Protein AF-A0A7V0SC91-F1 (afdb_monomer_lite)

Sequence (549 aa):
MRNGKERKSTLSSLGRFRVQDEHLVFDEAVKEALASAFAENRCFPFFPDKDIVNGIRNGDPAAIYREGLISLRNGIYEAVSKNDQTVRNLFLSDMRLSSRIMGALIYIHTALARNAPSSLEDRRYVLVRERPGESTIYHVSTETTVISHVGPGPPWEEIPSIYFGLAVTDTLGDEAKRGETRLFEAFVLLLSVEGRAIETGYSHIDVFPAEVSLALNSLVEEVIRVSAREEQEYREILIKKKVRPFTDKTRQRSLRMLDMRVPGDEMNFDYGKNLRGIETLERLARIYKRGDDPGSLREVTRLLVAASGHDLHEIRDRANILLERVFAPKEFDAPLATTFINLPAGSEHRFEFDLPGARAGYLLRIYKNSADRPFMLEGELDFDEIALDYDPRSKKHRAVYRFERPGHYDYLVFRKKLKRAEWVFHGGCSGRVNVIPDVRGEIILEIFPDIHGHTKIYWMDGTEHPGLVYNEHGEVIRLGRFSDITFHLEDLARRYFITAIYLLGVQKRGSNREDWAPEASSPSPFSPMSLVEIEPSLGGDEEFRELVE

Foldseek 3Di:
DDDDDPQDFPFFFADFADPVCSVVDGPVVLVVLVVVLLVVLQKQKFAADPVLLQCVLVPHQNVVCLVVLVVRNLVSLCVSCVPVPVSSVVCVPPPVNSVLSSLVNSLVSNLCSPQADVLRNGAMEIEGEDDQPALKSACDDLRHDTAKGWDLPPPVRRGTYIYGYSLLSVLVVVCVVVVHCLSSVLVSLVNNQSSVCVVVPSGSPDDDDPVNVVSVNVSSNSSSVVSVVVSVVVVVVLLPPPDDAQDVVNLVQLVCQLCDADVVGNVHHPVVSNVVSLVVLLVQCLSVLQDPHVPRNVSSLVSLVVQLPDPPVVSVVSSVLQNQLFAALERSPDDGAPDEAEAAAQDKDKDKAQDPDQPQWKKKKKWDDDPVDPTRGNVRIDIDIDTFHQDPVVRITIDMDTHHDFDKIWMAMWGDDPPDIDTDPDPPRTHMYGHDHDCPPFDEAEDAQFQALCPPVQCPVPDPQHSDQADPVRAGPAGGALVNCLVCVVVCCVVVVGPYYHYALQAAFDDPVPQDDPPDRDTDSVHHPDPPWGHVSRVTPPSVVVSVD

pLDDT: mean 83.25, std 12.81, range [27.94, 96.62]

Secondary structure (DSSP, 8-state):
---------STTEEEE--GGGGGG--HHHHHHHHHHHHHTT-EEEE---HHHHHHHHTT--GGGGHHHHHHHHHHHHHHHHTT-HHHHHHHHH-HHHHHHHHHHHHHHHHHHHHTS-GGGTTSEEEEE-PPTT--SSEEEETTEEEEEEEES-STTT---EEEEEHHHHHHHHHHHHHT--HHHHHHHHHHHHHHHHHHTTS---S---HHHHHHHHHHHHHHHHHHHHHHHHHHHHHHHS-PPPP-HHHHHHHHHHHT-EETTEEEEE-HHHHHHHHHHHHHHHHHHHHTT-HHHHHHHHHHHHHHTT-SSHHHHHHHHHHHHHHHSSS-TTSPPP-EEEEEETTEEEEEEE--S-TTS-EEEEEEEPPTT-S---GGG-EEEEEEPEEETTTTEEEEEEEE-SSEEEEEEEEEE-SS-EEE--STTSEEEEEEE---TT--EEEE-GGGTT-SGGGTT--SSS-S--B-TTS-BS----HHHHHHHHHHHHHHH---EEEE---B-B--HHHHT-TT--S--TTSBS-SSSB-GGGTHHHHHHHHH-

Radius of gyration: 31.94 Å; chains: 1; bounding box: 76×64×94 Å

Structure (mmCIF, N/CA/C/O backbone):
data_AF-A0A7V0SC91-F1
#
_entry.id   AF-A0A7V0SC91-F1
#
loop_
_atom_site.group_PDB
_atom_site.id
_atom_site.type_symbol
_atom_site.label_atom_id
_atom_site.label_alt_id
_atom_site.label_comp_id
_atom_site.label_asym_id
_atom_site.label_entity_id
_atom_site.label_seq_id
_atom_site.pdbx_PDB_ins_code
_atom_site.Cartn_x
_atom_site.Cartn_y
_atom_site.Cartn_z
_atom_site.occupancy
_atom_site.B_iso_or_equiv
_atom_site.auth_seq_id
_atom_site.auth_comp_id
_atom_site.auth_asym_id
_atom_site.auth_atom_id
_atom_site.pdbx_PDB_model_num
ATOM 1 N N . MET A 1 1 ? -1.366 -39.663 25.392 1.00 32.56 1 MET A N 1
ATOM 2 C CA . MET A 1 1 ? -1.808 -38.682 26.405 1.00 32.56 1 MET A CA 1
ATOM 3 C C . MET A 1 1 ? -0.867 -37.484 26.370 1.00 32.56 1 MET A C 1
ATOM 5 O O . MET A 1 1 ? 0.264 -37.592 26.821 1.00 32.56 1 MET A O 1
ATOM 9 N N . ARG A 1 2 ? -1.292 -36.377 25.755 1.00 27.94 2 ARG A N 1
ATOM 10 C CA . ARG A 1 2 ? -0.665 -35.054 25.882 1.00 27.94 2 ARG A CA 1
ATOM 11 C C . ARG A 1 2 ? -1.790 -34.106 26.283 1.00 27.94 2 ARG A C 1
ATOM 13 O O . ARG A 1 2 ? -2.807 -34.075 25.599 1.00 27.94 2 ARG A O 1
ATOM 20 N N . ASN A 1 3 ? -1.616 -33.442 27.421 1.00 28.45 3 ASN A N 1
ATOM 21 C CA . ASN A 1 3 ? -2.586 -32.551 28.050 1.00 28.45 3 ASN A CA 1
ATOM 22 C C . ASN A 1 3 ? -3.120 -31.517 27.051 1.00 28.45 3 ASN A C 1
ATOM 24 O O . ASN A 1 3 ? -2.391 -30.614 26.642 1.00 28.45 3 ASN A O 1
ATOM 28 N N . GLY A 1 4 ? -4.394 -31.649 26.680 1.00 28.53 4 GLY A N 1
ATOM 29 C CA . GLY A 1 4 ? -5.141 -30.570 26.052 1.00 28.53 4 GLY A CA 1
ATOM 30 C C . GLY A 1 4 ? -5.367 -29.492 27.101 1.00 28.53 4 GLY A C 1
ATOM 31 O O . GLY A 1 4 ? -6.169 -29.681 28.009 1.00 28.53 4 GLY A O 1
ATOM 32 N N . LYS A 1 5 ? -4.627 -28.383 27.011 1.00 33.66 5 LYS A N 1
ATOM 33 C CA . LYS A 1 5 ? -5.030 -27.146 27.682 1.00 33.66 5 LYS A CA 1
ATOM 34 C C . LYS A 1 5 ? -6.384 -26.758 27.093 1.00 33.66 5 LYS A C 1
ATOM 36 O O . LYS A 1 5 ? -6.459 -26.433 25.910 1.00 33.66 5 LYS A O 1
ATOM 41 N N . GLU A 1 6 ? -7.434 -26.820 27.904 1.00 34.62 6 GLU A N 1
ATOM 42 C CA . GLU A 1 6 ? -8.700 -26.155 27.613 1.00 34.62 6 GLU A CA 1
ATOM 43 C C . GLU A 1 6 ? -8.399 -24.684 27.298 1.00 34.62 6 GLU A C 1
ATOM 45 O O . GLU A 1 6 ? -7.899 -23.939 28.146 1.00 34.62 6 GLU A O 1
ATOM 50 N N . ARG A 1 7 ? -8.623 -24.284 26.041 1.00 38.38 7 ARG A N 1
ATOM 51 C CA . ARG A 1 7 ? -8.529 -22.889 25.604 1.00 38.38 7 ARG A CA 1
ATOM 52 C C . ARG A 1 7 ? -9.674 -22.136 26.277 1.00 38.38 7 ARG A C 1
ATOM 54 O O . ARG A 1 7 ? -10.834 -22.377 25.958 1.00 38.38 7 ARG A O 1
ATOM 61 N N . LYS A 1 8 ? -9.349 -21.310 27.275 1.00 41.72 8 LYS A N 1
ATOM 62 C CA . LYS A 1 8 ? -10.343 -20.580 28.072 1.00 41.72 8 LYS A CA 1
ATOM 63 C C . LYS A 1 8 ? -11.083 -19.543 27.216 1.00 41.72 8 LYS A C 1
ATOM 65 O O . LYS A 1 8 ? -10.487 -18.898 26.357 1.00 41.72 8 LYS A O 1
ATOM 70 N N . SER A 1 9 ? -12.380 -19.426 27.502 1.00 50.25 9 SER A N 1
ATOM 71 C CA . SER A 1 9 ? -13.358 -18.488 26.930 1.00 50.25 9 SER A CA 1
ATOM 72 C C . SER A 1 9 ? -12.893 -17.018 26.985 1.00 50.25 9 SER A C 1
ATOM 74 O O . SER A 1 9 ? -11.988 -16.698 27.758 1.00 50.25 9 SER A O 1
ATOM 76 N N . THR A 1 10 ? -13.531 -16.135 26.204 1.00 58.41 10 THR A N 1
ATOM 77 C CA . THR A 1 10 ? -13.369 -14.660 26.131 1.00 58.41 10 THR A CA 1
ATOM 78 C C . THR A 1 10 ? -13.678 -13.935 27.443 1.00 58.41 10 THR A C 1
ATOM 80 O O . THR A 1 10 ? -14.508 -13.033 27.489 1.00 58.41 10 THR A O 1
ATOM 83 N N . LEU A 1 11 ? -13.049 -14.332 28.542 1.00 69.75 11 LEU A N 1
ATOM 84 C CA . LEU A 1 11 ? -13.386 -13.806 29.857 1.00 69.75 11 LEU A CA 1
ATOM 85 C C . LEU A 1 11 ? -12.987 -12.337 29.992 1.00 69.75 11 LEU A C 1
ATOM 87 O O . LEU A 1 11 ? -13.660 -11.624 30.708 1.00 69.75 11 LEU A O 1
ATOM 91 N N . SER A 1 12 ? -11.951 -11.863 29.300 1.00 79.38 12 SER A N 1
ATOM 92 C CA . SER A 1 12 ? -11.440 -10.494 29.471 1.00 79.38 12 SER A CA 1
ATOM 93 C C . SER A 1 12 ? -11.880 -9.512 28.379 1.00 79.38 12 SER A C 1
ATOM 95 O O . SER A 1 12 ? -11.409 -8.376 28.339 1.00 79.38 12 SER A O 1
ATOM 97 N N . SER A 1 13 ? -12.747 -9.936 27.455 1.00 84.50 13 SER A N 1
ATOM 98 C CA . SER A 1 13 ? -13.103 -9.172 26.255 1.00 84.50 13 SER A CA 1
ATOM 99 C C . SER A 1 13 ? -14.611 -8.986 26.136 1.00 84.50 13 SER A C 1
ATOM 101 O O . SER A 1 13 ? -15.355 -9.964 26.094 1.00 84.50 13 SER A O 1
ATOM 103 N N . LEU A 1 14 ? -15.053 -7.738 25.984 1.00 85.19 14 LEU A N 1
ATOM 104 C CA . LEU A 1 14 ? -16.449 -7.403 25.743 1.00 85.19 14 LEU A CA 1
ATOM 105 C C . LEU A 1 14 ? -16.700 -7.278 24.237 1.00 85.19 14 LEU A C 1
ATOM 107 O O . LEU A 1 14 ? -16.092 -6.469 23.529 1.00 85.19 14 LEU A O 1
ATOM 111 N N . GLY A 1 15 ? -17.624 -8.082 23.724 1.00 85.12 15 GLY A N 1
ATOM 112 C CA . GLY A 1 15 ? -17.928 -8.124 22.301 1.00 85.12 15 GLY A CA 1
ATOM 113 C C . GLY A 1 15 ? -19.225 -8.852 21.993 1.00 85.12 15 GLY A C 1
ATOM 114 O O . GLY A 1 15 ? -19.940 -9.300 22.887 1.00 85.12 15 GLY A O 1
ATOM 115 N N . ARG A 1 16 ? -19.508 -8.984 20.698 1.00 85.12 16 ARG A N 1
ATOM 116 C CA . ARG A 1 16 ? -20.559 -9.863 20.179 1.00 85.12 16 ARG A CA 1
ATOM 117 C C . ARG A 1 16 ? -19.948 -10.840 19.193 1.00 85.12 16 ARG A C 1
ATOM 119 O O . ARG A 1 16 ? -19.058 -10.461 18.435 1.00 85.12 16 ARG A O 1
ATOM 126 N N . PHE A 1 17 ? -20.424 -12.075 19.195 1.00 81.62 17 PHE A N 1
ATOM 127 C CA . PHE A 1 17 ? -20.010 -13.090 18.237 1.00 81.62 17 PHE A CA 1
ATOM 128 C C . PHE A 1 17 ? -21.150 -14.056 17.960 1.00 81.62 17 PHE A C 1
ATOM 130 O O . PHE A 1 17 ? -21.992 -14.328 18.819 1.00 81.62 17 PHE A O 1
ATOM 137 N N . ARG A 1 18 ? -21.173 -14.598 16.742 1.00 77.94 18 ARG A N 1
ATOM 138 C CA . ARG A 1 18 ? -22.011 -15.759 16.442 1.00 77.94 18 ARG A CA 1
ATOM 139 C C . ARG A 1 18 ? -21.450 -16.965 17.187 1.00 77.94 18 ARG A C 1
ATOM 141 O O . ARG A 1 18 ? -20.242 -17.157 17.186 1.00 77.94 18 ARG A O 1
ATOM 148 N N . VAL A 1 19 ? -22.310 -17.839 17.708 1.00 74.19 19 VAL A N 1
ATOM 149 C CA . VAL A 1 19 ? -21.884 -19.079 18.396 1.00 74.19 19 VAL A CA 1
ATOM 150 C C . VAL A 1 19 ? -20.921 -19.909 17.532 1.00 74.19 19 VAL A C 1
ATOM 152 O O . VAL A 1 19 ? -19.908 -20.405 18.008 1.00 74.19 19 VAL A O 1
ATOM 155 N N . GLN A 1 20 ? -21.176 -19.993 16.224 1.00 74.62 20 GLN A N 1
ATOM 156 C CA . GLN A 1 20 ? -20.292 -20.685 15.274 1.00 74.62 20 GLN A CA 1
ATOM 157 C C . GLN A 1 20 ? -18.908 -20.023 15.107 1.00 74.62 20 GLN A C 1
ATOM 159 O O . GLN A 1 20 ? -17.963 -20.702 14.718 1.00 74.62 20 GLN A O 1
ATOM 164 N N . ASP A 1 21 ? -18.783 -18.728 15.406 1.00 75.75 21 ASP A N 1
ATOM 165 C CA . ASP A 1 21 ? -17.562 -17.925 15.278 1.00 75.75 21 ASP A CA 1
ATOM 166 C C . ASP A 1 21 ? -16.855 -17.728 16.631 1.00 75.75 21 ASP A C 1
ATOM 168 O O . ASP A 1 21 ? -15.840 -17.039 16.683 1.00 75.75 21 ASP A O 1
ATOM 172 N N . GLU A 1 22 ? -17.347 -18.332 17.721 1.00 71.38 22 GLU A N 1
ATOM 173 C CA . GLU A 1 22 ? -16.725 -18.250 19.055 1.00 71.38 22 GLU A CA 1
ATOM 174 C C . GLU A 1 22 ? -15.241 -18.636 18.995 1.00 71.38 22 GLU A C 1
ATOM 176 O O . GLU A 1 22 ? -14.386 -18.003 19.605 1.00 71.38 22 GLU A O 1
ATOM 181 N N . HIS A 1 23 ? -14.911 -19.601 18.133 1.00 70.94 23 HIS A N 1
ATOM 182 C CA . HIS A 1 23 ? -13.542 -20.046 17.914 1.00 70.94 23 HIS A CA 1
ATOM 183 C C . HIS A 1 23 ? -12.604 -19.023 17.243 1.00 70.94 23 HIS A C 1
ATOM 185 O O . HIS A 1 23 ? -11.399 -19.260 17.150 1.00 70.94 23 HIS A O 1
ATOM 191 N N . LEU A 1 24 ? -13.144 -17.920 16.725 1.00 71.75 24 LEU A N 1
ATOM 192 C CA . LEU A 1 24 ? -12.391 -16.828 16.106 1.00 71.75 24 LEU A CA 1
ATOM 193 C C . LEU A 1 24 ? -12.136 -15.683 17.083 1.00 71.75 24 LEU A C 1
ATOM 195 O O . LEU A 1 24 ? -11.312 -14.818 16.807 1.00 71.75 24 LEU A O 1
ATOM 199 N N . VAL A 1 25 ? -12.833 -15.669 18.216 1.00 73.06 25 VAL A N 1
ATOM 200 C CA . VAL A 1 25 ? -12.701 -14.645 19.244 1.00 73.06 25 VAL A CA 1
ATOM 201 C C . VAL A 1 25 ? -12.233 -15.360 20.499 1.00 73.06 25 VAL A C 1
ATOM 203 O O . VAL A 1 25 ? -13.027 -15.655 21.369 1.00 73.06 25 VAL A O 1
ATOM 206 N N . PHE A 1 26 ? -10.949 -15.704 20.585 1.00 76.50 26 PHE A N 1
ATOM 207 C CA . PHE A 1 26 ? -10.352 -16.166 21.841 1.00 76.50 26 PHE A CA 1
ATOM 208 C C . PHE A 1 26 ? -9.456 -15.078 22.417 1.00 76.50 26 PHE A C 1
ATOM 210 O O . PHE A 1 26 ? -8.889 -14.268 21.685 1.00 76.50 26 PHE A O 1
ATOM 217 N N . ASP A 1 27 ? -9.299 -15.093 23.736 1.00 76.12 27 ASP A N 1
ATOM 218 C CA . ASP A 1 27 ? -8.563 -14.070 24.478 1.00 76.12 27 ASP A CA 1
ATOM 219 C C . ASP A 1 27 ? -7.109 -13.888 23.985 1.00 76.12 27 ASP A C 1
ATOM 221 O O . ASP A 1 27 ? -6.623 -12.765 23.871 1.00 76.12 27 ASP A O 1
ATOM 225 N N . GLU A 1 28 ? -6.441 -14.979 23.588 1.00 79.56 28 GLU A N 1
ATOM 226 C CA . GLU A 1 28 ? -5.098 -14.947 22.984 1.00 79.56 28 GLU A CA 1
ATOM 227 C C . GLU A 1 28 ? -5.065 -14.138 21.675 1.00 79.56 28 GLU A C 1
ATOM 229 O O . GLU A 1 28 ? -4.171 -13.317 21.491 1.00 79.56 28 GLU A O 1
ATOM 234 N N . ALA A 1 29 ? -6.066 -14.290 20.803 1.00 81.62 29 ALA A N 1
ATOM 235 C CA . ALA A 1 29 ? -6.116 -13.586 19.520 1.00 81.62 29 ALA A CA 1
ATOM 236 C C . ALA A 1 29 ? -6.344 -12.075 19.696 1.00 81.62 29 ALA A C 1
ATOM 238 O O . ALA A 1 29 ? -5.748 -11.263 18.985 1.00 81.62 29 ALA A O 1
ATOM 239 N N . VAL A 1 30 ? -7.172 -11.684 20.672 1.00 84.31 30 VAL A N 1
ATOM 240 C CA . VAL A 1 30 ? -7.385 -10.269 21.023 1.00 84.31 30 VAL A CA 1
ATOM 241 C C . VAL A 1 30 ? -6.099 -9.669 21.595 1.00 84.31 30 VAL A C 1
ATOM 243 O O . VAL A 1 30 ? -5.693 -8.577 21.196 1.00 84.31 30 VAL A O 1
ATOM 246 N N . LYS A 1 31 ? -5.405 -10.401 22.474 1.00 86.00 31 LYS A N 1
ATOM 247 C CA . LYS A 1 31 ? -4.116 -9.983 23.043 1.00 86.00 31 LYS A CA 1
ATOM 248 C C . LYS A 1 31 ? -3.024 -9.848 21.984 1.00 86.00 31 LYS A C 1
ATOM 250 O O . LYS A 1 31 ? -2.280 -8.870 22.018 1.00 86.00 31 LYS A O 1
ATOM 255 N N . GLU A 1 32 ? -2.948 -10.766 21.023 1.00 84.38 32 GLU A N 1
ATOM 256 C CA . GLU A 1 32 ? -2.031 -10.667 19.880 1.00 84.38 32 GLU A CA 1
ATOM 257 C C . GLU A 1 32 ? -2.329 -9.434 19.016 1.00 84.38 32 GLU A C 1
ATOM 259 O O . GLU A 1 32 ? -1.411 -8.697 18.648 1.00 84.38 32 GLU A O 1
ATOM 264 N N . ALA A 1 33 ? -3.607 -9.153 18.744 1.00 84.94 33 ALA A N 1
ATOM 265 C CA . ALA A 1 33 ? -4.010 -7.963 17.998 1.00 84.94 33 ALA A CA 1
ATOM 266 C C . ALA A 1 33 ? -3.647 -6.662 18.734 1.00 84.94 33 ALA A C 1
ATOM 268 O O . ALA A 1 33 ? -3.131 -5.725 18.117 1.00 84.94 33 ALA A O 1
ATOM 269 N N . LEU A 1 34 ? -3.845 -6.611 20.055 1.00 87.88 34 LEU A N 1
ATOM 270 C CA . LEU A 1 34 ? -3.428 -5.478 20.884 1.00 87.88 34 LEU A CA 1
ATOM 271 C C . LEU A 1 34 ? -1.901 -5.336 20.927 1.00 87.88 34 LEU A C 1
ATOM 273 O O . LEU A 1 34 ? -1.393 -4.224 20.786 1.00 87.88 34 LEU A O 1
ATOM 277 N N . ALA A 1 35 ? -1.154 -6.435 21.059 1.00 85.94 35 ALA A N 1
ATOM 278 C CA . ALA A 1 35 ? 0.309 -6.418 21.030 1.00 85.94 35 ALA A CA 1
ATOM 279 C C . ALA A 1 35 ? 0.842 -5.881 19.690 1.00 85.94 35 ALA A C 1
ATOM 281 O O . ALA A 1 35 ? 1.725 -5.021 19.672 1.00 85.94 35 ALA A O 1
ATOM 282 N N . SER A 1 36 ? 0.250 -6.313 18.574 1.00 85.94 36 SER A N 1
ATOM 283 C CA . SER A 1 36 ? 0.528 -5.771 17.240 1.00 85.94 36 SER A CA 1
ATOM 284 C C . SER A 1 36 ? 0.185 -4.279 17.150 1.00 85.94 36 SER A C 1
ATOM 286 O O . SER A 1 36 ? 0.968 -3.508 16.600 1.00 85.94 36 SER A O 1
ATOM 288 N N . ALA A 1 37 ? -0.924 -3.830 17.746 1.00 88.25 37 ALA A N 1
ATOM 289 C CA . ALA A 1 37 ? -1.277 -2.411 17.787 1.00 88.25 37 ALA A CA 1
ATOM 290 C C . ALA A 1 37 ? -0.275 -1.557 18.585 1.00 88.25 37 ALA A C 1
ATOM 292 O O . ALA A 1 37 ? 0.044 -0.444 18.163 1.00 88.25 37 ALA A O 1
ATOM 293 N N . PHE A 1 38 ? 0.274 -2.074 19.689 1.00 87.12 38 PHE A N 1
ATOM 294 C CA . PHE A 1 38 ? 1.366 -1.410 20.409 1.00 87.12 38 PHE A CA 1
ATOM 295 C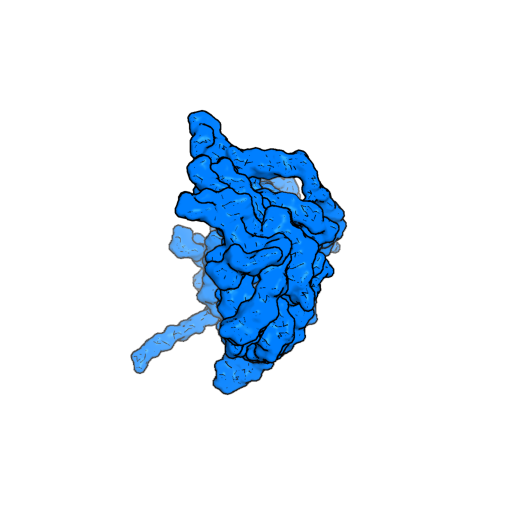 C . PHE A 1 38 ? 2.642 -1.328 19.569 1.00 87.12 38 PHE A C 1
ATOM 297 O O . PHE A 1 38 ? 3.253 -0.264 19.516 1.00 87.12 38 PHE A O 1
ATOM 304 N N . ALA A 1 39 ? 3.027 -2.416 18.895 1.00 84.38 39 ALA A N 1
ATOM 305 C CA . ALA A 1 39 ? 4.209 -2.443 18.030 1.00 84.38 39 ALA A CA 1
ATOM 306 C C . ALA A 1 39 ? 4.097 -1.466 16.844 1.00 84.38 39 ALA A C 1
ATOM 308 O O . ALA A 1 39 ? 5.093 -0.909 16.396 1.00 84.38 39 ALA A O 1
ATOM 309 N N . GLU A 1 40 ? 2.875 -1.218 16.370 1.00 86.12 40 GLU A N 1
ATOM 310 C CA . GLU A 1 40 ? 2.564 -0.283 15.283 1.00 86.12 40 GLU A CA 1
ATOM 311 C C . GLU A 1 40 ? 2.338 1.166 15.761 1.00 86.12 40 GLU A C 1
ATOM 313 O O . GLU A 1 40 ? 1.896 2.007 14.977 1.00 86.12 40 GLU A O 1
ATOM 318 N N . ASN A 1 41 ? 2.603 1.476 17.036 1.00 89.81 41 ASN A N 1
ATOM 319 C CA . ASN A 1 41 ? 2.359 2.790 17.644 1.00 89.81 41 ASN A CA 1
ATOM 320 C C . ASN A 1 41 ? 0.899 3.282 17.483 1.00 89.81 41 ASN A C 1
ATOM 322 O O . ASN A 1 41 ? 0.637 4.474 17.308 1.00 89.81 41 ASN A O 1
ATOM 326 N N . ARG A 1 42 ? -0.072 2.359 17.525 1.00 92.00 42 ARG A N 1
ATOM 327 C CA . ARG A 1 42 ? -1.517 2.643 17.413 1.00 92.00 42 ARG A CA 1
ATOM 328 C C . ARG A 1 42 ? -2.255 2.669 18.753 1.00 92.00 42 ARG A C 1
ATOM 330 O O . ARG A 1 42 ? -3.448 2.965 18.765 1.00 92.00 42 ARG A O 1
ATOM 337 N N . CYS A 1 43 ? -1.581 2.366 19.857 1.00 93.19 43 CYS A N 1
ATOM 338 C CA . CYS A 1 43 ? -2.149 2.399 21.205 1.00 93.19 43 CYS A CA 1
ATOM 339 C C . CYS A 1 43 ? -1.732 3.681 21.927 1.00 93.19 43 CYS A C 1
ATOM 341 O O . CYS A 1 43 ? -0.544 3.960 22.033 1.00 93.19 43 CYS A O 1
ATOM 343 N N . PHE A 1 44 ? -2.699 4.422 22.463 1.00 94.75 44 PHE A N 1
ATOM 344 C CA . PHE A 1 44 ? -2.520 5.727 23.098 1.00 94.75 44 PHE A CA 1
ATOM 345 C C . PHE A 1 44 ? -2.936 5.649 24.577 1.00 94.75 44 PHE A C 1
ATOM 347 O O . PHE A 1 44 ? -4.108 5.868 24.901 1.00 94.75 44 PHE A O 1
ATOM 354 N N . PRO A 1 45 ? -2.009 5.266 25.474 1.00 93.25 45 PRO A N 1
ATOM 355 C CA . PRO A 1 45 ? -2.290 5.096 26.891 1.00 93.25 45 PRO A CA 1
ATOM 356 C C . PRO A 1 45 ? -2.313 6.424 27.653 1.00 93.25 45 PRO A C 1
ATOM 358 O O . PRO A 1 45 ? -1.434 7.258 27.449 1.00 93.25 45 PRO A O 1
ATOM 361 N N . PHE A 1 46 ? -3.238 6.582 28.598 1.00 94.69 46 PHE A N 1
ATOM 362 C CA . PHE A 1 46 ? -3.272 7.718 29.523 1.00 94.69 46 PHE A CA 1
ATOM 363 C C . PHE A 1 46 ? -3.979 7.391 30.841 1.00 94.69 46 PHE A C 1
ATOM 365 O O . PHE A 1 46 ? -4.674 6.380 30.957 1.00 94.69 46 PHE A O 1
ATOM 372 N N . PHE A 1 47 ? -3.807 8.277 31.819 1.00 93.50 47 PHE A N 1
ATOM 373 C CA . PHE A 1 47 ? -4.594 8.312 33.049 1.00 93.50 47 PHE A CA 1
ATOM 374 C C . PHE A 1 47 ? -5.497 9.549 33.032 1.00 93.50 47 PHE A C 1
ATOM 376 O O . PHE A 1 47 ? -5.033 10.608 32.593 1.00 93.50 47 PHE A O 1
ATOM 383 N N . PRO A 1 48 ? -6.763 9.442 33.467 1.00 93.31 48 PRO A N 1
ATOM 384 C CA . PRO A 1 48 ? -7.628 10.601 33.621 1.00 93.31 48 PRO A CA 1
ATOM 385 C C . PRO A 1 48 ? -7.036 11.604 34.615 1.00 93.31 48 PRO A C 1
ATOM 387 O O . PRO A 1 48 ? -6.440 11.224 35.621 1.00 93.31 48 PRO A O 1
ATOM 390 N N . ASP A 1 49 ? -7.231 12.889 34.344 1.00 93.88 49 ASP A N 1
ATOM 391 C CA . ASP A 1 49 ? -6.852 13.959 35.259 1.00 93.88 49 ASP A CA 1
ATOM 392 C C . ASP A 1 49 ? -7.992 14.212 36.255 1.00 93.88 49 ASP A C 1
ATOM 394 O O . ASP A 1 49 ? -9.109 14.583 35.876 1.00 93.88 49 ASP A O 1
ATOM 398 N N . LYS A 1 50 ? -7.708 13.985 37.542 1.00 90.81 50 LYS A N 1
ATOM 399 C CA . LYS A 1 50 ? -8.693 14.097 38.626 1.00 90.81 50 LYS A CA 1
ATOM 400 C C . LYS A 1 50 ? -9.223 15.514 38.797 1.00 90.81 50 LYS A C 1
ATOM 402 O O . LYS A 1 50 ? -10.391 15.671 39.146 1.00 90.81 50 LYS A O 1
ATOM 407 N N . ASP A 1 51 ? -8.410 16.534 38.540 1.00 91.12 51 ASP A N 1
ATOM 408 C CA . ASP A 1 51 ? -8.836 17.925 38.679 1.00 91.12 51 ASP A CA 1
ATOM 409 C C . ASP A 1 51 ? -9.833 18.279 37.575 1.00 91.12 51 ASP A C 1
ATOM 411 O O . ASP A 1 51 ? -10.869 18.891 37.844 1.00 91.12 51 ASP A O 1
ATOM 415 N N . ILE A 1 52 ? -9.591 17.793 36.352 1.00 92.94 52 ILE A N 1
ATOM 416 C CA . ILE A 1 52 ? -10.537 17.928 35.236 1.00 92.94 52 ILE A CA 1
ATOM 417 C C . ILE A 1 52 ? -11.844 17.181 35.539 1.00 92.94 52 ILE A C 1
ATOM 419 O O . ILE A 1 52 ? -12.927 17.733 35.339 1.00 92.94 52 ILE A O 1
ATOM 423 N N . VAL A 1 53 ? -11.773 15.940 36.036 1.00 92.50 53 VAL A N 1
ATOM 424 C CA . VAL A 1 53 ? -12.970 15.152 36.391 1.00 92.50 53 VAL A CA 1
ATOM 425 C C . VAL A 1 53 ? -13.785 15.847 37.486 1.00 92.50 53 VAL A C 1
ATOM 427 O O . VAL A 1 53 ? -14.997 16.008 37.334 1.00 92.50 53 VAL A O 1
ATOM 430 N N . ASN A 1 54 ? -13.139 16.294 38.566 1.00 90.62 54 ASN A N 1
ATOM 431 C CA . ASN A 1 54 ? -13.801 16.982 39.677 1.00 90.62 54 ASN A CA 1
ATOM 432 C C . ASN A 1 54 ? -14.409 18.319 39.246 1.00 90.62 54 ASN A C 1
ATOM 434 O O . ASN A 1 54 ? -15.522 18.649 39.647 1.00 90.62 54 ASN A O 1
ATOM 438 N N . GLY A 1 55 ? -13.709 19.058 38.391 1.00 89.50 55 GLY A N 1
ATOM 439 C CA . GLY A 1 55 ? -14.206 20.278 37.778 1.00 89.50 55 GLY A CA 1
ATOM 440 C C . GLY A 1 55 ? -15.500 20.074 36.994 1.00 89.50 55 GLY A C 1
ATOM 441 O O . GLY A 1 55 ? -16.524 20.694 37.283 1.00 89.50 55 GLY A O 1
ATOM 442 N N . ILE A 1 56 ? -15.494 19.115 36.061 1.00 91.56 56 ILE A N 1
ATOM 443 C CA . ILE A 1 56 ? -16.685 18.768 35.269 1.00 91.56 56 ILE A CA 1
ATOM 444 C C . ILE A 1 56 ? -17.825 18.281 36.175 1.00 91.56 56 ILE A C 1
ATOM 446 O O . ILE A 1 56 ? -18.984 18.639 35.963 1.00 91.56 56 ILE A O 1
ATOM 450 N N . ARG A 1 57 ? -17.509 17.495 37.211 1.00 91.00 57 ARG A N 1
ATOM 451 C CA . ARG A 1 57 ? -18.481 17.002 38.199 1.00 91.00 57 ARG A CA 1
ATOM 452 C C . ARG A 1 57 ? -19.153 18.142 38.968 1.00 91.00 57 ARG A C 1
ATOM 454 O O . ARG A 1 57 ? -20.341 18.051 39.265 1.00 91.00 57 ARG A O 1
ATOM 461 N N . ASN A 1 58 ? -18.422 19.222 39.233 1.00 89.88 58 ASN A N 1
ATOM 462 C CA . ASN A 1 58 ? -18.926 20.425 39.898 1.00 89.88 58 ASN A CA 1
ATOM 463 C C . ASN A 1 58 ? -19.694 21.377 38.960 1.00 89.88 58 ASN A C 1
ATOM 465 O O . ASN A 1 58 ? -20.190 22.406 39.416 1.00 89.88 58 ASN A O 1
ATOM 469 N N . GLY A 1 59 ? -19.843 21.025 37.678 1.00 84.44 59 GLY A N 1
ATOM 470 C CA . GLY A 1 59 ? -20.664 21.752 36.708 1.00 84.44 59 GLY A CA 1
ATOM 471 C C . GLY A 1 59 ? -19.880 22.536 35.656 1.00 84.44 59 GLY A C 1
ATOM 472 O O . GLY A 1 59 ? -20.506 23.161 34.796 1.00 84.44 59 GLY A O 1
ATOM 473 N N . ASP A 1 60 ? -18.545 22.488 35.673 1.00 88.19 60 ASP A N 1
ATOM 474 C CA . ASP A 1 60 ? -17.737 23.206 34.690 1.00 88.19 60 ASP A CA 1
ATOM 475 C C . ASP A 1 60 ? -17.833 22.549 33.298 1.00 88.19 60 ASP A C 1
ATOM 477 O O . ASP A 1 60 ? -17.657 21.334 33.147 1.00 88.19 60 ASP A O 1
ATOM 481 N N . PRO A 1 61 ? -18.083 23.324 32.224 1.00 84.12 61 PRO A N 1
ATOM 482 C CA . PRO A 1 61 ? -18.016 22.801 30.868 1.00 84.12 61 PRO A CA 1
ATOM 483 C C . PRO A 1 61 ? -16.618 22.260 30.543 1.00 84.12 61 PRO A C 1
ATOM 485 O O . PRO A 1 61 ? -15.618 22.951 30.733 1.00 84.12 61 PRO A O 1
ATOM 488 N N . ALA A 1 62 ? -16.541 21.079 29.920 1.00 80.75 62 ALA A N 1
ATOM 489 C CA . ALA A 1 62 ? -15.269 20.454 29.526 1.00 80.75 62 ALA A CA 1
ATOM 490 C C . ALA A 1 62 ? -14.370 21.356 28.648 1.00 80.75 62 ALA A C 1
ATOM 492 O O . ALA A 1 62 ? -13.152 21.193 28.623 1.00 80.75 62 ALA A O 1
ATOM 493 N N . ALA A 1 63 ? -14.958 22.335 27.950 1.00 79.56 63 ALA A N 1
ATOM 494 C CA . ALA A 1 63 ? -14.237 23.325 27.152 1.00 79.56 63 ALA A CA 1
ATOM 495 C C . ALA A 1 63 ? -13.274 24.209 27.973 1.00 79.56 63 ALA A C 1
ATOM 497 O O . ALA A 1 63 ? -12.291 24.689 27.409 1.00 79.56 63 ALA A O 1
ATOM 498 N N . ILE A 1 64 ? -13.525 24.404 29.275 1.00 84.38 64 ILE A N 1
ATOM 499 C CA . ILE A 1 64 ? -12.653 25.179 30.175 1.00 84.38 64 ILE A CA 1
ATOM 500 C C . ILE A 1 64 ? -11.301 24.474 30.354 1.00 84.38 64 ILE A C 1
ATOM 502 O O . ILE A 1 64 ? -10.256 25.119 30.346 1.00 84.38 64 ILE A O 1
ATOM 506 N N . TYR A 1 65 ? -11.292 23.141 30.398 1.00 89.62 65 TYR A N 1
ATOM 507 C CA . TYR A 1 65 ? -10.086 22.334 30.618 1.00 89.62 65 TYR A CA 1
ATOM 508 C C . TYR A 1 65 ? -9.299 22.028 29.341 1.00 89.62 65 TYR A C 1
ATOM 510 O O . TYR A 1 65 ? -8.491 21.100 29.306 1.00 89.62 65 TYR A O 1
ATOM 518 N N . ARG A 1 66 ? -9.512 22.797 28.266 1.00 85.94 66 ARG A N 1
ATOM 519 C CA . ARG A 1 66 ? -8.882 22.546 26.963 1.00 85.94 66 ARG A CA 1
ATOM 520 C C . ARG A 1 66 ? -7.357 22.478 27.045 1.00 85.94 66 ARG A C 1
ATOM 522 O O . ARG A 1 66 ? -6.769 21.626 26.385 1.00 85.94 66 ARG A O 1
ATOM 529 N N . GLU A 1 67 ? -6.724 23.342 27.833 1.00 86.19 67 GLU A N 1
ATOM 530 C CA . GLU A 1 67 ? -5.265 23.336 28.006 1.00 86.19 67 GLU A CA 1
ATOM 531 C C . GLU A 1 67 ? -4.779 22.081 28.741 1.00 86.19 67 GLU A C 1
ATOM 533 O O . GLU A 1 67 ? -3.847 21.430 28.269 1.00 86.19 67 GLU A O 1
ATOM 538 N N . GLY A 1 68 ? -5.458 21.675 29.820 1.00 88.69 68 GLY A N 1
ATOM 539 C CA . GLY A 1 68 ? -5.160 20.430 30.538 1.00 88.69 68 GLY A CA 1
ATOM 540 C C . GLY A 1 68 ? -5.305 19.192 29.646 1.00 88.69 68 GLY A C 1
ATOM 541 O O . GLY A 1 68 ? -4.416 18.345 29.589 1.00 88.69 68 GLY A O 1
ATOM 542 N N . LEU A 1 69 ? -6.366 19.138 28.837 1.00 91.00 69 LEU A N 1
ATOM 543 C CA . LEU A 1 69 ? -6.587 18.061 27.865 1.00 91.00 69 LEU A CA 1
ATOM 544 C C . LEU A 1 69 ? -5.525 18.047 26.748 1.00 91.00 69 LEU A C 1
ATOM 546 O O . LEU A 1 69 ? -5.099 16.977 26.312 1.00 91.00 69 LEU A O 1
ATOM 550 N N . ILE A 1 70 ? -5.055 19.216 26.295 1.00 89.50 70 ILE A N 1
ATOM 551 C CA . ILE A 1 70 ? -3.936 19.320 25.342 1.00 89.50 70 ILE A CA 1
ATOM 552 C C . ILE A 1 70 ? -2.644 18.784 25.968 1.00 89.50 70 ILE A C 1
ATOM 554 O O . ILE A 1 70 ? -1.896 18.073 25.292 1.00 89.50 70 ILE A O 1
ATOM 558 N N . SER A 1 71 ? -2.389 19.097 27.240 1.00 91.94 71 SER A N 1
ATOM 559 C CA . SER A 1 71 ? -1.238 18.583 27.984 1.00 91.94 71 SER A CA 1
ATOM 560 C C . SER A 1 71 ? -1.290 17.062 28.116 1.00 91.94 71 SER A C 1
ATOM 562 O O . SER A 1 71 ? -0.307 16.404 27.777 1.00 91.94 71 SER A O 1
ATOM 564 N N . LEU A 1 72 ? -2.447 16.489 28.470 1.00 93.31 72 LEU A N 1
ATOM 565 C CA . LEU A 1 72 ? -2.656 15.035 28.479 1.00 93.31 72 LEU A CA 1
ATOM 566 C C . LEU A 1 72 ? -2.374 14.410 27.109 1.00 93.31 72 LEU A C 1
ATOM 568 O O . LEU A 1 72 ? -1.605 13.457 27.014 1.00 93.31 72 LEU A O 1
ATOM 572 N N . ARG A 1 73 ? -2.928 14.970 26.025 1.00 94.19 73 ARG A N 1
ATOM 573 C CA . ARG A 1 73 ? -2.668 14.493 24.655 1.00 94.19 73 ARG A CA 1
ATOM 574 C C . ARG A 1 73 ? -1.178 14.535 24.305 1.00 94.19 73 ARG A C 1
ATOM 576 O O . ARG A 1 73 ? -0.663 13.621 23.667 1.00 94.19 73 ARG A O 1
ATOM 583 N N . ASN A 1 74 ? -0.476 15.598 24.684 1.00 90.56 74 ASN A N 1
ATOM 584 C CA . ASN A 1 74 ? 0.958 15.699 24.428 1.00 90.56 74 ASN A CA 1
ATOM 585 C C . ASN A 1 74 ? 1.745 14.653 25.235 1.00 90.56 74 ASN A C 1
ATOM 587 O O . ASN A 1 74 ? 2.654 14.042 24.675 1.00 90.56 74 ASN A O 1
ATOM 591 N N . GLY A 1 75 ? 1.350 14.397 26.487 1.00 91.00 75 GLY A N 1
ATOM 592 C CA . GLY A 1 75 ? 1.908 13.326 27.317 1.00 91.00 75 GLY A CA 1
ATOM 593 C C . GLY A 1 75 ? 1.666 11.933 26.730 1.00 91.00 75 GLY A C 1
ATOM 594 O O . GLY A 1 75 ? 2.571 11.105 26.719 1.00 91.00 75 GLY A O 1
ATOM 595 N N . ILE A 1 76 ? 0.490 11.696 26.137 1.00 93.56 76 ILE A N 1
ATOM 596 C CA . ILE A 1 76 ? 0.199 10.478 25.367 1.00 93.56 76 ILE A CA 1
ATOM 597 C C . ILE A 1 76 ? 1.201 10.314 24.223 1.00 93.56 76 ILE A C 1
ATOM 599 O O . ILE A 1 76 ? 1.811 9.259 24.079 1.00 93.56 76 ILE A O 1
ATOM 603 N N . TYR A 1 77 ? 1.378 11.342 23.389 1.00 91.50 77 TYR A N 1
ATOM 604 C CA . TYR A 1 77 ? 2.299 11.266 22.252 1.00 91.50 77 TYR A CA 1
ATOM 605 C C . TYR A 1 77 ? 3.737 11.024 22.691 1.00 91.50 77 TYR A C 1
ATOM 607 O O . TYR A 1 77 ? 4.444 10.250 22.051 1.00 91.50 77 TYR A O 1
ATOM 615 N N . GLU A 1 78 ? 4.153 11.642 23.791 1.00 88.75 78 GLU A N 1
ATOM 616 C CA . GLU A 1 78 ? 5.462 11.415 24.388 1.00 88.75 78 GLU A CA 1
ATOM 617 C C . GLU A 1 78 ? 5.627 9.956 24.833 1.00 88.75 78 GLU A C 1
ATOM 619 O O . GLU A 1 78 ? 6.575 9.298 24.397 1.00 88.75 78 GLU A O 1
ATOM 624 N N . ALA A 1 79 ? 4.650 9.412 25.565 1.00 85.81 79 ALA A N 1
ATOM 625 C CA . ALA A 1 79 ? 4.650 8.023 26.018 1.00 85.81 79 ALA A CA 1
ATOM 626 C C . ALA A 1 79 ? 4.689 7.012 24.858 1.00 85.81 79 ALA A C 1
ATOM 628 O O . ALA A 1 79 ? 5.468 6.059 24.898 1.00 85.81 79 ALA A O 1
ATOM 629 N N . VAL A 1 80 ? 3.892 7.222 23.803 1.00 88.38 80 VAL A N 1
ATOM 630 C CA . VAL A 1 80 ? 3.858 6.321 22.634 1.00 88.38 80 VAL A CA 1
ATOM 631 C C . VAL A 1 80 ? 5.136 6.429 21.809 1.00 88.38 80 VAL A C 1
ATOM 633 O O . VAL A 1 80 ? 5.648 5.420 21.336 1.00 88.38 80 VAL A O 1
ATOM 636 N N . SER A 1 81 ? 5.674 7.640 21.649 1.00 85.56 81 SER A N 1
ATOM 637 C CA . SER A 1 81 ? 6.871 7.861 20.834 1.00 85.56 81 SER A CA 1
ATOM 638 C C . SER A 1 81 ? 8.151 7.288 21.446 1.00 85.56 81 SER A C 1
ATOM 640 O O . SER A 1 81 ? 9.107 7.089 20.710 1.00 85.56 81 SER A O 1
ATOM 642 N N . LYS A 1 82 ? 8.209 7.012 22.760 1.00 82.56 82 LYS A N 1
ATOM 643 C CA . LYS A 1 82 ? 9.409 6.486 23.450 1.00 82.56 82 LYS A CA 1
ATOM 644 C C . LYS A 1 82 ? 10.695 7.270 23.119 1.00 82.56 82 LYS A C 1
ATOM 646 O O . LYS A 1 82 ? 11.756 6.681 22.937 1.00 82.56 82 LYS A O 1
ATOM 651 N N . ASN A 1 83 ? 10.591 8.600 23.045 1.00 73.12 83 ASN A N 1
ATOM 652 C CA . ASN A 1 83 ? 11.649 9.536 22.622 1.00 73.12 83 ASN A CA 1
ATOM 653 C C . ASN A 1 83 ? 12.032 9.499 21.127 1.00 73.12 83 ASN A C 1
ATOM 655 O O . ASN A 1 83 ? 12.978 10.175 20.723 1.00 73.12 83 ASN A O 1
ATOM 659 N N . ASP A 1 84 ? 11.282 8.792 20.281 1.00 78.69 84 ASP A N 1
ATOM 660 C CA . ASP A 1 84 ? 11.393 8.897 18.827 1.00 78.69 84 ASP A CA 1
ATOM 661 C C . ASP A 1 84 ? 10.739 10.201 18.337 1.00 78.69 84 ASP A C 1
ATOM 663 O O . ASP A 1 84 ? 9.514 10.344 18.221 1.00 78.69 84 ASP A O 1
ATOM 667 N N . GLN A 1 85 ? 11.586 11.180 18.020 1.00 75.62 85 GLN A N 1
ATOM 668 C CA . GLN A 1 85 ? 11.151 12.488 17.539 1.00 75.62 85 GLN A CA 1
ATOM 669 C C . GLN A 1 85 ? 10.386 12.409 16.205 1.00 75.62 85 GLN A C 1
ATOM 671 O O . GLN A 1 85 ? 9.548 13.271 15.927 1.00 75.62 85 GLN A O 1
ATOM 676 N N . THR A 1 86 ? 10.638 11.394 15.378 1.00 73.50 86 THR A N 1
ATOM 677 C CA . THR A 1 86 ? 9.961 11.194 14.090 1.00 73.50 86 THR A CA 1
ATOM 678 C C . THR A 1 86 ? 8.517 10.772 14.315 1.00 73.50 86 THR A C 1
ATOM 680 O O . THR A 1 86 ? 7.602 11.417 13.798 1.00 73.50 86 THR A O 1
ATOM 683 N N . VAL A 1 87 ? 8.303 9.763 15.162 1.00 73.06 87 VAL A N 1
ATOM 684 C CA . VAL A 1 87 ? 6.963 9.287 15.543 1.00 73.06 87 VAL A CA 1
ATOM 685 C C . VAL A 1 87 ? 6.177 10.396 16.249 1.00 73.06 87 VAL A C 1
ATOM 687 O O . VAL A 1 87 ? 5.021 10.658 15.909 1.00 73.06 87 VAL A O 1
ATOM 690 N N . ARG A 1 88 ? 6.823 11.138 17.161 1.00 77.94 88 ARG A N 1
ATOM 691 C CA . ARG A 1 88 ? 6.213 12.294 17.839 1.00 77.94 88 ARG A CA 1
ATOM 692 C C . ARG A 1 88 ? 5.762 13.371 16.848 1.00 77.94 88 ARG A C 1
ATOM 694 O O . ARG A 1 88 ? 4.636 13.862 16.936 1.00 77.94 88 ARG A O 1
ATOM 701 N N . ASN A 1 89 ? 6.613 13.731 15.886 1.00 71.69 89 ASN A N 1
ATOM 702 C CA . ASN A 1 89 ? 6.283 14.726 14.864 1.00 71.69 89 ASN A CA 1
ATOM 703 C C . ASN A 1 89 ? 5.155 14.248 13.936 1.00 71.69 89 ASN A C 1
ATOM 705 O O . ASN A 1 89 ? 4.300 15.053 13.562 1.00 71.69 89 ASN A O 1
ATOM 709 N N . LEU A 1 90 ? 5.117 12.953 13.601 1.00 74.19 90 LEU A N 1
ATOM 710 C CA . LEU A 1 90 ? 4.041 12.357 12.810 1.00 74.19 90 LEU A CA 1
ATOM 711 C C . LEU A 1 90 ? 2.688 12.540 13.513 1.00 74.19 90 LEU A C 1
ATOM 713 O O . LEU A 1 90 ? 1.757 13.075 12.908 1.00 74.19 90 LEU A O 1
ATOM 717 N N . PHE A 1 91 ? 2.598 12.207 14.804 1.00 83.06 91 PHE A N 1
ATOM 718 C CA . PHE A 1 91 ? 1.374 12.384 15.594 1.00 83.06 91 PHE A CA 1
ATOM 719 C C . PHE A 1 91 ? 0.944 13.842 15.752 1.00 83.06 91 PHE A C 1
ATOM 721 O O . PHE A 1 91 ? -0.249 14.145 15.690 1.00 83.06 91 PHE A O 1
ATOM 728 N N . LEU A 1 92 ? 1.901 14.758 15.923 1.00 75.75 92 LEU A N 1
ATOM 729 C CA . LEU A 1 92 ? 1.615 16.193 15.991 1.00 75.75 92 LEU A CA 1
ATOM 730 C C . LEU A 1 92 ? 1.108 16.747 14.651 1.00 75.75 92 LEU A C 1
ATOM 732 O O . LEU A 1 92 ? 0.284 17.661 14.641 1.00 75.75 92 LEU A O 1
ATOM 736 N N . SER A 1 93 ? 1.576 16.193 13.529 1.00 71.69 93 SER A N 1
ATOM 737 C CA . SER A 1 93 ? 1.158 16.603 12.183 1.00 71.69 93 SER A CA 1
ATOM 738 C C . SER A 1 93 ? -0.190 16.012 11.741 1.00 71.69 93 SER A C 1
ATOM 740 O O . SER A 1 93 ? -0.873 16.602 10.900 1.00 71.69 93 SER A O 1
ATOM 742 N N . ASP A 1 94 ? -0.611 14.881 12.322 1.00 78.81 94 ASP A N 1
ATOM 743 C CA . ASP A 1 94 ? -1.902 14.241 12.049 1.00 78.81 94 ASP A CA 1
ATOM 744 C C . ASP A 1 94 ? -3.032 14.969 12.803 1.00 78.81 94 ASP A C 1
ATOM 746 O O . ASP A 1 94 ? -3.444 14.601 13.907 1.00 78.81 94 ASP A O 1
ATOM 750 N N . MET A 1 95 ? -3.553 16.037 12.186 1.00 75.88 95 MET A N 1
ATOM 751 C CA . MET A 1 95 ? -4.660 16.827 12.742 1.00 75.88 95 MET A CA 1
ATOM 752 C C . MET A 1 95 ? -5.908 15.983 13.033 1.00 75.88 95 MET A C 1
ATOM 754 O O . MET A 1 95 ? -6.638 16.289 13.978 1.00 75.88 95 MET A O 1
ATOM 758 N N . ARG A 1 96 ? -6.165 14.927 12.246 1.00 82.25 96 ARG A N 1
ATOM 759 C CA . ARG A 1 96 ? -7.339 14.067 12.439 1.00 82.25 96 ARG A CA 1
ATOM 760 C C . ARG A 1 96 ? -7.155 13.210 13.681 1.00 82.25 96 ARG A C 1
ATOM 762 O O . ARG A 1 96 ? -8.031 13.222 14.538 1.00 82.25 96 ARG A O 1
ATOM 769 N N . LEU A 1 97 ? -6.019 12.524 13.812 1.00 87.69 97 LEU A N 1
ATOM 770 C CA . LEU A 1 97 ? -5.696 11.756 15.016 1.00 87.69 97 LEU A CA 1
ATOM 771 C C . LEU A 1 97 ? -5.741 12.639 16.267 1.00 87.69 97 LEU A C 1
ATOM 773 O O . LEU A 1 97 ? -6.369 12.271 17.255 1.00 87.69 97 LEU A O 1
ATOM 777 N N . SER A 1 98 ? -5.150 13.833 16.186 1.00 87.31 98 SER A N 1
ATOM 778 C CA . SER A 1 98 ? -5.161 14.812 17.273 1.00 87.31 98 SER A CA 1
ATOM 779 C C . SER A 1 98 ? -6.585 15.191 17.688 1.00 87.31 98 SER A C 1
ATOM 781 O O . SER A 1 98 ? -6.899 15.190 18.876 1.00 87.31 98 SER A O 1
ATOM 783 N N . SER A 1 99 ? -7.477 15.444 16.725 1.00 87.12 99 SER A N 1
ATOM 784 C CA . SER A 1 99 ? -8.887 15.734 17.005 1.00 87.12 99 SER A CA 1
ATOM 785 C C . SER A 1 99 ? -9.626 14.543 17.624 1.00 87.12 99 SER A C 1
ATOM 787 O O . SER A 1 99 ? -10.409 14.748 18.549 1.00 87.12 99 SER A O 1
ATOM 789 N N . ARG A 1 100 ? -9.382 13.318 17.138 1.00 92.88 100 ARG A N 1
ATOM 790 C CA . ARG A 1 100 ? -10.013 12.091 17.660 1.00 92.88 100 ARG A CA 1
ATOM 791 C C . ARG A 1 100 ? -9.592 11.822 19.104 1.00 92.88 100 ARG A C 1
ATOM 793 O O . ARG A 1 100 ? -10.444 11.608 19.956 1.00 92.88 100 ARG A O 1
ATOM 800 N N . ILE A 1 101 ? -8.294 11.928 19.407 1.00 94.75 101 ILE A N 1
ATOM 801 C CA . ILE A 1 101 ? -7.780 11.757 20.776 1.00 94.75 101 ILE A CA 1
ATOM 802 C C . ILE A 1 101 ? -8.329 12.845 21.701 1.00 94.75 101 ILE A C 1
ATOM 804 O O . ILE A 1 101 ? -8.767 12.533 22.801 1.00 94.75 101 ILE A O 1
ATOM 808 N N . MET A 1 102 ? -8.372 14.108 21.264 1.00 92.88 102 MET A N 1
ATOM 809 C CA . MET A 1 102 ? -8.987 15.176 22.066 1.00 92.88 102 MET A CA 1
ATOM 810 C C . MET A 1 102 ? -10.464 14.892 22.362 1.00 92.88 102 MET A C 1
ATOM 812 O O . MET A 1 102 ? -10.896 15.066 23.499 1.00 92.88 102 MET A O 1
ATOM 816 N N . GLY A 1 103 ? -11.226 14.429 21.366 1.00 92.12 103 GLY A N 1
ATOM 817 C CA . GLY A 1 103 ? -12.613 13.999 21.556 1.00 92.12 103 GLY A CA 1
ATOM 818 C C . GLY A 1 103 ? -12.725 12.864 22.572 1.00 92.12 103 GLY A C 1
ATOM 819 O O . GLY A 1 103 ? -13.524 12.950 23.502 1.00 92.12 103 GLY A O 1
ATOM 820 N N . ALA A 1 104 ? -11.871 11.846 22.454 1.00 95.75 104 ALA A N 1
ATOM 821 C CA . ALA A 1 104 ? -11.831 10.730 23.388 1.00 95.75 104 ALA A CA 1
ATOM 822 C C . ALA A 1 104 ? -11.544 11.175 24.826 1.00 95.75 104 ALA A C 1
ATOM 824 O O . ALA A 1 104 ? -12.268 10.784 25.742 1.00 95.75 104 ALA A O 1
ATOM 825 N N . LEU A 1 105 ? -10.550 12.048 25.024 1.00 96.00 105 LEU A N 1
ATOM 826 C CA . LEU A 1 105 ? -10.243 12.612 26.336 1.00 96.00 105 LEU A CA 1
ATOM 827 C C . LEU A 1 105 ? -11.465 13.330 26.923 1.00 96.00 105 LEU A C 1
ATOM 829 O O . LEU A 1 105 ? -11.825 13.061 28.066 1.00 96.00 105 LEU A O 1
ATOM 833 N N . ILE A 1 106 ? -12.151 14.171 26.146 1.00 93.62 106 ILE A N 1
ATOM 834 C CA . ILE A 1 106 ? -13.354 14.882 26.608 1.00 93.62 106 ILE A CA 1
ATOM 835 C C . ILE A 1 106 ? -14.446 13.899 27.049 1.00 93.62 106 ILE A C 1
ATOM 837 O O . ILE A 1 106 ? -14.978 14.033 28.154 1.00 93.62 106 ILE A O 1
ATOM 841 N N . TYR A 1 107 ? -14.777 12.907 26.217 1.00 94.38 107 TYR A N 1
ATOM 842 C CA . TYR A 1 107 ? -15.859 11.967 26.519 1.00 94.38 107 TYR A CA 1
ATOM 843 C C . TYR A 1 107 ? -15.554 11.083 27.726 1.00 94.38 107 TYR A C 1
ATOM 845 O O . TYR A 1 107 ? -16.445 10.858 28.541 1.00 94.38 107 TYR A O 1
ATOM 853 N N . ILE A 1 108 ? -14.306 10.641 27.888 1.00 95.00 108 ILE A N 1
ATOM 854 C CA . ILE A 1 108 ? -13.896 9.808 29.025 1.00 95.00 108 ILE A CA 1
ATOM 855 C C . ILE A 1 108 ? -13.956 10.605 30.328 1.00 95.00 108 ILE A C 1
ATOM 857 O O . ILE A 1 108 ? -14.583 10.153 31.281 1.00 95.00 108 ILE A O 1
ATOM 861 N N . HIS A 1 109 ? -13.398 11.819 30.365 1.00 94.56 109 HIS A N 1
ATOM 862 C CA . HIS A 1 109 ? -13.466 12.656 31.570 1.00 94.56 109 HIS A CA 1
ATOM 863 C C . HIS A 1 109 ? -14.916 13.029 31.912 1.00 94.56 109 HIS A C 1
ATOM 865 O O . HIS A 1 109 ? -15.301 13.007 33.078 1.00 94.56 109 HIS A O 1
ATOM 871 N N . THR A 1 110 ? -15.754 13.292 30.903 1.00 92.19 110 THR A N 1
ATOM 872 C CA . THR A 1 110 ? -17.185 13.569 31.111 1.00 92.19 110 THR A CA 1
ATOM 873 C C . THR A 1 110 ? -17.934 12.340 31.637 1.00 92.19 110 THR A C 1
ATOM 875 O O . THR A 1 110 ? -18.795 12.474 32.507 1.00 92.19 110 THR A O 1
ATOM 878 N N . ALA A 1 111 ? -17.614 11.139 31.146 1.00 92.75 111 ALA A N 1
ATOM 879 C CA . ALA A 1 111 ? -18.208 9.895 31.631 1.00 92.75 111 ALA A CA 1
ATOM 880 C C . ALA A 1 111 ? -17.844 9.633 33.104 1.00 92.75 111 ALA A C 1
ATOM 882 O O . ALA A 1 111 ? -18.733 9.334 33.906 1.00 92.75 111 ALA A O 1
ATOM 883 N N . LEU A 1 112 ? -16.571 9.837 33.465 1.00 92.69 112 LEU A N 1
ATOM 884 C CA . LEU A 1 112 ? -16.055 9.729 34.838 1.00 92.69 112 LEU A CA 1
ATOM 885 C C . LEU A 1 112 ? -16.649 10.775 35.793 1.00 92.69 112 LEU A C 1
ATOM 887 O O . LEU A 1 112 ? -16.893 10.494 36.965 1.00 92.69 112 LEU A O 1
ATOM 891 N N . ALA A 1 113 ? -16.917 11.982 35.297 1.00 89.50 113 ALA A N 1
ATOM 892 C CA . ALA A 1 113 ? -17.499 13.051 36.099 1.00 89.50 113 ALA A CA 1
ATOM 893 C C . ALA A 1 113 ? -18.982 12.823 36.429 1.00 89.50 113 ALA A C 1
ATOM 895 O O . ALA A 1 113 ? -19.433 13.253 37.489 1.00 89.50 113 ALA A O 1
ATOM 896 N N . ARG A 1 114 ? -19.735 12.169 35.532 1.00 81.81 114 ARG A N 1
ATOM 897 C CA . ARG A 1 114 ? -21.191 12.003 35.659 1.00 81.81 114 ARG A CA 1
ATOM 898 C C . ARG A 1 114 ? -21.593 10.763 36.451 1.00 81.81 114 ARG A C 1
ATOM 900 O O . ARG A 1 114 ? -22.112 10.894 37.549 1.00 81.81 114 ARG A O 1
ATOM 907 N N . ASN A 1 115 ? -21.415 9.581 35.859 1.00 72.38 115 ASN A N 1
ATOM 908 C CA . ASN A 1 115 ? -22.107 8.358 36.289 1.00 72.38 115 ASN A CA 1
ATOM 909 C C . ASN A 1 115 ? -21.223 7.097 36.245 1.00 72.38 115 ASN A C 1
ATOM 911 O O . ASN A 1 115 ? -21.720 6.009 36.532 1.00 72.38 115 ASN A O 1
ATOM 915 N N . ALA A 1 116 ? -19.944 7.199 35.867 1.00 79.00 116 ALA A N 1
ATOM 916 C CA . ALA A 1 116 ? -19.045 6.047 35.921 1.00 79.00 116 ALA A CA 1
ATOM 917 C C . ALA A 1 116 ? -18.552 5.792 37.367 1.00 79.00 116 ALA A C 1
ATOM 919 O O . ALA A 1 116 ? -18.450 6.741 38.150 1.00 79.00 116 ALA A O 1
ATOM 920 N N . PRO A 1 117 ? -18.226 4.539 37.741 1.00 78.69 117 PRO A N 1
ATOM 921 C CA . PRO A 1 117 ? -17.680 4.222 39.059 1.00 78.69 117 PRO A CA 1
ATOM 922 C C . PRO A 1 117 ? -16.409 5.019 39.375 1.00 78.69 117 PRO A C 1
ATOM 924 O O . PRO A 1 117 ? -15.496 5.083 38.553 1.00 78.69 117 PRO A O 1
ATOM 927 N N . SER A 1 118 ? -16.297 5.561 40.591 1.00 79.62 118 SER A N 1
ATOM 928 C CA . SER A 1 118 ? -15.106 6.312 41.028 1.00 79.62 118 SER A CA 1
ATOM 929 C C . SER A 1 118 ? -13.828 5.466 41.028 1.00 79.62 118 SER A C 1
ATOM 931 O O . SER A 1 118 ? -12.735 6.001 40.855 1.00 79.62 118 SER A O 1
ATOM 933 N N . SER A 1 119 ? -13.951 4.134 41.128 1.00 81.81 119 SER A N 1
ATOM 934 C CA . SER A 1 119 ? -12.829 3.192 40.999 1.00 81.81 119 SER A CA 1
ATOM 935 C C . SER A 1 119 ? -12.134 3.248 39.632 1.00 81.81 119 SER A C 1
ATOM 937 O O . SER A 1 119 ? -11.018 2.745 39.496 1.00 81.81 119 SER A O 1
ATOM 939 N N . LEU A 1 120 ? -12.763 3.872 38.629 1.00 87.00 120 LEU A N 1
ATOM 940 C CA . LEU A 1 120 ? -12.232 4.039 37.281 1.00 87.00 120 LEU A CA 1
ATOM 941 C C . LEU A 1 120 ? -11.363 5.286 37.087 1.00 87.00 120 LEU A C 1
ATOM 943 O O . LEU A 1 120 ? -10.679 5.378 36.068 1.00 87.00 120 LEU A O 1
ATOM 947 N N . GLU A 1 121 ? -11.374 6.235 38.024 1.00 88.50 121 GLU A N 1
ATOM 948 C CA . GLU A 1 121 ? -10.570 7.464 37.928 1.00 88.50 121 GLU A CA 1
ATOM 949 C C . GLU A 1 121 ? -9.065 7.177 38.022 1.00 88.50 121 GLU A C 1
ATOM 951 O O . GLU A 1 121 ? -8.261 7.873 37.413 1.00 88.50 121 GLU A O 1
ATOM 956 N N . ASP A 1 122 ? -8.693 6.111 38.735 1.00 86.19 122 ASP A N 1
ATOM 957 C CA . ASP A 1 122 ? -7.308 5.659 38.924 1.00 86.19 122 ASP A CA 1
ATOM 958 C C . ASP A 1 122 ? -6.882 4.570 37.923 1.00 86.19 122 ASP A C 1
ATOM 960 O O . ASP A 1 122 ? -5.841 3.926 38.082 1.00 86.19 122 ASP A O 1
ATOM 964 N N . ARG A 1 123 ? -7.700 4.307 36.898 1.00 88.88 123 ARG A N 1
ATOM 965 C CA . ARG A 1 123 ? -7.419 3.271 35.896 1.00 88.88 123 ARG A CA 1
ATOM 966 C C . ARG A 1 123 ? -6.738 3.855 34.676 1.00 88.88 123 ARG A C 1
ATOM 968 O O . ARG A 1 123 ? -6.972 4.996 34.282 1.00 88.88 123 ARG A O 1
ATOM 975 N N . ARG A 1 124 ? -5.908 3.027 34.047 1.00 91.56 124 ARG A N 1
ATOM 976 C CA . ARG A 1 124 ? -5.277 3.374 32.783 1.00 91.56 124 ARG A CA 1
ATOM 977 C C . ARG A 1 124 ? -6.235 3.098 31.634 1.00 91.56 124 ARG A C 1
ATOM 979 O O . ARG A 1 124 ? -6.804 2.014 31.530 1.00 91.56 124 ARG A O 1
ATOM 986 N N . TYR A 1 125 ? -6.362 4.061 30.740 1.00 94.50 125 TYR A N 1
ATOM 987 C CA . TYR A 1 125 ? -7.136 3.939 29.514 1.00 94.50 125 TYR A CA 1
ATOM 988 C C . TYR A 1 125 ? -6.182 3.825 28.338 1.00 94.50 125 TYR A C 1
ATOM 990 O O . TYR A 1 125 ? -5.177 4.533 28.283 1.00 94.50 125 TYR A O 1
ATOM 998 N N . VAL A 1 126 ? -6.490 2.948 27.390 1.00 94.62 126 VAL A N 1
ATOM 999 C CA . VAL A 1 126 ? -5.706 2.772 26.169 1.00 94.62 126 VAL A CA 1
ATOM 1000 C C . VAL A 1 126 ? -6.629 2.925 24.972 1.00 94.62 126 VAL A C 1
ATOM 1002 O O . VAL A 1 126 ? -7.424 2.037 24.663 1.00 94.62 126 VAL A O 1
ATOM 1005 N N . LEU A 1 127 ? -6.502 4.058 24.279 1.00 96.12 127 LEU A N 1
ATOM 1006 C CA . LEU A 1 127 ? -7.224 4.285 23.030 1.00 96.12 127 LEU A CA 1
ATOM 1007 C C . LEU A 1 127 ? -6.496 3.554 21.909 1.00 96.12 127 LEU A C 1
ATOM 1009 O O . LEU A 1 127 ? -5.307 3.782 21.685 1.00 96.12 127 LEU A O 1
ATOM 1013 N N . VAL A 1 128 ? -7.199 2.693 21.188 1.00 95.00 128 VAL A N 1
ATOM 1014 C CA . VAL A 1 128 ? -6.636 1.944 20.065 1.00 95.00 128 VAL A CA 1
ATOM 1015 C C . VAL A 1 128 ? -7.094 2.596 18.767 1.00 95.00 128 VAL A C 1
ATOM 1017 O O . VAL A 1 128 ? -8.287 2.696 18.493 1.00 95.00 128 VAL A O 1
ATOM 1020 N N . ARG A 1 129 ? -6.149 3.038 17.936 1.00 93.75 129 ARG A N 1
ATOM 1021 C CA . ARG A 1 129 ? -6.441 3.426 16.552 1.00 93.75 129 ARG A CA 1
ATOM 1022 C C . ARG A 1 129 ? -6.638 2.159 15.732 1.00 93.75 129 ARG A C 1
ATOM 1024 O O . ARG A 1 129 ? -5.687 1.409 15.506 1.00 93.75 129 ARG A O 1
ATOM 1031 N N . GLU A 1 130 ? -7.863 1.937 15.286 1.00 91.00 130 GLU A N 1
ATOM 1032 C CA . GLU A 1 130 ? -8.246 0.800 14.454 1.00 91.00 130 GLU A CA 1
ATOM 1033 C C . GLU A 1 130 ? -7.525 0.841 13.101 1.00 91.00 130 GLU A C 1
ATOM 1035 O O . GLU A 1 130 ? -7.137 1.911 12.608 1.00 91.00 130 GLU A O 1
ATOM 1040 N N . ARG A 1 131 ? -7.326 -0.331 12.487 1.00 83.31 131 ARG A N 1
ATOM 1041 C CA . ARG A 1 131 ? -6.803 -0.396 11.119 1.00 83.31 131 ARG A CA 1
ATOM 1042 C C . ARG A 1 131 ? -7.873 0.056 10.119 1.00 83.31 131 ARG A C 1
ATOM 1044 O O . ARG A 1 131 ? -9.066 -0.067 10.393 1.00 83.31 131 ARG A O 1
ATOM 1051 N N . PRO A 1 132 ? -7.476 0.551 8.931 1.00 74.81 132 PRO A N 1
ATOM 1052 C CA . PRO A 1 132 ? -8.431 0.835 7.865 1.00 74.81 132 PRO A CA 1
ATOM 1053 C C . PRO A 1 132 ? -9.323 -0.383 7.583 1.00 74.81 132 PRO A C 1
ATOM 1055 O O . PRO A 1 132 ? -8.820 -1.473 7.321 1.00 74.81 132 PRO A O 1
ATOM 1058 N N . GLY A 1 133 ? -10.643 -0.198 7.645 1.00 70.88 133 GLY A N 1
ATOM 1059 C CA . GLY A 1 133 ? -11.622 -1.264 7.429 1.00 70.88 133 GLY A CA 1
ATOM 1060 C C . GLY A 1 133 ? -12.048 -2.039 8.681 1.00 70.88 133 GLY A C 1
ATOM 1061 O O . GLY A 1 133 ? -13.041 -2.767 8.600 1.00 70.88 133 GLY A O 1
ATOM 1062 N N . GLU A 1 134 ? -11.379 -1.869 9.822 1.00 83.19 134 GLU A N 1
ATOM 1063 C CA . GLU A 1 134 ? -11.774 -2.447 11.112 1.00 83.19 134 GLU A CA 1
ATOM 1064 C C . GLU A 1 134 ? -12.572 -1.421 11.927 1.00 83.19 134 GLU A C 1
ATOM 1066 O O . GLU A 1 134 ? -12.165 -0.271 12.064 1.00 83.19 134 GLU A O 1
ATOM 1071 N N . SER A 1 135 ? -13.731 -1.823 12.454 1.00 85.50 135 SER A N 1
ATOM 1072 C CA . SER A 1 135 ? -14.615 -0.913 13.201 1.00 85.50 135 SER A CA 1
ATOM 1073 C C . SER A 1 135 ? -14.403 -0.932 14.714 1.00 85.50 135 SER A C 1
ATOM 1075 O O . SER A 1 135 ? -14.941 -0.079 15.409 1.00 85.50 135 SER A O 1
ATOM 1077 N N . THR A 1 136 ? -13.690 -1.924 15.246 1.00 90.44 136 THR A N 1
ATOM 1078 C CA . THR A 1 136 ? -13.462 -2.087 16.688 1.00 90.44 136 THR A CA 1
ATOM 1079 C C . THR A 1 136 ? -12.048 -2.614 16.950 1.00 90.44 136 THR A C 1
ATOM 1081 O O . THR A 1 136 ? -11.314 -2.897 16.004 1.00 90.44 136 THR A O 1
ATOM 1084 N N . ILE A 1 137 ? -11.656 -2.773 18.222 1.00 90.69 137 ILE A N 1
ATOM 1085 C CA . ILE A 1 137 ? -10.292 -3.193 18.600 1.00 90.69 137 ILE A CA 1
ATOM 1086 C C . ILE A 1 137 ? -9.900 -4.592 18.102 1.00 90.69 137 ILE A C 1
ATOM 1088 O O . ILE A 1 137 ? -8.714 -4.884 17.970 1.00 90.69 137 ILE A O 1
ATOM 1092 N N . TYR A 1 138 ? -10.887 -5.442 17.818 1.00 89.62 138 TYR A N 1
ATOM 1093 C CA . TYR A 1 138 ? -10.717 -6.709 17.115 1.00 89.62 138 TYR A CA 1
ATOM 1094 C C . TYR A 1 138 ? -11.971 -6.990 16.286 1.00 89.62 138 TYR A C 1
ATOM 1096 O O . TYR A 1 138 ? -13.059 -7.163 16.841 1.00 89.62 138 TYR A O 1
ATOM 1104 N N . HIS A 1 139 ? -11.833 -7.015 14.960 1.00 86.62 139 HIS A N 1
ATOM 1105 C CA . HIS A 1 139 ? -12.966 -7.054 14.038 1.00 86.62 139 HIS A CA 1
ATOM 1106 C C . HIS A 1 139 ? -12.854 -8.208 13.034 1.00 86.62 139 HIS A C 1
ATOM 1108 O O . HIS A 1 139 ? -12.050 -8.162 12.104 1.00 86.62 139 HIS A O 1
ATOM 1114 N N . VAL A 1 140 ? -13.706 -9.229 13.177 1.00 82.25 140 VAL A N 1
ATOM 1115 C CA . VAL A 1 140 ? -13.797 -10.353 12.223 1.00 82.25 140 VAL A CA 1
ATOM 1116 C C . VAL A 1 140 ? -14.907 -10.088 11.205 1.00 82.25 140 VAL A C 1
ATOM 1118 O O . VAL A 1 140 ? -14.709 -10.192 9.990 1.00 82.25 140 VAL A O 1
ATOM 1121 N N . SER A 1 141 ? -16.087 -9.720 11.703 1.00 81.06 141 SER A N 1
ATOM 1122 C CA . SER A 1 141 ? -17.259 -9.356 10.911 1.00 81.06 141 SER A CA 1
ATOM 1123 C C . SER A 1 141 ? -18.145 -8.377 11.684 1.00 81.06 141 SER A C 1
ATOM 1125 O O . SER A 1 141 ? -17.919 -8.103 12.860 1.00 81.06 141 SER A O 1
ATOM 1127 N N . THR A 1 142 ? -19.201 -7.868 11.048 1.00 82.06 142 THR A N 1
ATOM 1128 C CA . THR A 1 142 ? -20.188 -7.021 11.735 1.00 82.06 142 THR A CA 1
ATOM 1129 C C . THR A 1 142 ? -20.845 -7.732 12.914 1.00 82.06 142 THR A C 1
ATOM 1131 O O . THR A 1 142 ? -21.213 -7.076 13.881 1.00 82.06 142 THR A O 1
ATOM 1134 N N . GLU A 1 143 ? -20.982 -9.055 12.854 1.00 82.31 143 GLU A N 1
ATOM 1135 C CA . GLU A 1 143 ? -21.638 -9.871 13.882 1.00 82.31 143 GLU A CA 1
ATOM 1136 C C . GLU A 1 143 ? -20.643 -10.542 14.841 1.00 82.31 143 GLU A C 1
ATOM 1138 O O . GLU A 1 143 ? -21.066 -11.116 15.839 1.00 82.31 143 GLU A O 1
ATOM 1143 N N . THR A 1 144 ? -19.339 -10.427 14.562 1.00 84.19 144 THR A N 1
ATOM 1144 C CA . THR A 1 144 ? -18.247 -11.044 15.328 1.00 84.19 144 THR A CA 1
ATOM 1145 C C . THR A 1 144 ? -17.128 -10.022 15.532 1.00 84.19 144 THR A C 1
ATOM 1147 O O . THR A 1 144 ? -16.284 -9.818 14.655 1.00 84.19 144 THR A O 1
ATOM 1150 N N . THR A 1 145 ? -17.157 -9.329 16.672 1.00 89.69 145 THR A N 1
ATOM 1151 C CA . THR A 1 145 ? -16.308 -8.166 16.960 1.00 89.69 145 THR A CA 1
ATOM 1152 C C . THR A 1 145 ? -16.147 -7.958 18.471 1.00 89.69 145 THR A C 1
ATOM 1154 O O . THR A 1 145 ? -17.082 -8.192 19.237 1.00 89.69 145 THR A O 1
ATOM 1157 N N . VAL A 1 146 ? -14.987 -7.459 18.897 1.00 90.31 146 VAL A N 1
ATOM 1158 C CA . VAL A 1 146 ? -14.701 -7.050 20.285 1.00 90.31 146 VAL A CA 1
ATOM 1159 C C . VAL A 1 146 ? -14.609 -5.534 20.330 1.00 90.31 146 VAL A C 1
ATOM 1161 O O . VAL A 1 146 ? -13.827 -4.953 19.574 1.00 90.31 146 VAL A O 1
ATOM 1164 N N . ILE A 1 147 ? -15.421 -4.894 21.173 1.00 92.50 147 ILE A N 1
ATOM 1165 C CA . ILE A 1 147 ? -15.472 -3.430 21.303 1.00 92.50 147 ILE A CA 1
ATOM 1166 C C . ILE A 1 147 ? -14.501 -2.917 22.364 1.00 92.50 147 ILE A C 1
ATOM 1168 O O . ILE A 1 147 ? -13.879 -1.871 22.161 1.00 92.50 147 ILE A O 1
ATOM 1172 N N . SER A 1 148 ? -14.329 -3.676 23.444 1.00 93.19 148 SER A N 1
ATOM 1173 C CA . SER A 1 148 ? -13.434 -3.335 24.540 1.00 93.19 148 SER A CA 1
ATOM 1174 C C . SER A 1 148 ? -12.808 -4.574 25.174 1.00 93.19 148 SER A C 1
ATOM 1176 O O . SER A 1 148 ? -13.283 -5.700 25.018 1.00 93.19 148 SER A O 1
ATOM 1178 N N . HIS A 1 149 ? -11.676 -4.365 25.829 1.00 91.94 149 HIS A N 1
ATOM 1179 C CA . HIS A 1 149 ? -10.915 -5.403 26.511 1.00 91.94 149 HIS A CA 1
ATOM 1180 C C . HIS A 1 149 ? -10.388 -4.844 27.829 1.00 91.94 149 HIS A C 1
ATOM 1182 O O . HIS A 1 149 ? -10.079 -3.653 27.915 1.00 91.94 149 HIS A O 1
ATOM 1188 N N . VAL A 1 150 ? -10.240 -5.701 28.834 1.00 89.88 150 VAL A N 1
ATOM 1189 C CA . VAL A 1 150 ? -9.558 -5.376 30.088 1.00 89.88 150 VAL A CA 1
ATOM 1190 C C . VAL A 1 150 ? -8.402 -6.324 30.309 1.00 89.88 150 VAL A C 1
ATOM 1192 O O . VAL A 1 150 ? -8.515 -7.530 30.132 1.00 89.88 150 VAL A O 1
ATOM 1195 N N . GLY A 1 151 ? -7.268 -5.791 30.736 1.00 85.75 151 GLY A N 1
ATOM 1196 C CA . GLY A 1 151 ? -6.112 -6.626 31.014 1.00 85.75 151 GLY A CA 1
ATOM 1197 C C . GLY A 1 151 ? -5.020 -5.861 31.737 1.00 85.75 151 GLY A C 1
ATOM 1198 O O . GLY A 1 151 ? -5.076 -4.633 31.814 1.00 85.75 151 GLY A O 1
ATOM 1199 N N . PRO A 1 152 ? -4.003 -6.564 32.249 1.00 71.25 152 PRO A N 1
ATOM 1200 C CA . PRO A 1 152 ? -2.908 -5.952 32.987 1.00 71.25 152 PRO A CA 1
ATOM 1201 C C . PRO A 1 152 ? -1.972 -5.106 32.110 1.00 71.25 152 PRO A C 1
ATOM 1203 O O . PRO A 1 152 ? -0.894 -4.767 32.556 1.00 71.25 152 PRO A O 1
ATOM 1206 N N . GLY A 1 153 ? -2.291 -4.739 30.870 1.00 65.88 153 GLY A N 1
ATOM 1207 C CA . GLY A 1 153 ? -1.272 -4.126 30.017 1.00 65.88 153 GLY A CA 1
ATOM 1208 C C . GLY A 1 153 ? -0.455 -5.163 29.244 1.00 65.88 153 GLY A C 1
ATOM 1209 O O . GLY A 1 153 ? -0.579 -6.370 29.470 1.00 65.88 153 GLY A O 1
ATOM 1210 N N . PRO A 1 154 ? 0.423 -4.714 28.336 1.00 62.47 154 PRO A N 1
ATOM 1211 C CA . PRO A 1 154 ? 1.492 -5.560 27.832 1.00 62.47 154 PRO A CA 1
ATOM 1212 C C . PRO A 1 154 ? 2.402 -6.058 28.976 1.00 62.47 154 PRO A C 1
ATOM 1214 O O . PRO A 1 154 ? 2.483 -5.392 30.014 1.00 62.47 154 PRO A O 1
ATOM 1217 N N . PRO A 1 155 ? 3.149 -7.166 28.784 1.00 53.12 155 PRO A N 1
ATOM 1218 C CA . PRO A 1 155 ? 3.903 -7.841 29.852 1.00 53.12 155 PRO A CA 1
ATOM 1219 C C . PRO A 1 155 ? 4.931 -6.980 30.605 1.00 53.12 155 PRO A C 1
ATOM 1221 O O . PRO A 1 155 ? 5.436 -7.401 31.636 1.00 53.12 155 PRO A O 1
ATOM 1224 N N . TRP A 1 156 ? 5.295 -5.811 30.075 1.00 55.25 156 TRP A N 1
ATOM 1225 C CA . TRP A 1 156 ? 6.316 -4.930 30.646 1.00 55.25 156 TRP A CA 1
ATOM 1226 C C . TRP A 1 156 ? 5.767 -3.838 31.575 1.00 55.25 156 TRP A C 1
ATOM 1228 O O . TRP A 1 156 ? 6.561 -3.165 32.225 1.00 55.25 156 TRP A O 1
ATOM 1238 N N . GLU A 1 157 ? 4.448 -3.624 31.628 1.00 61.19 157 GLU A N 1
ATOM 1239 C CA . GLU A 1 157 ? 3.839 -2.564 32.449 1.00 61.19 157 GLU A CA 1
ATOM 1240 C C . GLU A 1 157 ? 2.942 -3.104 33.571 1.00 61.19 157 GLU A C 1
ATOM 1242 O O . GLU A 1 157 ? 2.924 -2.503 34.638 1.00 61.19 157 GLU A O 1
ATOM 1247 N N . GLU A 1 158 ? 2.231 -4.220 33.371 1.00 67.12 158 GLU A N 1
ATOM 1248 C CA . GLU A 1 158 ? 1.363 -4.854 34.389 1.00 67.12 158 GLU A CA 1
ATOM 1249 C C . GLU A 1 158 ? 0.366 -3.895 35.101 1.00 67.12 158 GLU A C 1
ATOM 1251 O O . GLU A 1 158 ? -0.028 -4.101 36.249 1.00 67.12 158 GLU A O 1
ATOM 1256 N N . ILE A 1 159 ? -0.089 -2.840 34.409 1.00 79.31 159 ILE A N 1
ATOM 1257 C CA . ILE A 1 159 ? -1.089 -1.879 34.899 1.00 79.31 159 ILE A CA 1
ATOM 1258 C C . ILE A 1 159 ? -2.498 -2.293 34.434 1.00 79.31 159 ILE A C 1
ATOM 1260 O O . ILE A 1 159 ? -2.718 -2.377 33.220 1.00 79.31 159 ILE A O 1
ATOM 1264 N N . PRO A 1 160 ? -3.487 -2.438 35.342 1.00 83.31 160 PRO A N 1
ATOM 1265 C CA . PRO A 1 160 ? -4.886 -2.657 34.975 1.00 83.31 160 PRO A CA 1
ATOM 1266 C C . PRO A 1 160 ? -5.376 -1.591 33.986 1.00 83.31 160 PRO A C 1
ATOM 1268 O O . PRO A 1 160 ? -5.455 -0.404 34.319 1.00 83.31 160 PRO A O 1
ATOM 1271 N N . SER A 1 161 ? -5.675 -2.022 32.762 1.00 89.25 161 SER A N 1
ATOM 1272 C CA . SER A 1 161 ? -5.942 -1.146 31.625 1.00 89.25 161 SER A CA 1
ATOM 1273 C C . SER A 1 161 ? -7.274 -1.481 30.960 1.00 89.25 161 SER A C 1
ATOM 1275 O O . SER A 1 161 ? -7.593 -2.654 30.761 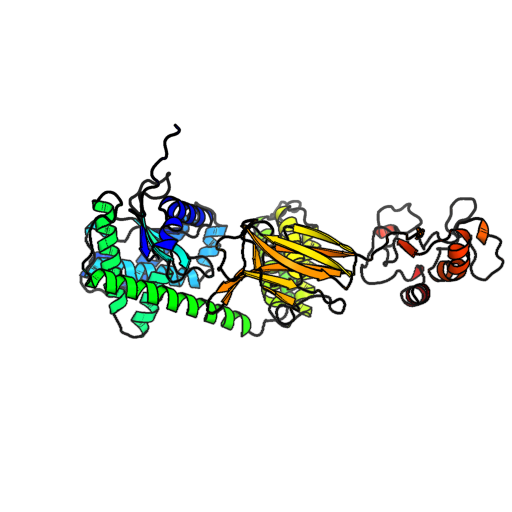1.00 89.25 161 SER A O 1
ATOM 1277 N N . ILE A 1 162 ? -8.022 -0.442 30.583 1.00 93.31 162 ILE A N 1
ATOM 1278 C CA . ILE A 1 162 ? -9.238 -0.537 29.768 1.00 93.31 162 ILE A CA 1
ATOM 1279 C C . ILE A 1 162 ? -8.887 -0.143 28.334 1.00 93.31 162 ILE A C 1
ATOM 1281 O O . ILE A 1 162 ? -8.398 0.961 28.084 1.00 93.31 162 ILE A O 1
ATOM 1285 N N . TYR A 1 163 ? -9.154 -1.039 27.391 1.00 93.56 163 TYR A N 1
ATOM 1286 C CA . TYR A 1 163 ? -8.880 -0.863 25.970 1.00 93.56 163 TYR A CA 1
ATOM 1287 C C . TYR A 1 163 ? -10.174 -0.662 25.206 1.00 93.56 163 TYR A C 1
ATOM 1289 O O . TYR A 1 163 ? -11.095 -1.464 25.337 1.00 93.56 163 TYR A O 1
ATOM 1297 N N . PHE A 1 164 ? -10.220 0.349 24.348 1.00 94.56 164 PHE A N 1
ATOM 1298 C CA . PHE A 1 164 ? -11.270 0.485 23.342 1.00 94.56 164 PHE A CA 1
ATOM 1299 C C . PHE A 1 164 ? -10.799 1.350 22.180 1.00 94.56 164 PHE A C 1
ATOM 1301 O O . PHE A 1 164 ? -9.782 2.044 22.241 1.00 94.56 164 PHE A O 1
ATOM 1308 N N . GLY A 1 165 ? -11.547 1.262 21.091 1.00 94.50 165 GLY A N 1
ATOM 1309 C CA . GLY A 1 165 ? -11.234 1.923 19.841 1.00 94.50 165 GLY A CA 1
ATOM 1310 C C . GLY A 1 165 ? -11.564 3.418 19.840 1.00 94.50 165 GLY A C 1
ATOM 1311 O O . GLY A 1 165 ? -12.521 3.846 20.489 1.00 94.50 165 GLY A O 1
ATOM 1312 N N . LEU A 1 166 ? -10.817 4.220 19.076 1.00 94.62 166 LEU A N 1
ATOM 1313 C CA . LEU A 1 166 ? -11.154 5.630 18.830 1.00 94.62 166 LEU A CA 1
ATOM 1314 C C . LEU A 1 166 ? -12.527 5.790 18.150 1.00 94.62 166 LEU A C 1
ATOM 1316 O O . LEU A 1 166 ? -13.220 6.780 18.401 1.00 94.62 166 LEU A O 1
ATOM 1320 N N . ALA A 1 167 ? -12.956 4.804 17.358 1.00 93.69 167 ALA A N 1
ATOM 1321 C CA . ALA A 1 167 ? -14.265 4.781 16.711 1.00 93.69 167 ALA A CA 1
ATOM 1322 C C . ALA A 1 167 ? -15.427 4.842 17.714 1.00 93.69 167 ALA A C 1
ATOM 1324 O O . ALA A 1 167 ? -16.478 5.406 17.400 1.00 93.69 167 ALA A O 1
ATOM 1325 N N . VAL A 1 168 ? -15.241 4.330 18.938 1.00 94.81 168 VAL A N 1
ATOM 1326 C CA . VAL A 1 168 ? -16.237 4.450 20.015 1.00 94.81 168 VAL A CA 1
ATOM 1327 C C . VAL A 1 168 ? -16.516 5.922 20.294 1.00 94.81 168 VAL A C 1
ATOM 1329 O O . VAL A 1 168 ? -17.660 6.360 20.252 1.00 94.81 168 VAL A O 1
ATOM 1332 N N . THR A 1 169 ? -15.468 6.715 20.494 1.00 93.44 169 THR A N 1
ATOM 1333 C CA . THR A 1 169 ? -15.596 8.137 20.832 1.00 93.44 169 THR A CA 1
ATOM 1334 C C . THR A 1 169 ? -15.966 9.013 19.636 1.00 93.44 169 THR A C 1
ATOM 1336 O O . THR A 1 169 ? -16.645 10.023 19.817 1.00 93.44 169 THR A O 1
ATOM 1339 N N . ASP A 1 170 ? -15.604 8.613 18.414 1.00 91.38 170 ASP A N 1
ATOM 1340 C CA . ASP A 1 170 ? -16.079 9.281 17.193 1.00 91.38 170 ASP A CA 1
ATOM 1341 C C . ASP A 1 170 ? -17.600 9.151 17.054 1.00 91.38 170 ASP A C 1
ATOM 1343 O O . ASP A 1 170 ? -18.290 10.112 16.710 1.00 91.38 170 ASP A O 1
ATOM 1347 N N . THR A 1 171 ? -18.129 7.980 17.411 1.00 92.94 171 THR A N 1
ATOM 1348 C CA . THR A 1 171 ? -19.565 7.686 17.407 1.00 92.94 171 THR A CA 1
ATOM 1349 C C . THR A 1 171 ? -20.319 8.546 18.423 1.00 92.94 171 THR A C 1
ATOM 1351 O O . THR A 1 171 ? -21.375 9.092 18.103 1.00 92.94 171 THR A O 1
ATOM 1354 N N . LEU A 1 172 ? -19.746 8.758 19.613 1.00 93.56 172 LEU A N 1
ATOM 1355 C CA . LEU A 1 172 ? -20.274 9.720 20.592 1.00 93.56 172 LEU A CA 1
ATOM 1356 C C . LEU A 1 172 ? -20.245 11.154 20.043 1.00 93.56 172 LEU A C 1
ATOM 1358 O O . LEU A 1 172 ? -21.179 11.925 20.244 1.00 93.56 172 LEU A O 1
ATOM 1362 N N . GLY A 1 173 ? -19.189 11.501 19.301 1.00 89.75 173 GLY A N 1
ATOM 1363 C CA . GLY A 1 173 ? -19.070 12.758 18.563 1.00 89.75 173 GLY A CA 1
ATOM 1364 C C . GLY A 1 173 ? -20.194 12.993 17.559 1.00 89.75 173 GLY A C 1
ATOM 1365 O O . GLY A 1 173 ? -20.711 14.108 17.471 1.00 89.75 173 GLY A O 1
ATOM 1366 N N . ASP A 1 174 ? -20.564 11.966 16.798 1.00 87.94 174 ASP A N 1
ATOM 1367 C CA . ASP A 1 174 ? -21.670 12.033 15.842 1.00 87.94 174 ASP A CA 1
ATOM 1368 C C . ASP A 1 174 ? -23.035 12.141 16.538 1.00 87.94 174 ASP A C 1
ATOM 1370 O O . ASP A 1 174 ? -23.881 12.931 16.116 1.00 87.94 174 ASP A O 1
ATOM 1374 N N . GLU A 1 175 ? -23.231 11.415 17.640 1.00 91.19 175 GLU A N 1
ATOM 1375 C CA . GLU A 1 175 ? -24.437 11.519 18.465 1.00 91.19 175 GLU A CA 1
ATOM 1376 C C . GLU A 1 175 ? -24.608 12.923 19.061 1.00 91.19 175 GLU A C 1
ATOM 1378 O O . GLU A 1 175 ? -25.673 13.532 18.941 1.00 91.19 175 GLU A O 1
ATOM 1383 N N . ALA A 1 176 ? -23.546 13.484 19.642 1.00 87.06 176 ALA A N 1
ATOM 1384 C CA . ALA A 1 176 ? -23.597 14.798 20.273 1.00 87.06 176 ALA A CA 1
ATOM 1385 C C . ALA A 1 176 ? -23.976 15.910 19.278 1.00 87.06 176 ALA A C 1
ATOM 1387 O O . ALA A 1 176 ? -24.682 16.850 19.640 1.00 87.06 176 ALA A O 1
ATOM 1388 N N . LYS A 1 177 ? -23.576 15.793 18.000 1.00 86.88 177 LYS A N 1
ATOM 1389 C CA . LYS A 1 177 ? -23.997 16.722 16.931 1.00 86.88 177 LYS A CA 1
ATOM 1390 C C . LYS A 1 177 ? -25.500 16.666 16.651 1.00 86.88 177 LYS A C 1
ATOM 1392 O O . LYS A 1 177 ? -26.056 17.657 16.185 1.00 86.88 177 LYS A O 1
ATOM 1397 N N . ARG A 1 178 ? -26.143 15.527 16.919 1.00 86.56 178 ARG A N 1
ATOM 1398 C CA . ARG A 1 178 ? -27.599 15.340 16.826 1.00 86.56 178 ARG A CA 1
ATOM 1399 C C . ARG A 1 178 ? -28.336 15.780 18.096 1.00 86.56 178 ARG A C 1
ATOM 1401 O O . ARG A 1 178 ? -29.559 15.847 18.080 1.00 86.56 178 ARG A O 1
ATOM 1408 N N . GLY A 1 179 ? -27.612 16.118 19.167 1.00 83.75 179 GLY A N 1
ATOM 1409 C CA . GLY A 1 179 ? -28.193 16.484 20.462 1.00 83.75 179 GLY A CA 1
ATOM 1410 C C . GLY A 1 179 ? -28.758 15.292 21.244 1.00 83.75 179 GLY A C 1
ATOM 1411 O O . GLY A 1 179 ? -29.565 15.488 22.148 1.00 83.75 179 GLY A O 1
ATOM 1412 N N . GLU A 1 180 ? -28.360 14.070 20.889 1.00 89.62 180 GLU A N 1
ATOM 1413 C CA . GLU A 1 180 ? -28.762 12.823 21.548 1.00 89.62 180 GLU A CA 1
ATOM 1414 C C . GLU A 1 180 ? -27.729 12.429 22.635 1.00 89.62 180 GLU A C 1
ATOM 1416 O O . GLU A 1 180 ? -26.590 12.900 22.615 1.00 89.62 180 GLU A O 1
ATOM 1421 N N . THR A 1 181 ? -28.114 11.594 23.611 1.00 90.06 181 THR A N 1
ATOM 1422 C CA . THR A 1 181 ? -27.229 11.141 24.718 1.00 90.06 181 THR A CA 1
ATOM 1423 C C . THR A 1 181 ? -27.251 9.632 24.966 1.00 90.06 181 THR A C 1
ATOM 1425 O O . THR A 1 181 ? -26.625 9.146 25.908 1.00 90.06 181 THR A O 1
ATOM 1428 N N . ARG A 1 182 ? -27.974 8.870 24.147 1.00 92.38 182 ARG A N 1
ATOM 1429 C CA . ARG A 1 182 ? -28.237 7.443 24.357 1.00 92.38 182 ARG A CA 1
ATOM 1430 C C . ARG A 1 182 ? -26.969 6.590 24.242 1.00 92.38 182 ARG A C 1
ATOM 1432 O O . ARG A 1 182 ? -26.772 5.670 25.032 1.00 92.38 182 ARG A O 1
ATOM 1439 N N . LEU A 1 183 ? -26.116 6.853 23.258 1.00 93.06 183 LEU A N 1
ATOM 1440 C CA . LEU A 1 183 ? -24.841 6.164 23.066 1.00 93.06 183 LEU A CA 1
ATOM 1441 C C . LEU A 1 183 ? -23.835 6.599 24.122 1.00 93.06 183 LEU A C 1
ATOM 1443 O O . LEU A 1 183 ? -23.058 5.769 24.585 1.00 93.06 183 LEU A O 1
ATOM 1447 N N . PHE A 1 184 ? -23.871 7.865 24.545 1.00 93.25 184 PHE A N 1
ATOM 1448 C CA . PHE A 1 184 ? -23.082 8.322 25.684 1.00 93.25 184 PHE A CA 1
ATOM 1449 C C . PHE A 1 184 ? -23.460 7.575 26.974 1.00 93.25 184 PHE A C 1
ATOM 1451 O O . PHE A 1 184 ? -22.581 7.106 27.694 1.00 93.25 184 PHE A O 1
ATOM 1458 N N . GLU A 1 185 ? -24.750 7.382 27.244 1.00 92.62 185 GLU A N 1
ATOM 1459 C CA . GLU A 1 185 ? -25.225 6.561 28.366 1.00 92.62 185 GLU A CA 1
ATOM 1460 C C . GLU A 1 185 ? -24.796 5.091 28.222 1.00 92.62 185 GLU A C 1
ATOM 1462 O O . GLU A 1 185 ? -24.300 4.495 29.179 1.00 92.62 185 GLU A O 1
ATOM 1467 N N . ALA A 1 186 ? -24.889 4.520 27.016 1.00 92.94 186 ALA A N 1
ATOM 1468 C CA . ALA A 1 186 ? -24.384 3.175 26.735 1.00 92.94 186 ALA A CA 1
ATOM 1469 C C . ALA A 1 186 ? -22.862 3.060 26.942 1.00 92.94 186 ALA A C 1
ATOM 1471 O O . ALA A 1 186 ? -22.377 2.033 27.413 1.00 92.94 186 ALA A O 1
ATOM 1472 N N . PHE A 1 187 ? -22.103 4.114 26.639 1.00 94.69 187 PHE A N 1
ATOM 1473 C CA . PHE A 1 187 ? -20.666 4.177 26.888 1.00 94.69 187 PHE A CA 1
ATOM 1474 C C . PHE A 1 187 ? -20.340 4.226 28.388 1.00 94.69 187 PHE A C 1
ATOM 1476 O O . PHE A 1 187 ? -19.426 3.536 28.834 1.00 94.69 187 PHE A O 1
ATOM 1483 N N . VAL A 1 188 ? -21.115 4.952 29.199 1.00 93.06 188 VAL A N 1
ATOM 1484 C CA . VAL A 1 188 ? -20.977 4.912 30.668 1.00 93.06 188 VAL A CA 1
ATOM 1485 C C . VAL A 1 188 ? -21.249 3.503 31.212 1.00 93.06 188 VAL A C 1
ATOM 1487 O O . VAL A 1 188 ? -20.524 3.025 32.091 1.00 93.06 188 VAL A O 1
ATOM 1490 N N . LEU A 1 189 ? -22.257 2.808 30.673 1.00 91.25 189 LEU A N 1
ATOM 1491 C CA . LEU A 1 189 ? -22.527 1.410 31.019 1.00 91.25 189 LEU A CA 1
ATOM 1492 C C . LEU A 1 189 ? -21.367 0.492 30.616 1.00 91.25 189 LEU A C 1
ATOM 1494 O O . LEU A 1 189 ? -20.974 -0.352 31.418 1.00 91.25 189 LEU A O 1
ATOM 1498 N N . LEU A 1 190 ? -20.779 0.690 29.430 1.00 92.31 190 LEU A N 1
ATOM 1499 C CA . LEU A 1 190 ? -19.585 -0.039 28.985 1.00 92.31 190 LEU A CA 1
ATOM 1500 C C . LEU A 1 190 ? -18.446 0.118 29.995 1.00 92.31 190 LEU A C 1
ATOM 1502 O O . LEU A 1 190 ? -17.904 -0.879 30.462 1.00 92.31 190 LEU A O 1
ATOM 1506 N N . LEU A 1 191 ? -18.130 1.351 30.398 1.00 92.19 191 LEU A N 1
ATOM 1507 C CA . LEU A 1 191 ? -17.081 1.605 31.389 1.00 92.19 191 LEU A CA 1
ATOM 1508 C C . LEU A 1 191 ? -17.383 0.939 32.737 1.00 92.19 191 LEU A C 1
ATOM 1510 O O . LEU A 1 191 ? -16.491 0.368 33.357 1.00 92.19 191 LEU A O 1
ATOM 1514 N N . SER A 1 192 ? -18.644 0.962 33.170 1.00 89.31 192 SER A N 1
ATOM 1515 C CA . SER A 1 192 ? -19.076 0.319 34.416 1.00 89.31 192 SER A CA 1
ATOM 1516 C C . SER A 1 192 ? -18.901 -1.203 34.376 1.00 89.31 192 SER A C 1
ATOM 1518 O O . SER A 1 192 ? -18.487 -1.807 35.366 1.00 89.31 192 SER A O 1
ATOM 1520 N N . VAL A 1 193 ? -19.187 -1.823 33.227 1.00 89.12 193 VAL A N 1
ATOM 1521 C CA . VAL A 1 193 ? -18.965 -3.256 32.987 1.00 89.12 193 VAL A CA 1
ATOM 1522 C C . VAL A 1 193 ? -17.476 -3.593 33.035 1.00 89.12 193 VAL A C 1
ATOM 1524 O O . VAL A 1 193 ? -17.093 -4.540 33.721 1.00 89.12 193 VAL A O 1
ATOM 1527 N N . GLU A 1 194 ? -16.633 -2.803 32.372 1.00 89.88 194 GLU A N 1
ATOM 1528 C CA . GLU A 1 194 ? -15.184 -3.029 32.373 1.00 89.88 194 GLU A CA 1
ATOM 1529 C C . GLU A 1 194 ? -14.552 -2.798 33.752 1.00 89.88 194 GLU A C 1
ATOM 1531 O O . GLU A 1 194 ? -13.671 -3.549 34.169 1.00 89.88 194 GLU A O 1
ATOM 1536 N N . GLY A 1 195 ? -15.045 -1.816 34.513 1.00 86.12 195 GLY A N 1
ATOM 1537 C CA . GLY A 1 195 ? -14.636 -1.598 35.901 1.00 86.12 195 GLY A CA 1
ATOM 1538 C C . GLY A 1 195 ? -14.893 -2.814 36.784 1.00 86.12 195 GLY A C 1
ATOM 1539 O O . GLY A 1 195 ? -13.986 -3.267 37.484 1.00 86.12 195 GLY A O 1
ATOM 1540 N N . ARG A 1 196 ? -16.089 -3.406 36.678 1.00 85.06 196 ARG A N 1
ATOM 1541 C CA . ARG A 1 196 ? -16.413 -4.651 37.386 1.00 85.06 196 ARG A CA 1
ATOM 1542 C C . ARG A 1 196 ? -15.559 -5.824 36.925 1.00 85.06 196 ARG A C 1
ATOM 1544 O O . ARG A 1 196 ? -15.087 -6.578 37.767 1.00 85.06 196 ARG A O 1
ATOM 1551 N N . ALA A 1 197 ? -15.301 -5.947 35.624 1.00 85.25 197 ALA A N 1
ATOM 1552 C CA . ALA A 1 197 ? -14.438 -7.001 35.099 1.00 85.25 197 ALA A CA 1
ATOM 1553 C C . ALA A 1 197 ? -13.013 -6.924 35.674 1.00 85.25 197 ALA A C 1
ATOM 1555 O O . ALA A 1 197 ? -12.410 -7.957 35.950 1.00 85.25 197 ALA A O 1
ATOM 1556 N N . ILE A 1 198 ? -12.475 -5.721 35.907 1.00 83.88 198 ILE A N 1
ATOM 1557 C CA . ILE A 1 198 ? -11.184 -5.541 36.593 1.00 83.88 198 ILE A CA 1
ATOM 1558 C C . ILE A 1 198 ? -11.272 -5.997 38.059 1.00 83.88 198 ILE A C 1
ATOM 1560 O O . ILE A 1 198 ? -10.381 -6.704 38.529 1.00 83.88 198 ILE A O 1
ATOM 1564 N N . GLU A 1 199 ? -12.341 -5.636 38.775 1.00 82.56 199 GLU A N 1
ATOM 1565 C CA . GLU A 1 199 ? -12.562 -6.021 40.181 1.00 82.56 199 GLU A CA 1
ATOM 1566 C C . GLU A 1 199 ? -12.696 -7.545 40.367 1.00 82.56 199 GLU A C 1
ATOM 1568 O O . GLU A 1 199 ? -12.257 -8.084 41.383 1.00 82.56 199 GLU A O 1
ATOM 1573 N N . THR A 1 200 ? -13.220 -8.256 39.366 1.00 81.00 200 THR A N 1
ATOM 1574 C CA . THR A 1 200 ? -13.378 -9.721 39.351 1.00 81.00 200 THR A CA 1
ATOM 1575 C C . THR A 1 200 ? -12.175 -10.473 38.764 1.00 81.00 200 THR A C 1
ATOM 1577 O O . THR A 1 200 ? -12.270 -11.669 38.480 1.00 81.00 200 THR A O 1
ATOM 1580 N N . GLY A 1 201 ? -11.024 -9.813 38.590 1.00 78.25 201 GLY A N 1
ATOM 1581 C CA . GLY A 1 201 ? -9.800 -10.447 38.086 1.00 78.25 201 GLY A CA 1
ATOM 1582 C C . GLY A 1 201 ? -9.735 -10.549 36.558 1.00 78.25 201 GLY A C 1
ATOM 1583 O O . GLY A 1 201 ? -9.331 -11.581 36.022 1.00 78.25 201 GLY A O 1
ATOM 1584 N N . TYR A 1 202 ? -10.126 -9.479 35.862 1.00 81.06 202 TYR A N 1
ATOM 1585 C CA . TYR A 1 202 ? -10.180 -9.352 34.396 1.00 81.06 202 TYR A CA 1
ATOM 1586 C C . TYR A 1 202 ? -11.140 -10.339 33.732 1.00 81.06 202 TYR A C 1
ATOM 1588 O O . TYR A 1 202 ? -10.834 -10.882 32.672 1.00 81.06 202 TYR A O 1
ATOM 1596 N N . SER A 1 203 ? -12.274 -10.624 34.374 1.00 77.94 203 SER A N 1
ATOM 1597 C CA . SER A 1 203 ? -13.235 -11.607 33.873 1.00 77.94 203 SER A CA 1
ATOM 1598 C C . SER A 1 203 ? -14.678 -11.091 33.916 1.00 77.94 203 SER A C 1
ATOM 1600 O O . SER A 1 203 ? -15.217 -10.829 34.990 1.00 77.94 203 SER A O 1
ATOM 1602 N N . HIS A 1 204 ? -15.341 -11.010 32.761 1.00 77.25 204 HIS A N 1
ATOM 1603 C CA . HIS A 1 204 ? -16.773 -10.748 32.595 1.00 77.25 204 HIS A CA 1
ATOM 1604 C C . HIS A 1 204 ? -17.588 -11.976 33.038 1.00 77.25 204 HIS A C 1
ATOM 1606 O O . HIS A 1 204 ? -18.091 -12.745 32.224 1.00 77.25 204 HIS A O 1
ATOM 1612 N N . ILE A 1 205 ? -17.667 -12.201 34.351 1.00 66.81 205 ILE A N 1
ATOM 1613 C CA . ILE A 1 205 ? -18.376 -13.342 34.964 1.00 66.81 205 ILE A CA 1
ATOM 1614 C C . ILE A 1 205 ? -19.832 -13.032 35.334 1.00 66.81 205 ILE A C 1
ATOM 1616 O O . ILE A 1 205 ? -20.605 -13.947 35.616 1.00 66.81 205 ILE A O 1
ATOM 1620 N N . ASP A 1 206 ? -20.210 -11.754 35.324 1.00 66.69 206 ASP A N 1
ATOM 1621 C CA . ASP A 1 206 ? -21.536 -11.298 35.725 1.00 66.69 206 ASP A CA 1
ATOM 1622 C C . ASP A 1 206 ? -22.516 -11.325 34.545 1.00 66.69 206 ASP A C 1
ATOM 1624 O O . ASP A 1 206 ? -22.253 -10.771 33.477 1.00 66.69 206 ASP A O 1
ATOM 1628 N N . VAL A 1 207 ? -23.693 -11.922 34.751 1.00 67.75 207 VAL A N 1
ATOM 1629 C CA . VAL A 1 207 ? -24.792 -11.856 33.779 1.00 67.75 207 VAL A CA 1
ATOM 1630 C C . VAL A 1 207 ? -25.395 -10.452 33.815 1.00 67.75 207 VAL A C 1
ATOM 1632 O O . VAL A 1 207 ? -25.959 -10.029 34.827 1.00 67.75 207 VAL A O 1
ATOM 1635 N N . PHE A 1 208 ? -25.279 -9.720 32.708 1.00 73.50 208 PHE A N 1
ATOM 1636 C CA . PHE A 1 208 ? -25.808 -8.361 32.609 1.00 73.50 208 PHE A CA 1
ATOM 1637 C C . PHE A 1 208 ? -27.342 -8.350 32.505 1.00 73.50 208 PHE A C 1
ATOM 1639 O O . PHE A 1 208 ? -27.919 -9.214 31.839 1.00 73.50 208 PHE A O 1
ATOM 1646 N N . PRO A 1 209 ? -28.022 -7.342 33.085 1.00 81.50 209 PRO A N 1
ATOM 1647 C CA . PRO A 1 209 ? -29.429 -7.090 32.795 1.00 81.50 209 PRO A CA 1
ATOM 1648 C C . PRO A 1 209 ? -29.662 -6.910 31.288 1.00 81.50 209 PRO A C 1
ATOM 1650 O O . PRO A 1 209 ? -28.813 -6.361 30.579 1.00 81.50 209 PRO A O 1
ATOM 1653 N N . ALA A 1 210 ? -30.837 -7.319 30.799 1.00 82.12 210 ALA A N 1
ATOM 1654 C CA . ALA A 1 210 ? -31.173 -7.247 29.374 1.00 82.12 210 ALA A CA 1
ATOM 1655 C C . ALA A 1 210 ? -31.042 -5.821 28.802 1.00 82.12 210 ALA A C 1
ATOM 1657 O O . ALA A 1 210 ? -30.572 -5.644 27.681 1.00 82.12 210 ALA A O 1
ATOM 1658 N N . GLU A 1 211 ? -31.384 -4.806 29.597 1.00 84.62 211 GLU A N 1
ATOM 1659 C CA . GLU A 1 211 ? -31.267 -3.387 29.241 1.00 84.62 211 GLU A CA 1
ATOM 1660 C C . GLU A 1 211 ? -29.820 -2.977 28.933 1.00 84.62 211 GLU A C 1
ATOM 1662 O O . GLU A 1 211 ? -29.567 -2.295 27.939 1.00 84.62 211 GLU A O 1
ATOM 1667 N N . VAL A 1 212 ? -28.855 -3.459 29.725 1.00 84.75 212 VAL A N 1
ATOM 1668 C CA . VAL A 1 212 ? -27.422 -3.194 29.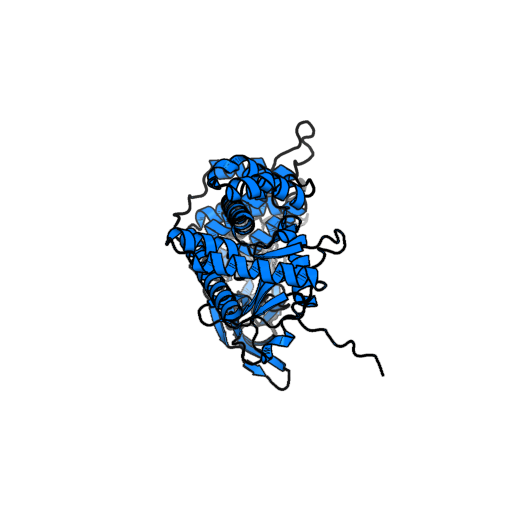518 1.00 84.75 212 VAL A CA 1
ATOM 1669 C C . VAL A 1 212 ? -26.946 -3.867 28.233 1.00 84.75 212 VAL A C 1
ATOM 1671 O O . VAL A 1 212 ? -26.283 -3.234 27.415 1.00 84.75 212 VAL A O 1
ATOM 1674 N N . SER A 1 213 ? -27.336 -5.123 28.000 1.00 84.44 213 SER A N 1
ATOM 1675 C CA . SER A 1 213 ? -26.983 -5.837 26.767 1.00 84.44 213 SER A CA 1
ATOM 1676 C C . SER A 1 213 ? -27.548 -5.151 25.515 1.00 84.44 213 SER A C 1
ATOM 1678 O O . SER A 1 213 ? -26.845 -5.011 24.513 1.00 84.44 213 SER A O 1
ATOM 1680 N N . LEU A 1 214 ? -28.793 -4.664 25.567 1.00 87.06 214 LEU A N 1
ATOM 1681 C CA . LEU A 1 214 ? -29.412 -3.913 24.470 1.00 87.06 214 LEU A CA 1
ATOM 1682 C C . LEU A 1 214 ? -28.702 -2.577 24.216 1.00 87.06 214 LEU A C 1
ATOM 1684 O O . LEU A 1 214 ? -28.466 -2.223 23.058 1.00 87.06 214 LEU A O 1
ATOM 1688 N N . ALA A 1 215 ? -28.334 -1.847 25.271 1.00 90.12 215 ALA A N 1
ATOM 1689 C CA . ALA A 1 215 ? -27.609 -0.585 25.150 1.00 90.12 215 ALA A CA 1
ATOM 1690 C C . ALA A 1 215 ? -26.217 -0.789 24.528 1.00 90.12 215 ALA A C 1
ATOM 1692 O O . ALA A 1 215 ? -25.860 -0.091 23.578 1.00 90.12 215 ALA A O 1
ATOM 1693 N N . LEU A 1 216 ? -25.468 -1.794 24.991 1.00 90.50 216 LEU A N 1
ATOM 1694 C CA . LEU A 1 216 ? -24.142 -2.123 24.462 1.00 90.50 216 LEU A CA 1
ATOM 1695 C C . LEU A 1 216 ? -24.199 -2.610 23.011 1.00 90.50 216 LEU A C 1
ATOM 1697 O O . LEU A 1 216 ? -23.399 -2.169 22.190 1.00 90.50 216 LEU A O 1
ATOM 1701 N N . ASN A 1 217 ? -25.170 -3.456 22.657 1.00 88.81 217 ASN A N 1
ATOM 1702 C CA . ASN A 1 217 ? -25.371 -3.858 21.263 1.00 88.81 217 ASN A CA 1
ATOM 1703 C C . ASN A 1 217 ? -25.722 -2.661 20.370 1.00 88.81 217 ASN A C 1
ATOM 1705 O O . ASN A 1 217 ? -25.170 -2.546 19.277 1.00 88.81 217 ASN A O 1
ATOM 1709 N N . SER A 1 218 ? -26.572 -1.745 20.855 1.00 90.38 218 SER A N 1
ATOM 1710 C CA . SER A 1 218 ? -26.893 -0.501 20.137 1.00 90.38 218 SER A CA 1
ATOM 1711 C C . SER A 1 218 ? -25.629 0.328 19.874 1.00 90.38 218 SER A C 1
ATOM 1713 O O . SER A 1 218 ? -25.436 0.823 18.766 1.00 90.38 218 SER A O 1
ATOM 1715 N N . LEU A 1 219 ? -24.742 0.442 20.871 1.00 92.69 219 LEU A N 1
ATOM 1716 C CA . LEU A 1 219 ? -23.460 1.134 20.735 1.00 92.69 219 LEU A CA 1
ATOM 1717 C C . LEU A 1 219 ? -22.558 0.455 19.695 1.00 92.69 219 LEU A C 1
ATOM 1719 O O . LEU A 1 219 ? -22.041 1.130 18.811 1.00 92.69 219 LEU A O 1
ATOM 1723 N N . VAL A 1 220 ? -22.401 -0.871 19.754 1.00 92.38 220 VAL A N 1
ATOM 1724 C CA . VAL A 1 220 ? -21.570 -1.632 18.803 1.00 92.38 220 VAL A CA 1
ATOM 1725 C C . VAL A 1 220 ? -22.056 -1.455 17.363 1.00 92.38 220 VAL A C 1
ATOM 1727 O O . VAL A 1 220 ? -21.248 -1.251 16.456 1.00 92.38 220 VAL A O 1
ATOM 1730 N N . GLU A 1 221 ? -23.367 -1.520 17.131 1.00 90.81 221 GLU A N 1
ATOM 1731 C CA . GLU A 1 221 ? -23.942 -1.327 15.795 1.00 90.81 221 GLU A CA 1
ATOM 1732 C C . GLU A 1 221 ? -23.665 0.062 15.242 1.00 90.81 221 GLU A C 1
ATOM 1734 O O . GLU A 1 221 ? -23.285 0.206 14.077 1.00 90.81 221 GLU A O 1
ATOM 1739 N N . GLU A 1 222 ? -23.814 1.072 16.089 1.00 91.44 222 GLU A N 1
ATOM 1740 C CA . GLU A 1 222 ? -23.605 2.453 15.699 1.00 91.44 222 GLU A CA 1
ATOM 1741 C C . GLU A 1 222 ? -22.126 2.745 15.422 1.00 91.44 222 GLU A C 1
ATOM 1743 O O . GLU A 1 222 ? -21.808 3.373 14.413 1.00 91.44 222 GLU A O 1
ATOM 1748 N N . VAL A 1 223 ? -21.215 2.172 16.216 1.00 92.25 223 VAL A N 1
ATOM 1749 C CA . VAL A 1 223 ? -19.763 2.233 15.978 1.00 92.25 223 VAL A CA 1
ATOM 1750 C C . VAL A 1 223 ? -19.387 1.647 14.620 1.00 92.25 223 VAL A C 1
ATOM 1752 O O . VAL A 1 223 ? -18.634 2.262 13.858 1.00 92.25 223 VAL A O 1
ATOM 1755 N N . ILE A 1 224 ? -19.941 0.481 14.276 1.00 88.25 224 ILE A N 1
ATOM 1756 C CA . ILE A 1 224 ? -19.730 -0.151 12.966 1.00 88.25 224 ILE A CA 1
ATOM 1757 C C . ILE A 1 224 ? -20.274 0.740 11.841 1.00 88.25 224 ILE A C 1
ATOM 1759 O O . ILE A 1 224 ? -19.612 0.919 10.814 1.00 88.25 224 ILE A O 1
ATOM 1763 N N . ARG A 1 225 ? -21.464 1.324 12.026 1.00 88.00 225 ARG A N 1
ATOM 1764 C CA . ARG A 1 225 ? -22.118 2.182 11.030 1.00 88.00 225 ARG A CA 1
ATOM 1765 C C . ARG A 1 225 ? -21.337 3.470 10.767 1.00 88.00 225 ARG A C 1
ATOM 1767 O O . ARG A 1 225 ? -21.080 3.786 9.603 1.00 88.00 225 ARG A O 1
ATOM 1774 N N . VAL A 1 226 ? -20.959 4.196 11.819 1.00 84.50 226 VAL A N 1
ATOM 1775 C CA . VAL A 1 226 ? -20.219 5.465 11.720 1.00 84.50 226 VAL A CA 1
ATOM 1776 C C . VAL A 1 226 ? -18.842 5.231 11.111 1.00 84.50 226 VAL A C 1
ATOM 1778 O O . VAL A 1 226 ? -18.459 5.941 10.183 1.00 84.50 226 VAL A O 1
ATOM 1781 N N . SER A 1 227 ? -18.149 4.171 11.532 1.00 82.25 227 SER A N 1
ATOM 1782 C CA . SER A 1 227 ? -16.839 3.802 10.986 1.00 82.25 227 SER A CA 1
ATOM 1783 C C . SER A 1 227 ? -16.891 3.521 9.481 1.00 82.25 227 SER A C 1
ATOM 1785 O O . SER A 1 227 ? -16.047 4.004 8.726 1.00 82.25 227 SER A O 1
ATOM 1787 N N . ALA A 1 228 ? -17.912 2.794 9.013 1.00 76.56 228 ALA A N 1
ATOM 1788 C CA . ALA A 1 228 ? -18.099 2.529 7.588 1.00 76.56 228 ALA A CA 1
ATOM 1789 C C . ALA A 1 228 ? -18.367 3.814 6.780 1.00 76.56 228 ALA A C 1
ATOM 1791 O O . ALA A 1 228 ? -17.864 3.958 5.664 1.00 76.56 228 ALA A O 1
ATOM 1792 N N . ARG A 1 229 ? -19.131 4.760 7.346 1.00 71.81 229 ARG A N 1
ATOM 1793 C CA . ARG A 1 229 ? -19.419 6.056 6.717 1.00 71.81 229 ARG A CA 1
ATOM 1794 C C . ARG A 1 229 ? -18.181 6.949 6.651 1.00 71.81 229 ARG A C 1
ATOM 1796 O O . ARG A 1 229 ? -17.901 7.501 5.591 1.00 71.81 229 ARG A O 1
ATOM 1803 N N . GLU A 1 230 ? -17.426 7.070 7.740 1.00 61.59 230 GLU A N 1
ATOM 1804 C CA . GLU A 1 230 ? -16.194 7.864 7.761 1.00 61.59 230 GLU A CA 1
ATOM 1805 C C . GLU A 1 230 ? -15.149 7.340 6.770 1.00 61.59 230 GLU A C 1
ATOM 1807 O O . GLU A 1 230 ? -14.424 8.126 6.156 1.00 61.59 230 GLU A O 1
ATOM 1812 N N . GLU A 1 231 ? -15.064 6.018 6.603 1.00 58.91 231 GLU A N 1
ATOM 1813 C CA . GLU A 1 231 ? -14.181 5.397 5.620 1.00 58.91 231 GLU A CA 1
ATOM 1814 C C . GLU A 1 231 ? -14.615 5.742 4.186 1.00 58.91 231 GLU A C 1
ATOM 1816 O O . GLU A 1 231 ? -13.772 6.070 3.347 1.00 58.91 231 GLU A O 1
ATOM 1821 N N . GLN A 1 232 ? -15.922 5.724 3.911 1.00 53.19 232 GLN A N 1
ATOM 1822 C CA . GLN A 1 232 ? -16.473 6.105 2.612 1.00 53.19 232 GLN A CA 1
ATOM 1823 C C . GLN A 1 232 ? -16.258 7.598 2.316 1.00 53.19 232 GLN A C 1
ATOM 1825 O O . GLN A 1 232 ? -15.734 7.934 1.257 1.00 53.19 232 GLN A O 1
ATOM 1830 N N . GLU A 1 233 ? -16.574 8.490 3.259 1.00 51.59 233 GLU A N 1
ATOM 1831 C CA . GLU A 1 233 ? -16.346 9.934 3.112 1.00 51.59 233 GLU A CA 1
ATOM 1832 C C . GLU A 1 233 ? -14.852 10.248 2.929 1.00 51.59 233 GLU A C 1
ATOM 1834 O O . GLU A 1 233 ? -14.485 11.084 2.104 1.00 51.59 233 GLU A O 1
ATOM 1839 N N . TYR A 1 234 ? -13.958 9.543 3.630 1.00 45.34 234 TYR A N 1
ATOM 1840 C CA . TYR A 1 234 ? -12.514 9.700 3.451 1.00 45.34 234 TYR A CA 1
ATOM 1841 C C . TYR A 1 234 ? -12.044 9.276 2.054 1.00 45.34 234 TYR A C 1
ATOM 1843 O O . TYR A 1 234 ? -11.269 10.002 1.423 1.00 45.34 234 TYR A O 1
ATOM 1851 N N . ARG A 1 235 ? -12.539 8.138 1.545 1.00 43.62 235 ARG A N 1
ATOM 1852 C CA . ARG A 1 235 ? -12.268 7.688 0.171 1.00 43.62 235 ARG A CA 1
ATOM 1853 C C . ARG A 1 235 ? -12.799 8.700 -0.850 1.00 43.62 235 ARG A C 1
ATOM 1855 O O . ARG A 1 235 ? -12.067 9.081 -1.758 1.00 43.62 235 ARG A O 1
ATOM 1862 N N . GLU A 1 236 ? -14.013 9.216 -0.665 1.00 36.53 236 GLU A N 1
ATOM 1863 C CA . GLU A 1 236 ? -14.621 10.209 -1.563 1.00 36.53 236 GLU A CA 1
ATOM 1864 C C . GLU A 1 236 ? -13.907 11.576 -1.540 1.00 36.53 236 GLU A C 1
ATOM 1866 O O . GLU A 1 236 ? -13.733 12.199 -2.590 1.00 36.53 236 GLU A O 1
ATOM 1871 N N . ILE A 1 237 ? -13.447 12.053 -0.377 1.00 38.97 237 ILE A N 1
ATOM 1872 C CA . ILE A 1 237 ? -12.693 13.316 -0.248 1.00 38.97 237 ILE A CA 1
ATOM 1873 C C . ILE A 1 237 ? -11.317 13.217 -0.920 1.00 38.97 237 ILE A C 1
ATOM 1875 O O . ILE A 1 237 ? -10.857 14.194 -1.520 1.00 38.97 237 ILE A O 1
ATOM 1879 N N . LEU A 1 238 ? -10.660 12.055 -0.835 1.00 40.19 238 LEU A N 1
ATOM 1880 C CA . LEU A 1 238 ? -9.400 11.798 -1.536 1.00 40.19 238 LEU A CA 1
ATOM 1881 C C . LEU A 1 238 ? -9.578 11.827 -3.058 1.00 40.19 238 LEU A C 1
ATOM 1883 O O . LEU A 1 238 ? -8.712 12.360 -3.745 1.00 40.19 238 LEU A O 1
ATOM 1887 N N . ILE A 1 239 ? -10.709 11.326 -3.562 1.00 48.28 239 ILE A N 1
ATOM 1888 C CA . ILE A 1 239 ? -11.028 11.294 -4.996 1.00 48.28 239 ILE A CA 1
ATOM 1889 C C . ILE A 1 239 ? -11.438 12.686 -5.525 1.00 48.28 239 ILE A C 1
ATOM 1891 O O . ILE A 1 239 ? -11.124 13.033 -6.659 1.00 48.28 239 ILE A O 1
ATOM 1895 N N . LYS A 1 240 ? -12.107 13.530 -4.719 1.00 42.34 240 LYS A N 1
ATOM 1896 C CA . LYS A 1 240 ? -12.682 14.815 -5.186 1.00 42.34 240 LYS A CA 1
ATOM 1897 C C . LYS A 1 240 ? -11.738 16.024 -5.192 1.00 42.34 240 LYS A C 1
ATOM 1899 O O . LYS A 1 240 ? -12.074 17.044 -5.798 1.00 42.34 240 LYS A O 1
ATOM 1904 N N . LYS A 1 241 ? -10.580 15.993 -4.524 1.00 48.88 241 LYS A N 1
ATOM 1905 C CA . LYS A 1 241 ? -9.642 17.130 -4.595 1.00 48.88 241 LYS A CA 1
ATOM 1906 C C . LYS A 1 241 ? -8.901 17.098 -5.926 1.00 48.88 241 LYS A C 1
ATOM 1908 O O . LYS A 1 241 ? -8.065 16.227 -6.126 1.00 48.88 241 LYS A O 1
ATOM 1913 N N . LYS A 1 242 ? -9.138 18.103 -6.784 1.00 58.06 242 LYS A N 1
ATOM 1914 C CA . LYS A 1 242 ? -8.312 18.359 -7.974 1.00 58.06 242 LYS A CA 1
ATOM 1915 C C . LYS A 1 242 ? -6.845 18.380 -7.542 1.00 58.06 242 LYS A C 1
ATOM 1917 O O . LYS A 1 242 ? -6.419 19.269 -6.795 1.00 58.06 242 LYS A O 1
ATOM 1922 N N . VAL A 1 243 ? -6.118 17.340 -7.932 1.00 68.94 243 VAL A N 1
ATOM 1923 C CA . VAL A 1 243 ? -4.734 17.133 -7.528 1.00 68.94 243 VAL A CA 1
ATOM 1924 C C . VAL A 1 243 ? -3.906 18.279 -8.105 1.00 68.94 243 VAL A C 1
ATOM 1926 O O . VAL A 1 243 ? -4.039 18.627 -9.276 1.00 68.94 243 VAL A O 1
ATOM 1929 N N . ARG A 1 244 ? -3.100 18.936 -7.263 1.00 81.56 244 ARG A N 1
ATOM 1930 C CA . ARG A 1 244 ? -2.203 19.996 -7.743 1.00 81.56 244 ARG A CA 1
ATOM 1931 C C . ARG A 1 244 ? -1.091 19.342 -8.563 1.00 81.56 244 ARG A C 1
ATOM 1933 O O . ARG A 1 244 ? -0.490 18.416 -8.024 1.00 81.56 244 ARG A O 1
ATOM 1940 N N . PRO A 1 245 ? -0.790 19.831 -9.775 1.00 87.12 245 PRO A N 1
ATOM 1941 C CA . PRO A 1 245 ? 0.237 19.234 -10.615 1.00 87.12 245 PRO A CA 1
ATOM 1942 C C . PRO A 1 245 ? 1.622 19.354 -9.975 1.00 87.12 245 PRO A C 1
ATOM 1944 O O . PRO A 1 245 ? 1.894 20.245 -9.155 1.00 87.12 245 PRO A O 1
ATOM 1947 N N . PHE A 1 246 ? 2.514 18.457 -10.371 1.00 90.88 246 PHE A N 1
ATOM 1948 C CA . PHE A 1 246 ? 3.919 18.505 -10.021 1.00 90.88 246 PHE A CA 1
ATOM 1949 C C . PHE A 1 246 ? 4.568 19.710 -10.714 1.00 90.88 246 PHE A C 1
ATOM 1951 O O . PHE A 1 246 ? 4.375 19.942 -11.901 1.00 90.88 246 PHE A O 1
ATOM 1958 N N . THR A 1 247 ? 5.316 20.515 -9.958 1.00 92.00 247 THR A N 1
ATOM 1959 C CA . THR A 1 247 ? 5.923 21.762 -10.458 1.00 92.00 247 THR A CA 1
ATOM 1960 C C . THR A 1 247 ? 7.436 21.717 -10.304 1.00 92.00 247 THR A C 1
ATOM 1962 O O . THR A 1 247 ? 7.943 20.986 -9.451 1.00 92.00 247 THR A O 1
ATOM 1965 N N . ASP A 1 248 ? 8.160 22.578 -11.019 1.00 90.19 248 ASP A N 1
ATOM 1966 C CA . ASP A 1 248 ? 9.615 22.722 -10.857 1.00 90.19 248 ASP A CA 1
ATOM 1967 C C . ASP A 1 248 ? 10.019 23.059 -9.419 1.00 90.19 248 ASP A C 1
ATOM 1969 O O . ASP A 1 248 ? 11.017 22.559 -8.902 1.00 90.19 248 ASP A O 1
ATOM 1973 N N . LYS A 1 249 ? 9.196 23.842 -8.712 1.00 90.50 249 LYS A N 1
ATOM 1974 C CA . LYS A 1 249 ? 9.412 24.133 -7.290 1.00 90.50 249 LYS A CA 1
ATOM 1975 C C . LYS A 1 249 ? 9.302 22.869 -6.435 1.00 90.50 249 LYS A C 1
ATOM 1977 O O . LYS A 1 249 ? 10.091 22.690 -5.504 1.00 90.50 249 LYS A O 1
ATOM 1982 N N . THR A 1 250 ? 8.337 21.998 -6.738 1.00 88.12 250 THR A N 1
ATOM 1983 C CA . THR A 1 250 ? 8.211 20.679 -6.099 1.00 88.12 250 THR A CA 1
ATOM 1984 C C . THR A 1 250 ? 9.434 19.824 -6.416 1.00 88.12 250 THR A C 1
ATOM 1986 O O . THR A 1 250 ? 10.034 19.287 -5.489 1.00 88.12 250 THR A O 1
ATOM 1989 N N . ARG A 1 251 ? 9.865 19.782 -7.684 1.00 90.94 251 ARG A N 1
ATOM 1990 C CA . ARG A 1 251 ? 11.059 19.055 -8.133 1.00 90.94 251 ARG A CA 1
ATOM 1991 C C . ARG A 1 251 ? 12.307 19.468 -7.360 1.00 90.94 251 ARG A C 1
ATOM 1993 O O . ARG A 1 251 ? 12.941 18.633 -6.723 1.00 90.94 251 ARG A O 1
ATOM 2000 N N . GLN A 1 252 ? 12.619 20.764 -7.348 1.00 91.88 252 GLN A N 1
ATOM 2001 C CA . GLN A 1 252 ? 13.781 21.313 -6.644 1.00 91.88 252 GLN A CA 1
ATOM 2002 C C . GLN A 1 252 ? 13.716 21.083 -5.134 1.00 91.88 252 GLN A C 1
ATOM 2004 O O . GLN A 1 252 ? 14.743 20.931 -4.476 1.00 91.88 252 GLN A O 1
ATOM 2009 N N . ARG A 1 253 ? 12.518 21.099 -4.542 1.00 92.00 253 ARG A N 1
ATOM 2010 C CA . ARG A 1 253 ? 12.352 20.773 -3.123 1.00 92.00 253 ARG A CA 1
ATOM 2011 C C . ARG A 1 253 ? 12.655 19.298 -2.859 1.00 92.00 253 ARG A C 1
ATOM 2013 O O . ARG A 1 253 ? 13.392 19.021 -1.922 1.00 92.00 253 ARG A O 1
ATOM 2020 N N . SER A 1 254 ? 12.105 18.388 -3.660 1.00 91.00 254 SER A N 1
ATOM 2021 C CA . SER A 1 254 ? 12.329 16.950 -3.503 1.00 91.00 254 SER A CA 1
ATOM 2022 C C . SER A 1 254 ? 13.798 16.583 -3.707 1.00 91.00 254 SER A C 1
ATOM 2024 O O . SER A 1 254 ? 14.353 15.889 -2.865 1.00 91.00 254 SER A O 1
ATOM 2026 N N . LEU A 1 255 ? 14.447 17.122 -4.747 1.00 92.12 255 LEU A N 1
ATOM 2027 C CA . LEU A 1 255 ? 15.882 16.927 -4.992 1.00 92.12 255 LEU A CA 1
ATOM 2028 C C . LEU A 1 255 ? 16.729 17.403 -3.810 1.00 92.12 255 LEU A C 1
ATOM 2030 O O . LEU A 1 255 ? 17.527 16.639 -3.291 1.00 92.12 255 LEU A O 1
ATOM 2034 N N . ARG A 1 256 ? 16.489 18.622 -3.307 1.00 92.44 256 ARG A N 1
ATOM 2035 C CA . ARG A 1 256 ? 17.214 19.134 -2.131 1.00 92.44 256 ARG A CA 1
ATOM 2036 C C . ARG A 1 256 ? 17.023 18.284 -0.881 1.00 92.44 256 ARG A C 1
ATOM 2038 O O . ARG A 1 256 ? 17.918 18.229 -0.053 1.00 92.44 256 ARG A O 1
ATOM 2045 N N . MET A 1 257 ? 15.851 17.678 -0.700 1.00 91.38 257 MET A N 1
ATOM 2046 C CA . MET A 1 257 ? 15.620 16.790 0.440 1.00 91.38 257 MET A CA 1
ATOM 2047 C C . MET A 1 257 ? 16.349 15.458 0.264 1.00 91.38 257 MET A C 1
ATOM 2049 O O . MET A 1 257 ? 16.928 14.981 1.229 1.00 91.38 257 MET A O 1
ATOM 2053 N N . LEU A 1 258 ? 16.332 14.893 -0.946 1.00 91.56 258 LEU A N 1
ATOM 2054 C CA . LEU A 1 258 ? 16.998 13.632 -1.285 1.00 91.56 258 LEU A CA 1
ATOM 2055 C C . LEU A 1 258 ? 18.520 13.739 -1.408 1.00 91.56 258 LEU A C 1
ATOM 2057 O O . LEU A 1 258 ? 19.174 12.709 -1.401 1.00 91.56 258 LEU A O 1
ATOM 2061 N N . ASP A 1 259 ? 19.077 14.944 -1.505 1.00 93.50 259 ASP A N 1
ATOM 2062 C CA . ASP A 1 259 ? 20.526 15.189 -1.541 1.00 93.50 259 ASP A CA 1
ATOM 2063 C C . ASP A 1 259 ? 21.020 15.952 -0.298 1.00 93.50 259 ASP A C 1
ATOM 2065 O O . ASP A 1 259 ? 22.110 16.516 -0.281 1.00 93.50 259 ASP A O 1
ATOM 2069 N N . MET A 1 260 ? 20.212 16.015 0.767 1.00 93.19 260 MET A N 1
ATOM 2070 C CA . MET A 1 260 ? 20.603 16.763 1.961 1.00 93.19 260 MET A CA 1
ATOM 2071 C C . MET A 1 260 ? 21.837 16.127 2.611 1.00 93.19 260 MET A C 1
ATOM 2073 O O . MET A 1 260 ? 21.867 14.926 2.880 1.00 93.19 260 MET A O 1
ATOM 2077 N N . ARG A 1 261 ? 22.848 16.951 2.886 1.00 92.44 261 ARG A N 1
ATOM 2078 C CA . ARG A 1 261 ? 24.085 16.549 3.563 1.00 92.44 261 ARG A CA 1
ATOM 2079 C C . ARG A 1 261 ? 24.110 17.046 5.000 1.00 92.44 261 ARG A C 1
ATOM 2081 O O . ARG A 1 261 ? 23.423 18.014 5.340 1.00 92.44 261 ARG A O 1
ATOM 2088 N N . VAL A 1 262 ? 24.901 16.391 5.842 1.00 90.31 262 VAL A N 1
ATOM 2089 C CA . VAL A 1 262 ? 25.123 16.838 7.218 1.00 90.31 262 VAL A CA 1
ATOM 2090 C C . VAL A 1 262 ? 25.907 18.160 7.184 1.00 90.31 262 VAL A C 1
ATOM 2092 O O . VAL A 1 262 ? 26.962 18.229 6.552 1.00 90.31 262 VAL A O 1
ATOM 2095 N N . PRO A 1 263 ? 25.433 19.239 7.838 1.00 87.69 263 PRO A N 1
ATOM 2096 C CA . PRO A 1 263 ? 26.164 20.503 7.860 1.00 87.69 263 PRO A CA 1
ATOM 2097 C C . PRO A 1 263 ? 27.561 20.334 8.472 1.00 87.69 263 PRO A C 1
ATOM 2099 O O . PRO A 1 263 ? 27.686 19.921 9.623 1.00 87.69 263 PRO A O 1
ATOM 2102 N N . GLY A 1 264 ? 28.602 20.676 7.710 1.00 87.00 264 GLY A N 1
ATOM 2103 C CA . GLY A 1 264 ? 30.001 20.507 8.122 1.00 87.00 264 GLY A CA 1
ATOM 2104 C C . GLY A 1 264 ? 30.607 19.133 7.809 1.00 87.00 264 GLY A C 1
ATOM 2105 O O . GLY A 1 264 ? 31.800 18.953 8.034 1.00 87.00 264 GLY A O 1
ATOM 2106 N N . ASP A 1 265 ? 29.825 18.201 7.259 1.00 86.06 265 ASP A N 1
ATOM 2107 C CA . ASP A 1 265 ? 30.275 16.888 6.790 1.00 86.06 265 ASP A CA 1
ATOM 2108 C C . ASP A 1 265 ? 29.540 16.519 5.490 1.00 86.06 265 ASP A C 1
ATOM 2110 O O . ASP A 1 265 ? 28.609 15.713 5.452 1.00 86.06 265 ASP A O 1
ATOM 2114 N N . GLU A 1 266 ? 29.944 17.181 4.404 1.00 84.69 266 GLU A N 1
ATOM 2115 C CA . GLU A 1 266 ? 29.262 17.111 3.105 1.00 84.69 266 GLU A CA 1
ATOM 2116 C C . GLU A 1 266 ? 29.368 15.737 2.424 1.00 84.69 266 GLU A C 1
ATOM 2118 O O . GLU A 1 266 ? 28.602 15.440 1.507 1.00 84.69 266 GLU A O 1
ATOM 2123 N N . MET A 1 267 ? 30.268 14.873 2.901 1.00 87.12 267 MET A N 1
ATOM 2124 C CA . MET A 1 267 ? 30.399 13.499 2.410 1.00 87.12 267 MET A CA 1
ATOM 2125 C C . MET A 1 267 ? 29.299 12.583 2.958 1.00 87.12 267 MET A C 1
ATOM 2127 O O . MET A 1 267 ? 29.046 11.525 2.384 1.00 87.12 267 MET A O 1
ATOM 2131 N N . ASN A 1 268 ? 28.608 12.991 4.028 1.00 85.88 268 ASN A N 1
ATOM 2132 C CA . ASN A 1 268 ? 27.567 12.205 4.676 1.00 85.88 268 ASN A CA 1
ATOM 2133 C C . ASN A 1 268 ? 26.171 12.808 4.461 1.00 85.88 268 ASN A C 1
ATOM 2135 O O . ASN A 1 268 ? 25.958 14.020 4.513 1.00 85.88 268 ASN A O 1
ATOM 2139 N N . PHE A 1 269 ? 25.187 11.943 4.221 1.00 92.38 269 PHE A N 1
ATOM 2140 C CA . PHE A 1 269 ? 23.788 12.339 4.046 1.00 92.38 269 PHE A CA 1
ATOM 2141 C C . PHE A 1 269 ? 23.079 12.585 5.387 1.00 92.38 269 PHE A C 1
ATOM 2143 O O . PHE A 1 269 ? 23.288 11.852 6.354 1.00 92.38 269 PHE A O 1
ATOM 2150 N N . ASP A 1 270 ? 22.161 13.556 5.432 1.00 89.69 270 ASP A N 1
ATOM 2151 C CA . ASP A 1 270 ? 21.248 13.745 6.569 1.00 89.69 270 ASP A CA 1
ATOM 2152 C C . ASP A 1 270 ? 20.088 12.745 6.473 1.00 89.69 270 ASP A C 1
ATOM 2154 O O . ASP A 1 270 ? 19.010 13.032 5.945 1.00 89.69 270 ASP A O 1
ATOM 2158 N N . TYR A 1 271 ? 20.302 11.552 7.025 1.00 85.00 271 TYR A N 1
ATOM 2159 C CA . TYR A 1 271 ? 19.346 10.444 6.983 1.00 85.00 271 TYR A CA 1
ATOM 2160 C C . TYR A 1 271 ? 17.883 10.868 7.235 1.00 85.00 271 TYR A C 1
ATOM 2162 O O . TYR A 1 271 ? 16.994 10.510 6.463 1.00 85.00 271 TYR A O 1
ATOM 2170 N N . GLY A 1 272 ? 17.608 11.701 8.247 1.00 81.44 272 GLY A N 1
ATOM 2171 C CA . GLY A 1 272 ? 16.241 12.116 8.582 1.00 81.44 272 GLY A CA 1
ATOM 2172 C C . GLY A 1 272 ? 15.619 13.106 7.588 1.00 81.44 272 GLY A C 1
ATOM 2173 O O . GLY A 1 272 ? 14.391 13.208 7.471 1.00 81.44 272 GLY A O 1
ATOM 2174 N N . LYS A 1 273 ? 16.422 13.893 6.870 1.00 88.38 273 LYS A N 1
ATOM 2175 C CA . LYS A 1 273 ? 15.939 14.771 5.790 1.00 88.38 273 LYS A CA 1
ATOM 2176 C C . LYS A 1 273 ? 15.712 13.987 4.506 1.00 88.38 273 LYS A C 1
ATOM 2178 O O . LYS A 1 273 ? 14.651 14.158 3.899 1.00 88.38 273 LYS A O 1
ATOM 2183 N N . ASN A 1 274 ? 16.642 13.108 4.151 1.00 88.94 274 ASN A N 1
ATOM 2184 C CA . ASN A 1 274 ? 16.541 12.280 2.958 1.00 88.94 274 ASN A CA 1
ATOM 2185 C C . ASN A 1 274 ? 15.375 11.277 3.078 1.00 88.94 274 ASN A C 1
ATOM 2187 O O . ASN A 1 274 ? 14.589 11.145 2.135 1.00 88.94 274 ASN A O 1
ATOM 2191 N N . LEU A 1 275 ? 15.145 10.696 4.265 1.00 85.00 275 LEU A N 1
ATOM 2192 C CA . LEU A 1 275 ? 13.985 9.837 4.543 1.00 85.00 275 LEU A CA 1
ATOM 2193 C C . LEU A 1 275 ? 12.648 10.576 4.350 1.00 85.00 275 LEU A C 1
ATOM 2195 O O . LEU A 1 275 ? 11.741 10.100 3.669 1.00 85.00 275 LEU A O 1
ATOM 2199 N N . ARG A 1 276 ? 12.537 11.812 4.850 1.00 82.12 276 ARG A N 1
ATOM 2200 C CA . ARG A 1 276 ? 11.354 12.655 4.586 1.00 82.12 276 ARG A CA 1
ATOM 2201 C C . ARG A 1 276 ? 11.190 12.992 3.104 1.00 82.12 276 ARG A C 1
ATOM 2203 O O . ARG A 1 276 ? 10.072 13.251 2.648 1.00 82.12 276 ARG A O 1
ATOM 2210 N N . GLY A 1 277 ? 12.295 13.041 2.361 1.00 88.06 277 GLY A N 1
ATOM 2211 C CA . GLY A 1 277 ? 12.300 13.206 0.912 1.00 88.06 277 GLY A CA 1
ATOM 2212 C C . GLY A 1 277 ? 11.568 12.052 0.237 1.00 88.06 277 GLY A C 1
ATOM 2213 O O . GLY A 1 277 ? 10.615 12.294 -0.508 1.00 88.06 277 GLY A O 1
ATOM 2214 N N . ILE A 1 278 ? 11.938 10.811 0.568 1.00 92.44 278 ILE A N 1
ATOM 2215 C CA . ILE A 1 278 ? 11.307 9.624 -0.020 1.00 92.44 278 ILE A CA 1
ATOM 2216 C C . ILE A 1 278 ? 9.846 9.451 0.427 1.00 92.44 278 ILE A C 1
ATOM 2218 O O . ILE A 1 278 ? 8.990 9.178 -0.408 1.00 92.44 278 ILE A O 1
ATOM 2222 N N . GLU A 1 279 ? 9.507 9.743 1.686 1.00 84.81 279 GLU A N 1
ATOM 2223 C CA . GLU A 1 279 ? 8.113 9.740 2.176 1.00 84.81 279 GLU A CA 1
ATOM 2224 C C . GLU A 1 279 ? 7.238 10.779 1.460 1.00 84.81 279 GLU A C 1
ATOM 2226 O O . GLU A 1 279 ? 6.052 10.567 1.183 1.00 84.81 279 GLU A O 1
ATOM 2231 N N . THR A 1 280 ? 7.826 11.928 1.114 1.00 88.12 280 THR A N 1
ATOM 2232 C CA . THR A 1 280 ? 7.132 12.937 0.312 1.00 88.12 280 THR A CA 1
ATOM 2233 C C . THR A 1 280 ? 6.855 12.415 -1.094 1.00 88.12 280 THR A C 1
ATOM 2235 O O . THR A 1 280 ? 5.755 12.646 -1.605 1.00 88.12 280 THR A O 1
ATOM 2238 N N . LEU A 1 281 ? 7.816 11.718 -1.712 1.00 93.19 281 LEU A N 1
ATOM 2239 C CA . LEU A 1 281 ? 7.620 11.097 -3.021 1.00 93.19 281 LEU A CA 1
ATOM 2240 C C . LEU A 1 281 ? 6.584 9.975 -2.978 1.00 93.19 281 LEU A C 1
ATOM 2242 O O . LEU A 1 281 ? 5.741 9.943 -3.866 1.00 93.19 281 LEU A O 1
ATOM 2246 N N . GLU A 1 282 ? 6.561 9.134 -1.940 1.00 93.00 282 GLU A N 1
ATOM 2247 C CA . GLU A 1 282 ? 5.510 8.125 -1.743 1.00 93.00 282 GLU A CA 1
ATOM 2248 C C . GLU A 1 282 ? 4.122 8.764 -1.763 1.00 93.00 282 GLU A C 1
ATOM 2250 O O . GLU A 1 282 ? 3.242 8.361 -2.526 1.00 93.00 282 GLU A O 1
ATOM 2255 N N . ARG A 1 283 ? 3.925 9.801 -0.940 1.00 90.44 283 ARG A N 1
ATOM 2256 C CA . ARG A 1 283 ? 2.639 10.497 -0.852 1.00 90.44 283 ARG A CA 1
ATOM 2257 C C . ARG A 1 283 ? 2.225 11.074 -2.204 1.00 90.44 283 ARG A C 1
ATOM 2259 O O . ARG A 1 283 ? 1.047 11.032 -2.547 1.00 90.44 283 ARG A O 1
ATOM 2266 N N . LEU A 1 284 ? 3.171 11.642 -2.950 1.00 91.44 284 LEU A N 1
ATOM 2267 C CA . LEU A 1 284 ? 2.911 12.197 -4.275 1.00 91.44 284 LEU A CA 1
ATOM 2268 C C . LEU A 1 284 ? 2.597 11.098 -5.299 1.00 91.44 284 LEU A C 1
ATOM 2270 O O . LEU A 1 284 ? 1.607 11.230 -6.008 1.00 91.44 284 LEU A O 1
ATOM 2274 N N . ALA A 1 285 ? 3.361 10.005 -5.328 1.00 92.25 285 ALA A N 1
ATOM 2275 C CA . ALA A 1 285 ? 3.117 8.860 -6.203 1.00 92.25 285 ALA A CA 1
ATOM 2276 C C . ALA A 1 285 ? 1.720 8.268 -5.970 1.00 92.25 285 ALA A C 1
ATOM 2278 O O . ALA A 1 285 ? 0.969 8.086 -6.926 1.00 92.25 285 ALA A O 1
ATOM 2279 N N . ARG A 1 286 ? 1.323 8.079 -4.701 1.00 91.19 286 ARG A N 1
ATOM 2280 C CA . ARG A 1 286 ? -0.028 7.634 -4.323 1.00 91.19 286 ARG A CA 1
ATOM 2281 C C . ARG A 1 286 ? -1.103 8.568 -4.870 1.00 91.19 286 ARG A C 1
ATOM 2283 O O . ARG A 1 286 ? -2.093 8.114 -5.432 1.00 91.19 286 ARG A O 1
ATOM 2290 N N . ILE A 1 287 ? -0.925 9.875 -4.678 1.00 89.50 287 ILE A N 1
ATOM 2291 C CA . ILE A 1 287 ? -1.896 10.884 -5.107 1.00 89.50 287 ILE A CA 1
ATOM 2292 C C . ILE A 1 287 ? -2.012 10.922 -6.635 1.00 89.50 287 ILE A C 1
ATOM 2294 O O . ILE A 1 287 ? -3.128 10.957 -7.140 1.00 89.50 287 ILE A O 1
ATOM 2298 N N . TYR A 1 288 ? -0.896 10.912 -7.368 1.00 90.88 288 TYR A N 1
ATOM 2299 C CA . TYR A 1 288 ? -0.924 11.019 -8.829 1.00 90.88 288 TYR A CA 1
ATOM 2300 C C . TYR A 1 288 ? -1.340 9.721 -9.518 1.00 90.88 288 TYR A C 1
ATOM 2302 O O . TYR A 1 288 ? -2.032 9.804 -10.520 1.00 90.88 288 TYR A O 1
ATOM 2310 N N . LYS A 1 289 ? -1.007 8.540 -8.972 1.00 90.44 289 LYS A N 1
ATOM 2311 C CA . LYS A 1 289 ? -1.504 7.255 -9.499 1.00 90.44 289 LYS A CA 1
ATOM 2312 C C . LYS A 1 289 ? -3.016 7.093 -9.310 1.00 90.44 289 LYS A C 1
ATOM 2314 O O . LYS A 1 289 ? -3.680 6.496 -10.149 1.00 90.44 289 LYS A O 1
ATOM 2319 N N . ARG A 1 290 ? -3.559 7.632 -8.213 1.00 88.56 290 ARG A N 1
ATOM 2320 C CA . ARG A 1 290 ? -5.010 7.715 -7.963 1.00 88.56 290 ARG A CA 1
ATOM 2321 C C . ARG A 1 290 ? -5.710 8.788 -8.775 1.00 88.56 290 ARG A C 1
ATOM 2323 O O . ARG A 1 290 ? -6.899 8.672 -9.050 1.00 88.56 290 ARG A O 1
ATOM 2330 N N . GLY A 1 291 ? -4.996 9.873 -9.038 1.00 78.94 291 GLY A N 1
ATOM 2331 C CA . GLY A 1 291 ? -5.473 10.975 -9.849 1.00 78.94 291 GLY A CA 1
ATOM 2332 C C . GLY A 1 291 ? -5.376 10.670 -11.339 1.00 78.94 291 GLY A C 1
ATOM 2333 O O . GLY A 1 291 ? -4.867 9.637 -11.755 1.00 78.94 291 GLY A O 1
ATOM 2334 N N . ASP A 1 292 ? -5.840 11.631 -12.127 1.00 72.88 292 ASP A N 1
ATOM 2335 C CA . ASP A 1 292 ? -5.792 11.612 -13.588 1.00 72.88 292 ASP A CA 1
ATOM 2336 C C . ASP A 1 292 ? -4.672 12.546 -14.095 1.00 72.88 292 ASP A C 1
ATOM 2338 O O . ASP A 1 292 ? -4.910 13.512 -14.817 1.00 72.88 292 ASP A O 1
ATOM 2342 N N . ASP A 1 293 ? -3.445 12.362 -13.584 1.00 82.50 293 ASP A N 1
ATOM 2343 C CA . ASP A 1 293 ? -2.281 13.196 -13.937 1.00 82.50 293 ASP A CA 1
ATOM 2344 C C . ASP A 1 293 ? -1.017 12.343 -14.177 1.00 82.50 293 ASP A C 1
ATOM 2346 O O . ASP A 1 293 ? -0.115 12.272 -13.327 1.00 82.50 293 ASP A O 1
ATOM 2350 N N . PRO A 1 294 ? -0.926 11.684 -15.350 1.00 86.25 294 PRO A N 1
ATOM 2351 C CA . PRO A 1 294 ? 0.207 10.827 -15.693 1.00 86.25 294 PRO A CA 1
ATOM 2352 C C . PRO A 1 294 ? 1.515 11.615 -15.859 1.00 86.25 294 PRO A C 1
ATOM 2354 O O . PRO A 1 294 ? 2.596 11.071 -15.631 1.00 86.25 294 PRO A O 1
ATOM 2357 N N . GLY A 1 295 ? 1.442 12.904 -16.216 1.00 89.00 295 GLY A N 1
ATOM 2358 C CA . GLY A 1 295 ? 2.615 13.771 -16.347 1.00 89.00 295 GLY A CA 1
ATOM 2359 C C . GLY A 1 295 ? 3.290 14.019 -14.999 1.00 89.00 295 GLY A C 1
ATOM 2360 O O . GLY A 1 295 ? 4.503 13.849 -14.862 1.00 89.00 295 GLY A O 1
ATOM 2361 N N . SER A 1 296 ? 2.500 14.335 -13.974 1.00 92.38 296 SER A N 1
ATOM 2362 C CA . SER A 1 296 ? 3.008 14.485 -12.610 1.00 92.38 296 SER A CA 1
ATOM 2363 C C . SER A 1 296 ? 3.524 13.175 -12.024 1.00 92.38 296 SER A C 1
ATOM 2365 O O . SER A 1 296 ? 4.551 13.178 -11.338 1.00 92.38 296 SER A O 1
ATOM 2367 N N . LEU A 1 297 ? 2.854 12.052 -12.309 1.00 92.94 297 LEU A N 1
ATOM 2368 C CA . LEU A 1 297 ? 3.338 10.732 -11.904 1.00 92.94 297 LEU A CA 1
ATOM 2369 C C . LEU A 1 297 ? 4.702 10.435 -12.536 1.00 92.94 297 LEU A C 1
ATOM 2371 O O . LEU A 1 297 ? 5.614 10.020 -11.825 1.00 92.94 297 LEU A O 1
ATOM 2375 N N . ARG A 1 298 ? 4.883 10.743 -13.827 1.00 92.44 298 ARG A N 1
ATOM 2376 C CA . ARG A 1 298 ? 6.165 10.593 -14.531 1.00 92.44 298 ARG A CA 1
ATOM 2377 C C . ARG A 1 298 ? 7.298 11.345 -13.840 1.00 92.44 298 ARG A C 1
ATOM 2379 O O . ARG A 1 298 ? 8.375 10.784 -13.662 1.00 92.44 298 ARG A O 1
ATOM 2386 N N . GLU A 1 299 ? 7.073 12.590 -13.433 1.00 93.75 299 GLU A N 1
ATOM 2387 C CA . GLU A 1 299 ? 8.103 13.386 -12.756 1.00 93.75 299 GLU A CA 1
ATOM 2388 C C . GLU A 1 299 ? 8.464 12.825 -11.373 1.00 93.75 299 GLU A C 1
ATOM 2390 O O . GLU A 1 299 ? 9.639 12.810 -11.003 1.00 93.75 299 GLU A O 1
ATOM 2395 N N . VAL A 1 300 ? 7.491 12.283 -10.633 1.00 94.69 300 VAL A N 1
ATOM 2396 C CA . VAL A 1 300 ? 7.774 11.549 -9.389 1.00 94.69 300 VAL A CA 1
ATOM 2397 C C . VAL A 1 300 ? 8.580 10.282 -9.676 1.00 94.69 300 VAL A C 1
ATOM 2399 O O . VAL A 1 300 ? 9.587 10.052 -9.009 1.00 94.69 300 VAL A O 1
ATOM 2402 N N . THR A 1 301 ? 8.201 9.507 -10.694 1.00 94.50 301 THR A N 1
ATOM 2403 C CA . THR A 1 301 ? 8.921 8.299 -11.121 1.00 94.50 301 THR A CA 1
ATOM 2404 C C . THR A 1 301 ? 10.377 8.606 -11.462 1.00 94.50 301 THR A C 1
ATOM 2406 O O . THR A 1 301 ? 11.261 7.890 -11.008 1.00 94.50 301 THR A O 1
ATOM 2409 N N . ARG A 1 302 ? 10.670 9.705 -12.172 1.00 92.19 302 ARG A N 1
ATOM 2410 C CA . ARG A 1 302 ? 12.058 10.114 -12.474 1.00 92.19 302 ARG A CA 1
ATOM 2411 C C . ARG A 1 302 ? 12.892 10.327 -11.212 1.00 92.19 302 ARG A C 1
ATOM 2413 O O . ARG A 1 302 ? 14.052 9.931 -11.171 1.00 92.19 302 ARG A O 1
ATOM 2420 N N . LEU A 1 303 ? 12.308 10.944 -10.185 1.00 94.12 303 LEU A N 1
ATOM 2421 C CA . LEU A 1 303 ? 12.993 11.144 -8.907 1.00 94.12 303 LEU A CA 1
ATOM 2422 C C . LEU A 1 303 ? 13.158 9.836 -8.129 1.00 94.12 303 LEU A C 1
ATOM 2424 O O . LEU A 1 303 ? 14.185 9.648 -7.487 1.00 94.12 303 LEU A O 1
ATOM 2428 N N . LEU A 1 304 ? 12.177 8.934 -8.199 1.00 95.06 304 LEU A N 1
ATOM 2429 C CA . LEU A 1 304 ? 12.272 7.607 -7.593 1.00 95.06 304 LEU A CA 1
ATOM 2430 C C . LEU A 1 304 ? 13.357 6.749 -8.262 1.00 95.06 304 LEU A C 1
ATOM 2432 O O . LEU A 1 304 ? 14.122 6.113 -7.551 1.00 95.06 304 LEU A O 1
ATOM 2436 N N . VAL A 1 305 ? 13.485 6.791 -9.593 1.00 92.31 305 VAL A N 1
ATOM 2437 C CA . VAL A 1 305 ? 14.566 6.110 -10.334 1.00 92.31 305 VAL A CA 1
ATOM 2438 C C . VAL A 1 305 ? 15.942 6.654 -9.940 1.00 92.31 305 VAL A C 1
ATOM 2440 O O . VAL A 1 305 ? 16.884 5.893 -9.748 1.00 92.31 305 VAL A O 1
ATOM 2443 N N . ALA A 1 306 ? 16.076 7.968 -9.750 1.00 87.12 306 ALA A N 1
ATOM 2444 C CA . ALA A 1 306 ? 17.316 8.520 -9.205 1.00 87.12 306 ALA A CA 1
ATOM 2445 C C . ALA A 1 306 ? 17.565 8.026 -7.763 1.00 87.12 306 ALA A C 1
ATOM 2447 O O . ALA A 1 306 ? 18.674 7.629 -7.416 1.00 87.12 306 ALA A O 1
ATOM 2448 N N . ALA A 1 307 ? 16.521 7.992 -6.928 1.00 90.62 307 ALA A N 1
ATOM 2449 C CA . ALA A 1 307 ? 16.613 7.549 -5.538 1.00 90.62 307 ALA A CA 1
ATOM 2450 C C . ALA A 1 307 ? 16.869 6.036 -5.379 1.00 90.62 307 ALA A C 1
ATOM 2452 O O . ALA A 1 307 ? 17.432 5.634 -4.363 1.00 90.62 307 ALA A O 1
ATOM 2453 N N . SER A 1 308 ? 16.537 5.191 -6.363 1.00 89.62 308 SER A N 1
ATOM 2454 C CA . SER A 1 308 ? 16.903 3.763 -6.344 1.00 89.62 308 SER A CA 1
ATOM 2455 C C . SER A 1 308 ? 18.409 3.516 -6.490 1.00 89.62 308 SER A C 1
ATOM 2457 O O . SER A 1 308 ? 18.874 2.407 -6.248 1.00 89.62 308 SER A O 1
ATOM 2459 N N . GLY A 1 309 ? 19.190 4.539 -6.845 1.00 86.19 309 GLY A N 1
ATOM 2460 C CA . GLY A 1 309 ? 20.654 4.505 -6.809 1.00 86.19 309 GLY A CA 1
ATOM 2461 C C . GLY A 1 309 ? 21.267 5.130 -5.552 1.00 86.19 309 GLY A C 1
ATOM 2462 O O . GLY A 1 309 ? 22.478 5.296 -5.500 1.00 86.19 309 GLY A O 1
ATOM 2463 N N . HIS A 1 310 ? 20.467 5.525 -4.557 1.00 90.44 310 HIS A N 1
ATOM 2464 C CA . HIS A 1 310 ? 20.962 6.294 -3.414 1.00 90.44 310 HIS A CA 1
ATOM 2465 C C . HIS A 1 310 ? 21.839 5.445 -2.475 1.00 90.44 310 HIS A C 1
ATOM 2467 O O . HIS A 1 310 ? 21.506 4.304 -2.152 1.00 90.44 310 HIS A O 1
ATOM 2473 N N . ASP A 1 311 ? 22.915 6.044 -1.954 1.00 87.31 311 ASP A N 1
ATOM 2474 C CA . ASP A 1 311 ? 23.839 5.383 -1.017 1.00 87.31 311 ASP A CA 1
ATOM 2475 C C . ASP A 1 311 ? 23.193 4.970 0.320 1.00 87.31 311 ASP A C 1
ATOM 2477 O O . ASP A 1 311 ? 23.638 4.021 0.964 1.00 87.31 311 ASP A O 1
ATOM 2481 N N . LEU A 1 312 ? 22.117 5.645 0.745 1.00 82.69 312 LEU A N 1
ATOM 2482 C CA . LEU A 1 312 ? 21.355 5.255 1.926 1.00 82.69 312 LEU A CA 1
ATOM 2483 C C . LEU A 1 312 ? 20.422 4.103 1.548 1.00 82.69 312 LEU A C 1
ATOM 2485 O O . LEU A 1 312 ? 19.420 4.307 0.858 1.00 82.69 312 LEU A O 1
ATOM 2489 N N . HIS A 1 313 ? 20.733 2.905 2.048 1.00 83.38 313 HIS A N 1
ATOM 2490 C CA . HIS A 1 313 ? 20.009 1.671 1.728 1.00 83.38 313 HIS A CA 1
ATOM 2491 C C . HIS A 1 313 ? 18.494 1.794 1.896 1.00 83.38 313 HIS A C 1
ATOM 2493 O O . HIS A 1 313 ? 17.754 1.417 1.000 1.00 83.38 313 HIS A O 1
ATOM 2499 N N . GLU A 1 314 ? 18.017 2.406 2.981 1.00 81.44 314 GLU A N 1
ATOM 2500 C CA . GLU A 1 314 ? 16.576 2.536 3.211 1.00 81.44 314 GLU A CA 1
ATOM 2501 C C . GLU A 1 314 ? 15.871 3.412 2.169 1.00 81.44 314 GLU A C 1
ATOM 2503 O O . GLU A 1 314 ? 14.730 3.143 1.795 1.00 81.44 314 GLU A O 1
ATOM 2508 N N . ILE A 1 315 ? 16.541 4.448 1.663 1.00 84.75 315 ILE A N 1
ATOM 2509 C CA . ILE A 1 315 ? 15.978 5.313 0.621 1.00 84.75 315 ILE A CA 1
ATOM 2510 C C . ILE A 1 315 ? 15.918 4.562 -0.692 1.00 84.75 315 ILE A C 1
ATOM 2512 O O . ILE A 1 315 ? 14.885 4.591 -1.359 1.00 84.75 315 ILE A O 1
ATOM 2516 N N . ARG A 1 316 ? 16.997 3.852 -1.019 1.00 87.81 316 ARG A N 1
ATOM 2517 C CA . ARG A 1 316 ? 17.062 2.978 -2.183 1.00 87.81 316 ARG A CA 1
ATOM 2518 C C . ARG A 1 316 ? 15.969 1.912 -2.153 1.00 87.81 316 ARG A C 1
ATOM 2520 O O . ARG A 1 316 ? 15.234 1.762 -3.125 1.00 87.81 316 ARG A O 1
ATOM 2527 N N . ASP A 1 317 ? 15.820 1.209 -1.037 1.00 81.75 317 ASP A N 1
ATOM 2528 C CA . ASP A 1 317 ? 14.864 0.111 -0.895 1.00 81.75 317 ASP A CA 1
ATOM 2529 C C . ASP A 1 317 ? 13.421 0.626 -0.948 1.00 81.75 317 ASP A C 1
ATOM 2531 O O . ASP A 1 317 ? 12.588 0.076 -1.674 1.00 81.75 317 ASP A O 1
ATOM 2535 N N . ARG A 1 318 ? 13.125 1.743 -0.264 1.00 89.50 318 ARG A N 1
ATOM 2536 C CA . ARG A 1 318 ? 11.816 2.405 -0.367 1.00 89.50 318 ARG A CA 1
ATOM 2537 C C . ARG A 1 318 ? 11.548 2.886 -1.789 1.00 89.50 318 ARG A C 1
ATOM 2539 O O . ARG A 1 318 ? 10.449 2.669 -2.284 1.00 89.50 318 ARG A O 1
ATOM 2546 N N . ALA A 1 319 ? 12.522 3.490 -2.470 1.00 90.50 319 ALA A N 1
ATOM 2547 C CA . ALA A 1 319 ? 12.363 3.917 -3.858 1.00 90.50 319 ALA A CA 1
ATOM 2548 C C . ALA A 1 319 ? 12.017 2.737 -4.776 1.00 90.50 319 ALA A C 1
ATOM 2550 O O . ALA A 1 319 ? 11.053 2.832 -5.532 1.00 90.50 319 ALA A O 1
ATOM 2551 N N . ASN A 1 320 ? 12.714 1.606 -4.642 1.00 87.19 320 ASN A N 1
ATOM 2552 C CA . ASN A 1 320 ? 12.426 0.385 -5.399 1.00 87.19 320 ASN A CA 1
ATOM 2553 C C . ASN A 1 320 ? 11.008 -0.147 -5.136 1.00 87.19 320 ASN A C 1
ATOM 2555 O O . ASN A 1 320 ? 10.279 -0.457 -6.078 1.00 87.19 320 ASN A O 1
ATOM 2559 N N . ILE A 1 321 ? 10.573 -0.185 -3.872 1.00 88.81 321 ILE A N 1
ATOM 2560 C CA . ILE A 1 321 ? 9.204 -0.588 -3.511 1.00 88.81 321 ILE A CA 1
ATOM 2561 C C . ILE A 1 321 ? 8.167 0.373 -4.110 1.00 88.81 321 ILE A C 1
ATOM 2563 O O . ILE A 1 321 ? 7.118 -0.060 -4.586 1.00 88.81 321 ILE A O 1
ATOM 2567 N N . LEU A 1 322 ? 8.434 1.679 -4.086 1.00 93.31 322 LEU A N 1
ATOM 2568 C CA . LEU A 1 322 ? 7.531 2.684 -4.644 1.00 93.31 322 LEU A CA 1
ATOM 2569 C C . LEU A 1 322 ? 7.452 2.591 -6.167 1.00 93.31 322 LEU A C 1
ATOM 2571 O O . LEU A 1 322 ? 6.357 2.712 -6.707 1.00 93.31 322 LEU A O 1
ATOM 2575 N N . LEU A 1 323 ? 8.569 2.338 -6.851 1.00 93.06 323 LEU A N 1
ATOM 2576 C CA . LEU A 1 323 ? 8.586 2.085 -8.293 1.00 93.06 323 LEU A CA 1
ATOM 2577 C C . LEU A 1 323 ? 7.743 0.855 -8.633 1.00 93.06 323 LEU A C 1
ATOM 2579 O O . LEU A 1 323 ? 6.867 0.951 -9.489 1.00 93.06 323 LEU A O 1
ATOM 2583 N N . GLU A 1 324 ? 7.914 -0.251 -7.906 1.00 89.81 324 GLU A N 1
ATOM 2584 C CA . GLU A 1 324 ? 7.082 -1.448 -8.077 1.00 89.81 324 GLU A CA 1
ATOM 2585 C C . GLU A 1 324 ? 5.590 -1.127 -7.887 1.00 89.81 324 GLU A C 1
ATOM 2587 O O . GLU A 1 324 ? 4.758 -1.530 -8.696 1.00 89.81 324 GLU A O 1
ATOM 2592 N N . ARG A 1 325 ? 5.226 -0.322 -6.878 1.00 92.50 325 ARG A N 1
ATOM 2593 C CA . ARG A 1 325 ? 3.835 0.128 -6.679 1.00 92.50 325 ARG A CA 1
ATOM 2594 C C . ARG A 1 325 ? 3.321 1.020 -7.799 1.00 92.50 325 ARG A C 1
ATOM 2596 O O . ARG A 1 325 ? 2.133 0.963 -8.109 1.00 92.50 325 ARG A O 1
ATOM 2603 N N . VAL A 1 326 ? 4.168 1.866 -8.381 1.00 92.19 326 VAL A N 1
ATOM 2604 C CA . VAL A 1 326 ? 3.792 2.747 -9.494 1.00 92.19 326 VAL A CA 1
ATOM 2605 C C . VAL A 1 326 ? 3.559 1.935 -10.765 1.00 92.19 326 VAL A C 1
ATOM 2607 O O . VAL A 1 326 ? 2.527 2.132 -11.406 1.00 92.19 326 VAL A O 1
ATOM 2610 N N . PHE A 1 327 ? 4.448 0.996 -11.085 1.00 90.06 327 PHE A N 1
ATOM 2611 C CA . PHE A 1 327 ? 4.379 0.206 -12.316 1.00 90.06 327 PHE A CA 1
ATOM 2612 C C . PHE A 1 327 ? 3.417 -0.979 -12.255 1.00 90.06 327 PHE A C 1
ATOM 2614 O O . PHE A 1 327 ? 2.904 -1.380 -13.295 1.00 90.06 327 PHE A O 1
ATOM 2621 N N . ALA A 1 328 ? 3.127 -1.523 -11.070 1.00 89.94 328 ALA A N 1
ATOM 2622 C CA . ALA A 1 328 ? 2.193 -2.636 -10.961 1.00 89.94 328 ALA A CA 1
ATOM 2623 C C . ALA A 1 328 ? 0.804 -2.240 -11.501 1.00 89.94 328 ALA A C 1
ATOM 2625 O O . ALA A 1 328 ? 0.300 -1.167 -11.146 1.00 89.94 328 ALA A O 1
ATOM 2626 N N . PRO A 1 329 ? 0.131 -3.094 -12.291 1.00 90.62 329 PRO A N 1
ATOM 2627 C CA . PRO A 1 329 ? -1.165 -2.785 -12.894 1.00 90.62 329 PRO A CA 1
ATOM 2628 C C . PRO A 1 329 ? -2.322 -2.920 -11.886 1.00 90.62 329 PRO A C 1
ATOM 2630 O O . PRO A 1 329 ? -3.389 -3.404 -12.222 1.00 90.62 329 PRO A O 1
ATOM 2633 N N . LYS A 1 330 ? -2.113 -2.521 -10.627 1.00 91.56 330 LYS A N 1
ATOM 2634 C CA . LYS A 1 330 ? -3.071 -2.594 -9.514 1.00 91.56 330 LYS A CA 1
ATOM 2635 C C . LYS A 1 330 ? -3.054 -1.309 -8.688 1.00 91.56 330 LYS A C 1
ATOM 2637 O O . LYS A 1 330 ? -2.217 -0.427 -8.907 1.00 91.56 330 LYS A O 1
ATOM 2642 N N . GLU A 1 331 ? -3.974 -1.200 -7.734 1.00 90.56 331 GLU A N 1
ATOM 2643 C CA . GLU A 1 331 ? -4.082 -0.054 -6.831 1.00 90.56 331 GLU A CA 1
ATOM 2644 C C . GLU A 1 331 ? -2.755 0.210 -6.094 1.00 90.56 331 GLU A C 1
ATOM 2646 O O . GLU A 1 331 ? -2.057 -0.722 -5.692 1.00 90.56 331 GLU A O 1
ATOM 2651 N N . PHE A 1 332 ? -2.399 1.479 -5.866 1.00 89.88 332 PHE A N 1
ATOM 2652 C CA . PHE A 1 332 ? -1.088 1.858 -5.319 1.00 89.88 332 PHE A CA 1
ATOM 2653 C C . PHE A 1 332 ? -0.808 1.224 -3.947 1.00 89.88 332 PHE A C 1
ATOM 2655 O O . PHE A 1 332 ? 0.308 0.786 -3.664 1.00 89.88 332 PHE A O 1
ATOM 2662 N N . ASP A 1 333 ? -1.832 1.166 -3.091 1.00 87.56 333 ASP A N 1
ATOM 2663 C CA . ASP A 1 333 ? -1.733 0.613 -1.735 1.00 87.56 333 ASP A CA 1
ATOM 2664 C C . ASP A 1 333 ? -1.960 -0.909 -1.690 1.00 87.56 333 ASP A C 1
ATOM 2666 O O . ASP A 1 333 ? -1.888 -1.501 -0.612 1.00 87.56 333 ASP A O 1
ATOM 2670 N N . ALA A 1 334 ? -2.207 -1.561 -2.832 1.00 88.19 334 ALA A N 1
ATOM 2671 C CA . ALA A 1 334 ? -2.404 -3.002 -2.872 1.00 88.19 334 ALA A CA 1
ATOM 2672 C C . ALA A 1 334 ? -1.163 -3.763 -2.363 1.00 88.19 334 ALA A C 1
ATOM 2674 O O . ALA A 1 334 ? -0.038 -3.243 -2.417 1.00 88.19 334 ALA A O 1
ATOM 2675 N N . PRO A 1 335 ? -1.328 -5.003 -1.865 1.00 87.06 335 PRO A N 1
ATOM 2676 C CA . PRO A 1 335 ? -0.198 -5.839 -1.483 1.00 87.06 335 PRO A CA 1
ATOM 2677 C C . PRO A 1 335 ? 0.800 -6.003 -2.636 1.00 87.06 335 PRO A C 1
ATOM 2679 O O . PRO A 1 335 ? 0.413 -6.167 -3.795 1.00 87.06 335 PRO A O 1
ATOM 2682 N N . LEU A 1 336 ? 2.097 -5.986 -2.322 1.00 86.50 336 LEU A N 1
ATOM 2683 C CA . LEU A 1 336 ? 3.144 -6.271 -3.307 1.00 86.50 336 LEU A CA 1
ATOM 2684 C C . LEU A 1 336 ? 3.002 -7.701 -3.832 1.00 86.50 336 LEU A C 1
ATOM 2686 O O . LEU A 1 336 ? 2.437 -8.563 -3.154 1.00 86.50 336 LEU A O 1
ATOM 2690 N N . ALA A 1 337 ? 3.484 -7.955 -5.047 1.00 89.06 337 ALA A N 1
ATOM 2691 C CA . ALA A 1 337 ? 3.555 -9.319 -5.554 1.00 89.06 337 ALA A CA 1
ATOM 2692 C C . ALA A 1 337 ? 4.547 -10.122 -4.695 1.00 89.06 337 ALA A C 1
ATOM 2694 O O . ALA A 1 337 ? 5.690 -9.716 -4.506 1.00 89.06 337 ALA A O 1
ATOM 2695 N N . THR A 1 338 ? 4.092 -11.247 -4.145 1.00 86.75 338 THR A N 1
ATOM 2696 C CA . THR A 1 338 ? 4.900 -12.140 -3.289 1.00 86.75 338 THR A CA 1
ATOM 2697 C C . THR A 1 338 ? 5.125 -13.511 -3.918 1.00 86.75 338 THR A C 1
ATOM 2699 O O . THR A 1 338 ? 5.861 -14.336 -3.390 1.00 86.75 338 THR A O 1
ATOM 2702 N N . THR A 1 339 ? 4.470 -13.781 -5.044 1.00 91.19 339 THR A N 1
ATOM 2703 C CA . THR A 1 339 ? 4.550 -15.036 -5.792 1.00 91.19 339 THR A CA 1
ATOM 2704 C C . THR A 1 339 ? 4.729 -14.704 -7.263 1.00 91.19 339 THR A C 1
ATOM 2706 O O . THR A 1 339 ? 4.034 -13.830 -7.774 1.00 91.19 339 THR A O 1
ATOM 2709 N N . PHE A 1 340 ? 5.655 -15.386 -7.932 1.00 93.69 340 PHE A N 1
ATOM 2710 C CA . PHE A 1 340 ? 5.979 -15.158 -9.338 1.00 93.69 340 PHE A CA 1
ATOM 2711 C C . PHE A 1 340 ? 5.863 -16.471 -10.104 1.00 93.69 340 PHE A C 1
ATOM 2713 O O . PHE A 1 340 ? 6.400 -17.491 -9.676 1.00 93.69 340 PHE A O 1
ATOM 2720 N N . ILE A 1 341 ? 5.134 -16.445 -11.215 1.00 94.81 341 ILE A N 1
ATOM 2721 C CA . ILE A 1 341 ? 4.809 -17.626 -12.016 1.00 94.81 341 ILE A CA 1
ATOM 2722 C C . ILE A 1 341 ? 5.146 -17.308 -13.466 1.00 94.81 341 ILE A C 1
ATOM 2724 O O . ILE A 1 341 ? 4.741 -16.263 -13.958 1.00 94.81 341 ILE A O 1
ATOM 2728 N N . ASN A 1 342 ? 5.856 -18.199 -14.156 1.00 93.44 342 ASN A N 1
ATOM 2729 C CA . ASN A 1 342 ? 6.142 -18.053 -15.583 1.00 93.44 342 ASN A CA 1
ATOM 2730 C C . ASN A 1 342 ? 5.357 -19.107 -16.363 1.00 93.44 342 ASN A C 1
ATOM 2732 O O . ASN A 1 342 ? 5.417 -20.287 -16.012 1.00 93.44 342 ASN A O 1
ATOM 2736 N N . LEU A 1 343 ? 4.627 -18.694 -17.398 1.00 93.06 343 LEU A N 1
ATOM 2737 C CA . LEU A 1 343 ? 3.791 -19.575 -18.218 1.00 93.06 343 LEU A CA 1
ATOM 2738 C C . LEU A 1 343 ? 3.939 -19.233 -19.705 1.00 93.06 343 LEU A C 1
ATOM 2740 O O . LEU A 1 343 ? 4.062 -18.054 -20.029 1.00 93.06 343 LEU A O 1
ATOM 2744 N N . PRO A 1 344 ? 3.878 -20.214 -20.619 1.00 91.44 344 PRO A N 1
ATOM 2745 C CA . PRO A 1 344 ? 3.762 -19.919 -22.039 1.00 91.44 344 PRO A CA 1
ATOM 2746 C C . PRO A 1 344 ? 2.390 -19.317 -22.368 1.00 91.44 344 PRO A C 1
ATOM 2748 O O . PRO A 1 344 ? 1.376 -19.706 -21.778 1.00 91.44 344 PRO A O 1
ATOM 2751 N N . ALA A 1 345 ? 2.344 -18.413 -23.343 1.00 91.19 345 ALA A N 1
ATOM 2752 C CA . ALA A 1 345 ? 1.102 -17.898 -23.910 1.00 91.19 345 ALA A CA 1
ATOM 2753 C C . ALA A 1 345 ? 0.192 -19.043 -24.398 1.00 91.19 345 ALA A C 1
ATOM 2755 O O . ALA A 1 345 ? 0.658 -20.063 -24.903 1.00 91.19 345 ALA A O 1
ATOM 2756 N N . GLY A 1 346 ? -1.115 -18.894 -24.189 1.00 90.25 346 GLY A N 1
ATOM 2757 C CA . GLY A 1 346 ? -2.134 -19.918 -24.432 1.00 90.25 346 GLY A CA 1
ATOM 2758 C C . GLY A 1 346 ? -2.297 -20.949 -23.304 1.00 90.25 346 GLY A C 1
ATOM 2759 O O . GLY A 1 346 ? -3.179 -21.805 -23.394 1.00 90.25 346 GLY A O 1
ATOM 2760 N N . SER A 1 347 ? -1.488 -20.886 -22.238 1.00 92.25 347 SER A N 1
ATOM 2761 C CA . SER A 1 347 ? -1.555 -21.849 -21.129 1.00 92.25 347 SER A CA 1
ATOM 2762 C C . SER A 1 347 ? -2.626 -21.506 -20.098 1.00 92.25 347 SER A C 1
ATOM 2764 O O . SER A 1 347 ? -2.893 -20.342 -19.791 1.00 92.25 347 SER A O 1
ATOM 2766 N N . GLU A 1 348 ? -3.193 -22.547 -19.491 1.00 95.25 348 GLU A N 1
ATOM 2767 C CA . GLU A 1 348 ? -4.061 -22.430 -18.322 1.00 95.25 348 GLU A CA 1
ATOM 2768 C C . GLU A 1 348 ? -3.261 -22.565 -17.028 1.00 95.25 348 GLU A C 1
ATOM 2770 O O . GLU A 1 348 ? -2.385 -23.422 -16.896 1.00 95.25 348 GLU A O 1
ATOM 2775 N N . HIS A 1 349 ? -3.599 -21.736 -16.044 1.00 96.44 349 HIS A N 1
ATOM 2776 C CA . HIS A 1 349 ? -3.076 -21.841 -14.693 1.00 96.44 349 HIS A CA 1
ATOM 2777 C C . HIS A 1 349 ? -4.187 -22.153 -13.705 1.00 96.44 349 HIS A C 1
ATOM 2779 O O . HIS A 1 349 ? -5.235 -21.504 -13.694 1.00 96.44 349 HIS A O 1
ATOM 2785 N N . ARG A 1 350 ? -3.919 -23.118 -12.826 1.00 96.12 350 ARG A N 1
ATOM 2786 C CA . ARG A 1 350 ? -4.784 -23.437 -11.698 1.00 96.12 350 ARG A CA 1
ATOM 2787 C C . ARG A 1 350 ? -4.262 -22.752 -10.445 1.00 96.12 350 ARG A C 1
ATOM 2789 O O . ARG A 1 350 ? -3.298 -23.211 -9.839 1.00 96.12 350 ARG A O 1
ATOM 2796 N N . PHE A 1 351 ? -4.961 -21.710 -10.027 1.00 96.06 351 PHE A N 1
ATOM 2797 C CA . PHE A 1 351 ? -4.722 -21.065 -8.750 1.00 96.06 351 PHE A CA 1
ATOM 2798 C C . PHE A 1 351 ? -5.298 -21.911 -7.615 1.00 96.06 351 PHE A C 1
ATOM 2800 O O . PHE A 1 351 ? -6.432 -22.393 -7.699 1.00 96.06 351 PHE A O 1
ATOM 2807 N N . GLU A 1 352 ? -4.528 -22.075 -6.541 1.00 94.69 352 GLU A N 1
ATOM 2808 C CA . GLU A 1 352 ? -4.969 -22.745 -5.321 1.00 94.69 352 GLU A CA 1
ATOM 2809 C C . GLU A 1 352 ? -4.570 -21.940 -4.088 1.00 94.69 352 GLU A C 1
ATOM 2811 O O . GLU A 1 352 ? -3.400 -21.607 -3.911 1.00 94.69 352 GLU A O 1
ATOM 2816 N N . PHE A 1 353 ? -5.527 -21.704 -3.197 1.00 92.88 353 PHE A N 1
ATOM 2817 C CA . PHE A 1 353 ? -5.316 -20.936 -1.977 1.00 92.88 353 PHE A CA 1
ATOM 2818 C C . PHE A 1 353 ? -5.860 -21.689 -0.762 1.00 92.88 353 PHE A C 1
ATOM 2820 O O . PHE A 1 353 ? -6.947 -22.272 -0.809 1.00 92.88 353 PHE A O 1
ATOM 2827 N N . ASP A 1 354 ? -5.104 -21.664 0.332 1.00 90.50 354 ASP A N 1
ATOM 2828 C CA . ASP A 1 354 ? -5.542 -22.152 1.640 1.00 90.50 354 ASP A CA 1
ATOM 2829 C C . ASP A 1 354 ? -6.137 -20.972 2.422 1.00 90.50 354 ASP A C 1
ATOM 2831 O O . ASP A 1 354 ? -5.409 -20.156 2.988 1.00 90.50 354 ASP A O 1
ATOM 2835 N N . LEU A 1 355 ? -7.462 -20.815 2.341 1.00 88.50 355 LEU A N 1
ATOM 2836 C CA . LEU A 1 355 ? -8.194 -19.669 2.889 1.00 88.50 355 LEU A CA 1
ATOM 2837 C C . LEU A 1 355 ? -9.298 -20.135 3.844 1.00 88.50 355 LEU A C 1
ATOM 2839 O O . LEU A 1 355 ? -9.930 -21.167 3.598 1.00 88.50 355 LEU A O 1
ATOM 2843 N N . PRO A 1 356 ? -9.574 -19.376 4.919 1.00 85.75 356 PRO A N 1
ATOM 2844 C CA . PRO A 1 356 ? -10.565 -19.767 5.909 1.00 85.75 356 PRO A CA 1
ATOM 2845 C C . PRO A 1 356 ? -12.002 -19.609 5.393 1.00 85.75 356 PRO A C 1
ATOM 2847 O O . PRO A 1 356 ? -12.382 -18.587 4.835 1.00 85.75 356 PRO A O 1
ATOM 2850 N N . GLY A 1 357 ? -12.855 -20.588 5.693 1.00 79.94 357 GLY A N 1
ATOM 2851 C CA . GLY A 1 357 ? -14.296 -20.491 5.456 1.00 79.94 357 GLY A CA 1
ATOM 2852 C C . GLY A 1 357 ? -14.719 -20.851 4.030 1.00 79.94 357 GLY A C 1
ATOM 2853 O O . GLY A 1 357 ? -14.741 -20.020 3.127 1.00 79.94 357 GLY A O 1
ATOM 2854 N N . ALA A 1 358 ? -15.229 -22.075 3.873 1.00 76.62 358 ALA A N 1
ATOM 2855 C CA . ALA A 1 358 ? -15.682 -22.640 2.597 1.00 76.62 358 ALA A CA 1
ATOM 2856 C C . ALA A 1 358 ? -16.718 -21.792 1.828 1.00 76.62 358 ALA A C 1
ATOM 2858 O O . ALA A 1 358 ? -16.853 -21.927 0.616 1.00 76.62 358 ALA A O 1
ATOM 2859 N N . ARG A 1 359 ? -17.476 -20.931 2.524 1.00 74.62 359 ARG A N 1
ATOM 2860 C CA . ARG A 1 359 ? -18.536 -20.079 1.950 1.00 74.62 359 ARG A CA 1
ATOM 2861 C C . ARG A 1 359 ? -18.234 -18.580 2.045 1.00 74.62 359 ARG A C 1
ATOM 2863 O O . ARG A 1 359 ? -19.141 -17.771 1.887 1.00 74.62 359 ARG A O 1
ATOM 2870 N N . ALA A 1 360 ? -16.984 -18.197 2.305 1.00 74.62 360 ALA A N 1
ATOM 2871 C CA . ALA A 1 360 ? -16.600 -16.799 2.513 1.00 74.62 360 ALA A CA 1
ATOM 2872 C C . ALA A 1 360 ? -16.600 -15.938 1.229 1.00 74.62 360 ALA A C 1
ATOM 2874 O O . ALA A 1 360 ? -16.311 -14.746 1.303 1.00 74.62 360 ALA A O 1
ATOM 2875 N N . GLY A 1 361 ? -16.954 -16.512 0.070 1.00 85.25 361 GLY A N 1
ATOM 2876 C CA . GLY A 1 361 ? -17.164 -15.769 -1.175 1.00 85.25 361 GLY A CA 1
ATOM 2877 C C . GLY A 1 361 ? -15.895 -15.086 -1.678 1.00 85.25 361 GLY A C 1
ATOM 2878 O O . GLY A 1 361 ? -15.895 -13.877 -1.906 1.00 85.25 361 GLY A O 1
ATOM 2879 N N . TYR A 1 362 ? -14.801 -15.836 -1.799 1.00 92.94 362 TYR A N 1
ATOM 2880 C CA . TYR A 1 362 ? -13.544 -15.293 -2.302 1.00 92.94 362 TYR A CA 1
ATOM 2881 C C . TYR A 1 362 ? -13.566 -15.099 -3.819 1.00 92.94 362 TYR A C 1
ATOM 2883 O O . TYR A 1 362 ? -14.182 -15.872 -4.553 1.00 92.94 362 TYR A O 1
ATOM 2891 N N . LEU A 1 363 ? -12.861 -14.069 -4.272 1.00 94.50 363 LEU A N 1
ATOM 2892 C CA . LEU A 1 363 ? -12.677 -13.719 -5.673 1.00 94.50 363 LEU A CA 1
ATOM 2893 C C . LEU A 1 363 ? -11.177 -13.626 -5.957 1.00 94.50 363 LEU A C 1
ATOM 2895 O O . LEU A 1 363 ? -10.421 -13.110 -5.137 1.00 94.50 363 LEU A O 1
ATOM 2899 N N . LEU A 1 364 ? -10.754 -14.099 -7.118 1.00 96.06 364 LEU A N 1
ATOM 2900 C CA . LEU A 1 364 ? -9.446 -13.833 -7.691 1.00 96.06 364 LEU A CA 1
ATOM 2901 C C . LEU A 1 364 ? -9.610 -12.739 -8.738 1.00 96.06 364 LEU A C 1
ATOM 2903 O O . LEU A 1 364 ? -10.382 -12.903 -9.680 1.00 96.06 364 LEU A O 1
ATOM 2907 N N . ARG A 1 365 ? -8.879 -11.642 -8.578 1.00 96.44 365 ARG A N 1
ATOM 2908 C CA . ARG A 1 365 ? -8.796 -10.584 -9.578 1.00 96.44 365 ARG A CA 1
ATOM 2909 C C . ARG A 1 365 ? -7.458 -10.681 -10.293 1.00 96.44 365 ARG A C 1
ATOM 2911 O O . ARG A 1 365 ? -6.422 -10.714 -9.628 1.00 96.44 365 ARG A O 1
ATOM 2918 N N . ILE A 1 366 ? -7.489 -10.722 -11.618 1.00 96.62 366 ILE A N 1
ATOM 2919 C CA . ILE A 1 366 ? -6.311 -10.785 -12.486 1.00 96.62 366 ILE A CA 1
ATOM 2920 C C . ILE A 1 366 ? -6.237 -9.471 -13.249 1.00 96.62 366 ILE A C 1
ATOM 2922 O O . ILE A 1 366 ? -7.072 -9.193 -14.105 1.00 96.62 366 ILE A O 1
ATOM 2926 N N . TYR A 1 367 ? -5.246 -8.663 -12.908 1.00 95.00 367 TYR A N 1
ATOM 2927 C CA . TYR A 1 367 ? -4.989 -7.365 -13.503 1.00 95.00 367 TYR A CA 1
ATOM 2928 C C . TYR A 1 367 ? -4.195 -7.520 -14.790 1.00 95.00 367 TYR A C 1
ATOM 2930 O O . TYR A 1 367 ? -3.182 -8.223 -14.838 1.00 95.00 367 TYR A O 1
ATOM 2938 N N . LYS A 1 368 ? -4.653 -6.831 -15.828 1.00 90.88 368 LYS A N 1
ATOM 2939 C CA . LYS A 1 368 ? -4.018 -6.798 -17.139 1.00 90.88 368 LYS A CA 1
ATOM 2940 C C . LYS A 1 368 ? -3.160 -5.550 -17.230 1.00 90.88 368 LYS A C 1
ATOM 2942 O O . LYS A 1 368 ? -3.548 -4.484 -16.754 1.00 90.88 368 LYS A O 1
ATOM 2947 N N . ASN A 1 369 ? -1.997 -5.678 -17.853 1.00 83.00 369 ASN A N 1
ATOM 2948 C CA . ASN A 1 369 ? -1.213 -4.509 -18.212 1.00 83.00 369 ASN A CA 1
ATOM 2949 C C . ASN A 1 369 ? -1.573 -4.023 -19.625 1.00 83.00 369 ASN A C 1
ATOM 2951 O O . ASN A 1 369 ? -1.941 -4.822 -20.487 1.00 83.00 369 ASN A O 1
ATOM 2955 N N . SER A 1 370 ? -1.445 -2.720 -19.863 1.00 73.12 370 SER A N 1
ATOM 2956 C CA . SER A 1 370 ? -1.573 -2.107 -21.183 1.00 73.12 370 SER A CA 1
ATOM 2957 C C . SER A 1 370 ? -0.187 -1.765 -21.723 1.00 73.12 370 SER A C 1
ATOM 2959 O O . SER A 1 370 ? 0.594 -1.100 -21.049 1.00 73.12 370 SER A O 1
ATOM 2961 N N . ALA A 1 371 ? 0.118 -2.202 -22.946 1.00 66.62 371 ALA A N 1
ATOM 2962 C CA . ALA A 1 371 ? 1.365 -1.842 -23.624 1.00 66.62 371 ALA A CA 1
ATOM 2963 C C . ALA A 1 371 ? 1.356 -0.392 -24.148 1.00 66.62 371 ALA A C 1
ATOM 2965 O O . ALA A 1 371 ? 2.413 0.184 -24.389 1.00 66.62 371 ALA A O 1
ATOM 2966 N N . ASP A 1 372 ? 0.174 0.216 -24.288 1.00 69.81 372 ASP A N 1
ATOM 2967 C CA . ASP A 1 372 ? 0.001 1.510 -24.957 1.00 69.81 372 ASP A CA 1
ATOM 2968 C C . ASP A 1 372 ? 0.267 2.708 -24.036 1.00 69.81 372 ASP A C 1
ATOM 2970 O O . ASP A 1 372 ? 0.230 3.862 -24.471 1.00 69.81 372 ASP A O 1
ATOM 2974 N N . ARG A 1 373 ? 0.484 2.463 -22.737 1.00 70.38 373 ARG A N 1
ATOM 2975 C CA . ARG A 1 373 ? 0.591 3.516 -21.723 1.00 70.38 373 ARG A CA 1
ATOM 2976 C C . ARG A 1 373 ? 1.806 3.305 -20.826 1.00 70.38 373 ARG A C 1
ATOM 2978 O O . ARG A 1 373 ? 2.046 2.194 -20.368 1.00 70.38 373 ARG A O 1
ATOM 2985 N N . PRO A 1 374 ? 2.541 4.379 -20.490 1.00 72.69 374 PRO A N 1
ATOM 2986 C CA . PRO A 1 374 ? 3.707 4.276 -19.616 1.00 72.69 374 PRO A CA 1
ATOM 2987 C C . PRO A 1 374 ? 3.345 3.987 -18.149 1.00 72.69 374 PRO A C 1
ATOM 2989 O O . PRO A 1 374 ? 4.177 3.461 -17.414 1.00 72.69 374 PRO A O 1
ATOM 2992 N N . PHE A 1 375 ? 2.130 4.339 -17.708 1.00 83.00 375 PHE A N 1
ATOM 2993 C CA . PHE A 1 375 ? 1.632 4.082 -16.354 1.00 83.00 375 PHE A CA 1
ATOM 2994 C C . PHE A 1 375 ? 0.165 3.654 -16.397 1.00 83.00 375 PHE A C 1
ATOM 2996 O O . PHE A 1 375 ? -0.620 4.250 -17.131 1.00 83.00 375 PHE A O 1
ATOM 3003 N N . MET A 1 376 ? -0.205 2.689 -15.552 1.00 85.38 376 MET A N 1
ATOM 3004 C CA . MET A 1 376 ? -1.602 2.344 -15.271 1.00 85.38 376 MET A CA 1
ATOM 3005 C C . MET A 1 376 ? -2.093 3.148 -14.063 1.00 85.38 376 MET A C 1
ATOM 3007 O O . MET A 1 376 ? -1.621 2.942 -12.939 1.00 85.38 376 MET A O 1
ATOM 3011 N N . LEU A 1 377 ? -3.018 4.082 -14.291 1.00 88.88 377 LEU A N 1
ATOM 3012 C CA . LEU A 1 377 ? -3.669 4.854 -13.227 1.00 88.88 377 LEU A CA 1
ATOM 3013 C C . LEU A 1 377 ? -4.810 4.043 -12.593 1.00 88.88 377 LEU A C 1
ATOM 3015 O O . LEU A 1 377 ? -5.381 3.160 -13.227 1.00 88.88 377 LEU A O 1
ATOM 3019 N N . GLU A 1 378 ? -5.178 4.342 -11.342 1.00 88.00 378 GLU A N 1
ATOM 3020 C CA . GLU A 1 378 ? -6.214 3.561 -10.636 1.00 88.00 378 GLU A CA 1
ATOM 3021 C C . GLU A 1 378 ? -7.597 3.661 -11.302 1.00 88.00 378 GLU A C 1
ATOM 3023 O O . GLU A 1 378 ? -8.374 2.710 -11.256 1.00 88.00 378 GLU A O 1
ATOM 3028 N N . GLY A 1 379 ? -7.900 4.789 -11.952 1.00 83.62 379 GLY A N 1
ATOM 3029 C CA . GLY A 1 379 ? -9.135 4.961 -12.727 1.00 83.62 379 GLY A CA 1
ATOM 3030 C C . GLY A 1 379 ? -9.175 4.156 -14.031 1.00 83.62 379 GLY A C 1
ATOM 3031 O O . GLY A 1 379 ? -10.221 4.088 -14.667 1.00 83.62 379 GLY A O 1
ATOM 3032 N N . GLU A 1 380 ? -8.052 3.555 -14.421 1.00 86.06 380 GLU A N 1
ATOM 3033 C CA . GLU A 1 380 ? -7.842 2.903 -15.717 1.00 86.06 380 GLU A CA 1
ATOM 3034 C C . GLU A 1 380 ? -7.506 1.414 -15.575 1.00 86.06 380 GLU A C 1
ATOM 3036 O O . GLU A 1 380 ? -7.119 0.770 -16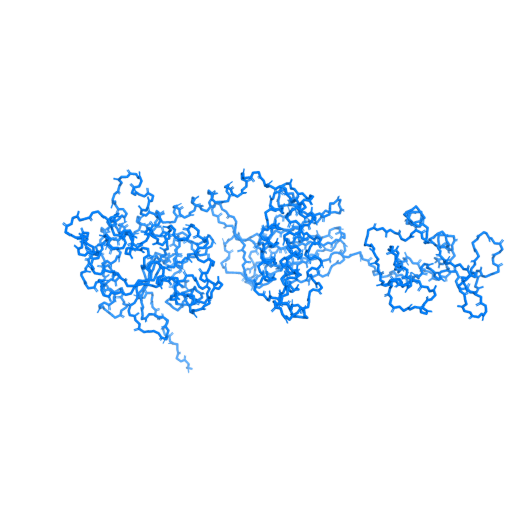.547 1.00 86.06 380 GLU A O 1
ATOM 3041 N N . LEU A 1 381 ? -7.617 0.865 -14.362 1.00 89.81 381 LEU A N 1
ATOM 3042 C CA . LEU A 1 381 ? -7.309 -0.535 -14.095 1.00 89.81 381 LEU A CA 1
ATOM 3043 C C . LEU A 1 381 ? -8.235 -1.446 -14.904 1.00 89.81 381 LEU A C 1
ATOM 3045 O O . LEU A 1 381 ? -9.456 -1.383 -14.768 1.00 89.81 381 LEU A O 1
ATOM 3049 N N . ASP A 1 382 ? -7.628 -2.327 -15.692 1.00 90.56 382 ASP A N 1
ATOM 3050 C CA . ASP A 1 382 ? -8.308 -3.398 -16.411 1.00 90.56 382 ASP A CA 1
ATOM 3051 C C . ASP A 1 382 ? -8.023 -4.724 -15.706 1.00 90.56 382 ASP A C 1
ATOM 3053 O O . ASP A 1 382 ? -6.871 -5.063 -15.411 1.00 90.56 382 ASP A O 1
ATOM 3057 N N . PHE A 1 383 ? -9.077 -5.464 -15.386 1.00 93.81 383 PHE A N 1
ATOM 3058 C CA . PHE A 1 383 ? -8.962 -6.731 -14.688 1.00 93.81 383 PHE A CA 1
ATOM 3059 C C . PHE A 1 383 ? -10.143 -7.652 -14.972 1.00 93.81 383 PHE A C 1
ATOM 3061 O O . PHE A 1 383 ? -11.273 -7.209 -15.172 1.00 93.81 383 PHE A O 1
ATOM 3068 N N . ASP A 1 384 ? -9.879 -8.953 -14.888 1.00 94.38 384 ASP A N 1
ATOM 3069 C CA . ASP A 1 384 ? -10.918 -9.975 -14.817 1.00 94.38 384 ASP A CA 1
ATOM 3070 C C . ASP A 1 384 ? -11.111 -10.421 -13.368 1.00 94.38 384 ASP A C 1
ATOM 3072 O O . ASP A 1 384 ? -10.151 -10.537 -12.603 1.00 94.38 384 ASP A O 1
ATOM 3076 N N . GLU A 1 385 ? -12.355 -10.702 -12.986 1.00 94.44 385 GLU A N 1
ATOM 3077 C CA . GLU A 1 385 ? -12.692 -11.267 -11.680 1.00 94.44 385 GLU A CA 1
ATOM 3078 C C . GLU A 1 385 ? -13.289 -12.662 -11.827 1.00 94.44 385 GLU A C 1
ATOM 3080 O O . GLU A 1 385 ? -14.211 -12.891 -12.609 1.00 94.44 385 GLU A O 1
ATOM 3085 N N . ILE A 1 386 ? -12.785 -13.592 -11.021 1.00 94.50 386 ILE A N 1
ATOM 3086 C CA . ILE A 1 386 ? -13.163 -15.001 -11.047 1.00 94.50 386 ILE A CA 1
ATOM 3087 C C . ILE A 1 386 ? -13.528 -15.415 -9.628 1.00 94.50 386 ILE A C 1
ATOM 3089 O O . ILE A 1 386 ? -12.772 -15.171 -8.687 1.00 94.50 386 ILE A O 1
ATOM 3093 N N . ALA A 1 387 ? -14.681 -16.050 -9.444 1.00 93.94 387 ALA A N 1
ATOM 3094 C CA . ALA A 1 387 ? -15.023 -16.621 -8.148 1.00 93.94 387 ALA A CA 1
ATOM 3095 C C . ALA A 1 387 ? -14.110 -17.810 -7.827 1.00 93.94 387 ALA A C 1
ATOM 3097 O O . ALA A 1 387 ? -13.824 -18.632 -8.694 1.00 93.94 387 ALA A O 1
ATOM 3098 N N . LEU A 1 388 ? -13.654 -17.901 -6.576 1.00 94.31 388 LEU A N 1
ATOM 3099 C CA . LEU A 1 388 ? -12.897 -19.058 -6.117 1.00 94.31 388 LEU A CA 1
ATOM 3100 C C . LEU A 1 388 ? -13.840 -20.146 -5.602 1.00 94.31 388 LEU A C 1
ATOM 3102 O O . LEU A 1 388 ? -14.510 -19.970 -4.578 1.00 94.31 388 LEU A O 1
ATOM 3106 N N . ASP A 1 389 ? -13.805 -21.307 -6.244 1.00 93.56 389 ASP A N 1
ATOM 3107 C CA . ASP A 1 389 ? -14.565 -22.480 -5.833 1.00 93.56 389 ASP A CA 1
ATOM 3108 C C . ASP A 1 389 ? -13.855 -23.217 -4.700 1.00 93.56 389 ASP A C 1
ATOM 3110 O O . ASP A 1 389 ? -12.657 -23.502 -4.762 1.00 93.56 389 ASP A O 1
ATOM 3114 N N . TYR A 1 390 ? -14.592 -23.549 -3.642 1.00 93.38 390 TYR A N 1
ATOM 3115 C CA . TYR A 1 390 ? -14.057 -24.360 -2.555 1.00 93.38 390 TYR A CA 1
ATOM 3116 C C . TYR A 1 390 ? -14.108 -25.845 -2.920 1.00 93.38 390 TYR A C 1
ATOM 3118 O O . TYR A 1 390 ? -15.189 -26.390 -3.137 1.00 93.38 390 TYR A O 1
ATOM 3126 N N . ASP A 1 391 ? -12.956 -26.517 -2.918 1.00 90.38 391 ASP A N 1
ATOM 3127 C CA . ASP A 1 391 ? -12.879 -27.973 -3.011 1.00 90.38 391 ASP A CA 1
ATOM 3128 C C . ASP A 1 391 ? -12.864 -28.602 -1.602 1.00 90.38 391 ASP A C 1
ATOM 3130 O O . ASP A 1 391 ? -11.859 -28.479 -0.888 1.00 90.38 391 ASP A O 1
ATOM 3134 N N . PRO A 1 392 ? -13.921 -29.340 -1.201 1.00 86.69 392 PRO A N 1
ATOM 3135 C CA . PRO A 1 392 ? -13.997 -29.980 0.111 1.00 86.69 392 PRO A CA 1
ATOM 3136 C C . PRO A 1 392 ? -12.946 -31.070 0.347 1.00 86.69 392 PRO A C 1
ATOM 3138 O O . PRO A 1 392 ? -12.627 -31.358 1.500 1.00 86.69 392 PRO A O 1
ATOM 3141 N N . ARG A 1 393 ? -12.413 -31.699 -0.711 1.00 89.00 393 ARG A N 1
ATOM 3142 C CA . ARG A 1 393 ? -11.438 -32.796 -0.589 1.00 89.00 393 ARG A CA 1
ATOM 3143 C C . ARG A 1 393 ? -10.058 -32.271 -0.233 1.00 89.00 393 ARG A C 1
ATOM 3145 O O . ARG A 1 393 ? -9.433 -32.776 0.694 1.00 89.00 393 ARG A O 1
ATOM 3152 N N . SER A 1 394 ? -9.590 -31.259 -0.960 1.00 87.38 394 SER A N 1
ATOM 3153 C CA . SER A 1 394 ? -8.300 -30.620 -0.685 1.00 87.38 394 SER A CA 1
ATOM 3154 C C . SER A 1 394 ? -8.389 -29.516 0.366 1.00 87.38 394 SER A C 1
ATOM 3156 O O . SER A 1 394 ? -7.349 -29.037 0.801 1.00 87.38 394 SER A O 1
ATOM 3158 N N . LYS A 1 395 ? -9.604 -29.106 0.758 1.00 89.12 395 LYS A N 1
ATOM 3159 C CA . LYS A 1 395 ? -9.885 -27.957 1.633 1.00 89.12 395 LYS A CA 1
ATOM 3160 C C . LYS A 1 395 ? -9.285 -26.642 1.118 1.00 89.12 395 LYS A C 1
ATOM 3162 O O . LYS A 1 395 ? -8.890 -25.799 1.911 1.00 89.12 395 LYS A O 1
ATOM 3167 N N . LYS A 1 396 ? -9.225 -26.467 -0.206 1.00 92.00 396 LYS A N 1
ATOM 3168 C CA . LYS A 1 396 ? -8.621 -25.290 -0.854 1.00 92.00 396 LYS A CA 1
ATOM 3169 C C . LYS A 1 396 ? -9.622 -24.560 -1.734 1.00 92.00 396 LYS A C 1
ATOM 3171 O O . LYS A 1 396 ? -10.493 -25.187 -2.331 1.00 92.00 396 LYS A O 1
ATOM 3176 N N . HIS A 1 397 ? -9.426 -23.257 -1.864 1.00 94.31 397 HIS A N 1
ATOM 3177 C CA . HIS A 1 397 ? -10.115 -22.406 -2.824 1.00 94.31 397 HIS A CA 1
ATOM 3178 C C . HIS A 1 397 ? -9.364 -22.400 -4.155 1.00 94.31 397 HIS A C 1
ATOM 3180 O O . HIS A 1 397 ? -8.138 -22.278 -4.170 1.00 94.31 397 HIS A O 1
ATOM 3186 N N . ARG A 1 398 ? -10.078 -22.578 -5.267 1.00 95.25 398 ARG A N 1
ATOM 3187 C CA . ARG A 1 398 ? -9.490 -22.825 -6.584 1.00 95.25 398 ARG A CA 1
ATOM 3188 C C . ARG A 1 398 ? -10.150 -21.979 -7.661 1.00 95.25 398 ARG A C 1
ATOM 3190 O O . ARG A 1 398 ? -11.358 -21.779 -7.640 1.00 95.25 398 ARG A O 1
ATOM 3197 N N . ALA A 1 399 ? -9.352 -21.542 -8.623 1.00 95.94 399 ALA A N 1
ATOM 3198 C CA . ALA A 1 399 ? -9.829 -21.004 -9.890 1.00 95.94 399 ALA A CA 1
ATOM 3199 C C . ALA A 1 399 ? -8.870 -21.406 -11.005 1.00 95.94 399 ALA A C 1
ATOM 3201 O O . ALA A 1 399 ? -7.692 -21.678 -10.762 1.00 95.94 399 ALA A O 1
ATOM 3202 N N . VAL A 1 400 ? -9.387 -21.450 -12.225 1.00 95.81 400 VAL A N 1
ATOM 3203 C CA . VAL A 1 400 ? -8.590 -21.662 -13.430 1.00 95.81 400 VAL A CA 1
ATOM 3204 C C . VAL A 1 400 ? -8.724 -20.431 -14.302 1.00 95.81 400 VAL A C 1
ATOM 3206 O O . VAL A 1 400 ? -9.814 -19.879 -14.435 1.00 95.81 400 VAL A O 1
ATOM 3209 N N . TYR A 1 401 ? -7.609 -20.001 -14.876 1.00 96.50 401 TYR A N 1
ATOM 3210 C CA . TYR A 1 401 ? -7.587 -18.902 -15.825 1.00 96.50 401 TYR A CA 1
ATOM 3211 C C . TYR A 1 401 ? -6.615 -19.197 -16.960 1.00 96.50 401 TYR A C 1
ATOM 3213 O O . TYR A 1 401 ? -5.551 -19.782 -16.738 1.00 96.50 401 TYR A O 1
ATOM 3221 N N . ARG A 1 402 ? -6.991 -18.788 -18.172 1.00 95.62 402 ARG A N 1
ATOM 3222 C CA . ARG A 1 402 ? -6.219 -18.996 -19.394 1.00 95.62 402 ARG A CA 1
ATOM 3223 C C . ARG A 1 402 ? -5.537 -17.702 -19.815 1.00 95.62 402 ARG A C 1
ATOM 3225 O O . ARG A 1 402 ? -6.189 -16.675 -19.973 1.00 95.62 402 ARG A O 1
ATOM 3232 N N . PHE A 1 403 ? -4.227 -17.764 -20.008 1.00 94.50 403 PHE A N 1
ATOM 3233 C CA . PHE A 1 403 ? -3.403 -16.611 -20.348 1.00 94.50 403 PHE A CA 1
ATOM 3234 C C . PHE A 1 403 ? -3.065 -16.604 -21.839 1.00 94.50 403 PHE A C 1
ATOM 3236 O O . PHE A 1 403 ? -2.089 -17.216 -22.253 1.00 94.50 403 PHE A O 1
ATOM 3243 N N . GLU A 1 404 ? -3.861 -15.912 -22.654 1.00 90.12 404 GLU A N 1
ATOM 3244 C CA . GLU A 1 404 ? -3.701 -15.932 -24.119 1.00 90.12 404 GLU A CA 1
ATOM 3245 C C . GLU A 1 404 ? -2.545 -15.066 -24.633 1.00 90.12 404 GLU A C 1
ATOM 3247 O O . GLU A 1 404 ? -1.877 -15.434 -25.594 1.00 90.12 404 GLU A O 1
ATOM 3252 N N . ARG A 1 405 ? -2.304 -13.900 -24.020 1.00 89.56 405 ARG A N 1
ATOM 3253 C CA . ARG A 1 405 ? -1.352 -12.908 -24.544 1.00 89.56 405 ARG A CA 1
ATOM 3254 C C . ARG A 1 405 ? -0.081 -12.835 -23.697 1.00 89.56 405 ARG A C 1
ATOM 3256 O O . ARG A 1 405 ? -0.211 -12.786 -22.468 1.00 89.56 405 ARG A O 1
ATOM 3263 N N . PRO A 1 406 ? 1.111 -12.750 -24.320 1.00 89.25 406 PRO A N 1
ATOM 3264 C CA . PRO A 1 406 ? 2.347 -12.435 -23.615 1.00 89.25 406 PRO A CA 1
ATOM 3265 C C . PRO A 1 406 ? 2.250 -11.124 -22.827 1.00 89.25 406 PRO A C 1
ATOM 3267 O O . PRO A 1 406 ? 1.519 -10.211 -23.209 1.00 89.25 406 PRO A O 1
ATOM 3270 N N . GLY A 1 407 ? 2.998 -11.031 -21.732 1.00 88.62 407 GLY A N 1
ATOM 3271 C CA . GLY A 1 407 ? 3.020 -9.867 -20.851 1.00 88.62 407 GLY A CA 1
ATOM 3272 C C . GLY A 1 407 ? 3.120 -10.263 -19.384 1.00 88.62 407 GLY A C 1
ATOM 3273 O O . GLY A 1 407 ? 3.413 -11.409 -19.053 1.00 88.62 407 GLY A O 1
ATOM 3274 N N . HIS A 1 408 ? 2.861 -9.319 -18.486 1.00 89.38 408 HIS A N 1
ATOM 3275 C CA . HIS A 1 408 ? 2.751 -9.607 -17.060 1.00 89.38 408 HIS A CA 1
ATOM 3276 C C . HIS A 1 408 ? 1.354 -9.272 -16.547 1.00 89.38 408 HIS A C 1
ATOM 3278 O O . HIS A 1 408 ? 0.760 -8.262 -16.925 1.00 89.38 408 HIS A O 1
ATOM 3284 N N . TYR A 1 409 ? 0.857 -10.129 -15.663 1.00 93.94 409 TYR A N 1
ATOM 3285 C CA . TYR A 1 409 ? -0.454 -10.025 -15.043 1.00 93.94 409 TYR A CA 1
ATOM 3286 C C . TYR A 1 409 ? -0.270 -10.102 -13.537 1.00 93.94 409 TYR A C 1
ATOM 3288 O O . TYR A 1 409 ? 0.197 -11.117 -13.019 1.00 93.94 409 TYR A O 1
ATOM 3296 N N . ASP A 1 410 ? -0.633 -9.049 -12.818 1.00 95.31 410 ASP A N 1
ATOM 3297 C CA . ASP A 1 410 ? -0.683 -9.127 -11.362 1.00 95.31 410 ASP A CA 1
ATOM 3298 C C . ASP A 1 410 ? -2.003 -9.777 -10.942 1.00 95.31 410 ASP A C 1
ATOM 3300 O O . ASP A 1 410 ? -3.025 -9.616 -11.603 1.00 95.31 410 ASP A O 1
ATOM 3304 N N . TYR A 1 411 ? -2.016 -10.500 -9.828 1.00 96.44 411 TYR A N 1
ATOM 3305 C CA . TYR A 1 411 ? -3.249 -11.042 -9.272 1.00 96.44 411 TYR A CA 1
ATOM 3306 C C . TYR A 1 411 ? -3.366 -10.757 -7.780 1.00 96.44 411 TYR A C 1
ATOM 3308 O O . TYR A 1 411 ? -2.366 -10.691 -7.059 1.00 96.44 411 TYR A O 1
ATOM 3316 N N . LEU A 1 412 ? -4.608 -10.610 -7.320 1.00 95.81 412 LEU A N 1
ATOM 3317 C CA . LEU A 1 412 ? -4.960 -10.434 -5.914 1.00 95.81 412 LEU A CA 1
ATOM 3318 C C . LEU A 1 412 ? -6.198 -11.248 -5.557 1.00 95.81 412 LEU A C 1
ATOM 3320 O O . LEU A 1 412 ? -7.160 -11.314 -6.323 1.00 95.81 412 LEU A O 1
ATOM 3324 N N . VAL A 1 413 ? -6.203 -11.807 -4.351 1.00 93.69 413 VAL A N 1
ATOM 3325 C CA . VAL A 1 413 ? -7.392 -12.434 -3.775 1.00 93.69 413 VAL A CA 1
ATOM 3326 C C . VAL A 1 413 ? -8.165 -11.422 -2.937 1.00 93.69 413 VAL A C 1
ATOM 3328 O O . VAL A 1 413 ? -7.616 -10.721 -2.083 1.00 93.69 413 VAL A O 1
ATOM 3331 N N . PHE A 1 414 ? -9.473 -11.398 -3.153 1.00 91.44 414 PHE A N 1
ATOM 3332 C CA . PHE A 1 414 ? -10.430 -10.574 -2.440 1.00 91.44 414 PHE A CA 1
ATOM 3333 C C . PHE A 1 414 ? -11.426 -11.439 -1.676 1.00 91.44 414 PHE A C 1
ATOM 3335 O O . PHE A 1 414 ? -11.829 -12.505 -2.138 1.00 91.44 414 PHE A O 1
ATOM 3342 N N . ARG A 1 415 ? -11.892 -10.949 -0.526 1.00 88.19 415 ARG A N 1
ATOM 3343 C CA . ARG A 1 415 ? -13.052 -11.502 0.181 1.00 88.19 415 ARG A CA 1
ATOM 3344 C C . ARG A 1 415 ? -14.271 -10.627 -0.080 1.00 88.19 415 ARG A C 1
ATOM 3346 O O . ARG A 1 415 ? -14.250 -9.430 0.219 1.00 88.19 415 ARG A O 1
ATOM 3353 N N . LYS A 1 416 ? -15.347 -11.213 -0.613 1.00 83.00 416 LYS A N 1
ATOM 3354 C CA . LYS A 1 416 ? -16.607 -10.497 -0.836 1.00 83.00 416 LYS A CA 1
ATOM 3355 C C . LYS A 1 416 ? -17.345 -10.315 0.491 1.00 83.00 416 LYS A C 1
ATOM 3357 O O . LYS A 1 416 ? -17.719 -11.278 1.152 1.00 83.00 416 LYS A O 1
ATOM 3362 N N . LYS A 1 417 ? -17.597 -9.063 0.868 1.00 77.5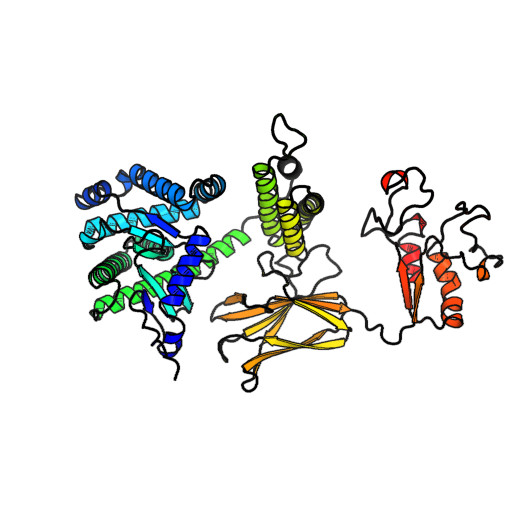0 417 LYS A N 1
ATOM 3363 C CA . LYS A 1 417 ? -18.525 -8.672 1.938 1.00 77.50 417 LYS A CA 1
ATOM 3364 C C . LYS A 1 417 ? -19.801 -8.088 1.321 1.00 77.50 417 LYS A C 1
ATOM 3366 O O . LYS A 1 417 ? -19.822 -7.707 0.155 1.00 77.50 417 LYS A O 1
ATOM 3371 N N . LEU A 1 418 ? -20.864 -7.975 2.123 1.00 60.50 418 LEU A N 1
ATOM 3372 C CA . LEU A 1 418 ? -22.198 -7.498 1.707 1.00 60.50 418 LEU A CA 1
ATOM 3373 C C . LEU A 1 418 ? -22.197 -6.186 0.898 1.00 60.50 418 LEU A C 1
ATOM 3375 O O . LEU A 1 418 ? -23.059 -6.009 0.045 1.00 60.50 418 LEU A O 1
ATOM 3379 N N . LYS A 1 419 ? -21.257 -5.268 1.166 1.00 54.47 419 LYS A N 1
ATOM 3380 C CA . LYS A 1 419 ? -21.179 -3.947 0.510 1.00 54.47 419 LYS A CA 1
ATOM 3381 C C . LYS A 1 419 ? -19.805 -3.598 -0.075 1.00 54.47 419 LYS A C 1
ATOM 3383 O O . LYS A 1 419 ? -19.650 -2.514 -0.623 1.00 54.47 419 LYS A O 1
ATOM 3388 N N . ARG A 1 420 ? -18.792 -4.460 0.078 1.00 69.06 420 ARG A N 1
ATOM 3389 C CA . ARG A 1 420 ? -17.415 -4.184 -0.371 1.00 69.06 420 ARG A CA 1
ATOM 3390 C C . ARG A 1 420 ? -16.622 -5.463 -0.603 1.00 69.06 420 ARG A C 1
ATOM 3392 O O . ARG A 1 420 ? -16.947 -6.496 -0.029 1.00 69.06 420 ARG A O 1
ATOM 3399 N N . ALA A 1 421 ? -15.555 -5.366 -1.381 1.00 73.50 421 ALA A N 1
ATOM 3400 C CA . ALA A 1 421 ? -14.496 -6.364 -1.422 1.00 73.50 421 ALA A CA 1
ATOM 3401 C C . ALA A 1 421 ? -13.298 -5.851 -0.611 1.00 73.50 421 ALA A C 1
ATOM 3403 O O . ALA A 1 421 ? -13.025 -4.650 -0.600 1.00 73.50 421 ALA A O 1
ATOM 3404 N N . GLU A 1 422 ? -12.607 -6.742 0.090 1.00 81.81 422 GLU A N 1
ATOM 3405 C CA . GLU A 1 422 ? -11.370 -6.421 0.810 1.00 81.81 422 GLU A CA 1
ATOM 3406 C C . GLU A 1 422 ? -10.243 -7.351 0.370 1.00 81.81 422 GLU A C 1
ATOM 3408 O O . GLU A 1 422 ? -10.498 -8.511 0.040 1.00 81.81 422 GLU A O 1
ATOM 3413 N N . TRP A 1 423 ? -9.010 -6.846 0.376 1.00 85.69 423 TRP A N 1
ATOM 3414 C CA . TRP A 1 423 ? -7.834 -7.653 0.074 1.00 85.69 423 TRP A CA 1
ATOM 3415 C C . TRP A 1 423 ? -7.616 -8.718 1.140 1.00 85.69 423 TRP A C 1
ATOM 3417 O O . TRP A 1 423 ? -7.785 -8.481 2.337 1.00 85.69 423 TRP A O 1
ATOM 3427 N N . VAL A 1 424 ? -7.193 -9.891 0.692 1.00 83.12 424 VAL A N 1
ATOM 3428 C CA . VAL A 1 424 ? -6.779 -10.978 1.565 1.00 83.12 424 VAL A CA 1
ATOM 3429 C C . VAL A 1 424 ? -5.261 -10.935 1.710 1.00 83.12 424 VAL A C 1
ATOM 3431 O O . VAL A 1 424 ? -4.533 -11.056 0.731 1.00 83.12 424 VAL A O 1
ATOM 3434 N N . PHE A 1 425 ? -4.777 -10.783 2.943 1.00 76.06 425 PHE A N 1
ATOM 3435 C CA . PHE A 1 425 ? -3.346 -10.633 3.247 1.00 76.06 425 PHE A CA 1
ATOM 3436 C C . PHE A 1 425 ? -2.634 -11.961 3.578 1.00 76.06 425 PHE A C 1
ATOM 3438 O O . PHE A 1 425 ? -1.552 -11.955 4.160 1.00 76.06 425 PHE A O 1
ATOM 3445 N N . HIS A 1 426 ? -3.220 -13.112 3.230 1.00 76.50 426 HIS A N 1
ATOM 3446 C CA . HIS A 1 426 ? -2.564 -14.412 3.412 1.00 76.50 426 HIS A CA 1
ATOM 3447 C C . HIS A 1 426 ? -1.433 -14.623 2.389 1.00 76.50 426 HIS A C 1
ATOM 3449 O O . HIS A 1 426 ? -1.457 -14.077 1.284 1.00 76.50 426 HIS A O 1
ATOM 3455 N N . GLY A 1 427 ? -0.438 -15.440 2.748 1.00 78.38 427 GLY A N 1
ATOM 3456 C CA . GLY A 1 427 ? 0.677 -15.773 1.856 1.00 78.38 427 GLY A CA 1
ATOM 3457 C C . GLY A 1 427 ? 0.191 -16.342 0.519 1.00 78.38 427 GLY A C 1
ATOM 3458 O O . GLY A 1 427 ? -0.738 -17.146 0.480 1.00 78.38 427 GLY A O 1
ATOM 3459 N N . GLY A 1 428 ? 0.787 -15.887 -0.585 1.00 82.31 428 GLY A N 1
ATOM 3460 C CA . GLY A 1 428 ? 0.428 -16.318 -1.940 1.00 82.31 428 GLY A CA 1
ATOM 3461 C C . GLY A 1 428 ? -0.820 -15.659 -2.537 1.00 82.31 428 GLY A C 1
ATOM 3462 O O . GLY A 1 428 ? -1.074 -15.833 -3.726 1.00 82.31 428 GLY A O 1
ATOM 3463 N N . CYS A 1 429 ? -1.570 -14.855 -1.771 1.00 91.00 429 CYS A N 1
ATOM 3464 C CA . CYS A 1 429 ? -2.780 -14.162 -2.243 1.00 91.00 429 CYS A CA 1
ATOM 3465 C C . CYS A 1 429 ? -2.505 -12.923 -3.106 1.00 91.00 429 CYS A C 1
ATOM 3467 O O . CYS A 1 429 ? -3.448 -12.292 -3.578 1.00 91.00 429 CYS A O 1
ATOM 3469 N N . SER A 1 430 ? -1.233 -12.571 -3.296 1.00 93.00 430 SER A N 1
ATOM 3470 C CA . SER A 1 430 ? -0.774 -11.497 -4.173 1.00 93.00 430 SER A CA 1
ATOM 3471 C C . SER A 1 430 ? 0.452 -11.958 -4.944 1.00 93.00 430 SER A C 1
ATOM 3473 O O . SER A 1 430 ? 1.456 -12.349 -4.335 1.00 93.00 430 SER A O 1
ATOM 3475 N N . GLY A 1 431 ? 0.404 -11.883 -6.269 1.00 94.56 431 GLY A N 1
ATOM 3476 C CA . GLY A 1 431 ? 1.503 -12.326 -7.119 1.00 94.56 431 GLY A CA 1
ATOM 3477 C C . GLY A 1 431 ? 1.459 -11.762 -8.532 1.00 94.56 431 GLY A C 1
ATOM 3478 O O . GLY A 1 431 ? 0.616 -10.925 -8.848 1.00 94.56 431 GLY A O 1
ATOM 3479 N N . ARG A 1 432 ? 2.399 -12.219 -9.359 1.00 95.25 432 ARG A N 1
ATOM 3480 C CA . ARG A 1 432 ? 2.568 -11.859 -10.766 1.00 95.25 432 ARG A CA 1
ATOM 3481 C C . ARG A 1 432 ? 2.745 -13.116 -11.607 1.00 95.25 432 ARG A C 1
ATOM 3483 O O . ARG A 1 432 ? 3.551 -13.987 -11.285 1.00 95.25 432 ARG A O 1
ATOM 3490 N N . VAL A 1 433 ? 2.005 -13.187 -12.701 1.00 95.88 433 VAL A N 1
ATOM 3491 C CA . VAL A 1 433 ? 2.161 -14.186 -13.751 1.00 95.88 433 VAL A CA 1
ATOM 3492 C C . VAL A 1 433 ? 2.837 -13.512 -14.937 1.00 95.88 433 VAL A C 1
ATOM 3494 O O . VAL A 1 433 ? 2.269 -12.599 -15.531 1.00 95.88 433 VAL A O 1
ATOM 3497 N N . ASN A 1 434 ? 4.043 -13.951 -15.281 1.00 93.75 434 ASN A N 1
ATOM 3498 C CA . ASN A 1 434 ? 4.718 -13.562 -16.510 1.00 93.75 434 ASN A CA 1
ATOM 3499 C C . ASN A 1 434 ? 4.367 -14.582 -17.591 1.00 93.75 434 ASN A C 1
ATOM 3501 O O . ASN A 1 434 ? 4.722 -15.760 -17.510 1.00 93.75 434 ASN A O 1
ATOM 3505 N N . VAL A 1 435 ? 3.647 -14.118 -18.597 1.00 92.88 435 VAL A N 1
ATOM 3506 C CA . VAL A 1 435 ? 3.265 -14.901 -19.759 1.00 92.88 435 VAL A CA 1
ATOM 3507 C C . VAL A 1 435 ? 4.296 -14.629 -20.839 1.00 92.88 435 VAL A C 1
ATOM 3509 O O . VAL A 1 435 ? 4.412 -13.510 -21.337 1.00 92.88 435 VAL A O 1
ATOM 3512 N N . ILE A 1 436 ? 5.076 -15.647 -21.167 1.00 89.94 436 ILE A N 1
ATOM 3513 C CA . ILE A 1 436 ? 6.149 -15.576 -22.155 1.00 89.94 436 ILE A CA 1
ATOM 3514 C C . ILE A 1 436 ? 5.700 -16.248 -23.458 1.00 89.94 436 ILE A C 1
ATOM 3516 O O . ILE A 1 436 ? 4.840 -17.129 -23.419 1.00 89.94 436 ILE A O 1
ATOM 3520 N N . PRO A 1 437 ? 6.246 -15.863 -24.621 1.00 85.06 437 PRO A N 1
ATOM 3521 C CA . PRO A 1 437 ? 6.054 -16.632 -25.846 1.00 85.06 437 PRO A CA 1
ATOM 3522 C C . PRO A 1 437 ? 6.469 -18.097 -25.645 1.00 85.06 437 PRO A C 1
ATOM 3524 O O . PRO A 1 437 ? 7.430 -18.384 -24.925 1.00 85.06 437 PRO A O 1
ATOM 3527 N N . ASP A 1 438 ? 5.743 -19.032 -26.260 1.00 83.06 438 ASP A N 1
ATOM 3528 C CA . ASP A 1 438 ? 6.154 -20.436 -26.264 1.00 83.06 438 ASP A CA 1
ATOM 3529 C C . ASP A 1 438 ? 7.273 -20.632 -27.289 1.00 83.06 438 ASP A C 1
ATOM 3531 O O . ASP A 1 438 ? 7.016 -20.708 -28.483 1.00 83.06 438 ASP A O 1
ATOM 3535 N N . VAL A 1 439 ? 8.517 -20.679 -26.809 1.00 82.62 439 VAL A N 1
ATOM 3536 C CA . VAL A 1 439 ? 9.719 -20.852 -27.646 1.00 82.62 439 VAL A CA 1
ATOM 3537 C C . VAL A 1 439 ? 10.200 -22.307 -27.705 1.00 82.62 439 VAL A C 1
ATOM 3539 O O . VAL A 1 439 ? 11.336 -22.591 -28.084 1.00 82.62 439 VAL A O 1
ATOM 3542 N N . ARG A 1 440 ? 9.383 -23.271 -27.264 1.00 84.12 440 ARG A N 1
ATOM 3543 C CA . ARG A 1 440 ? 9.774 -24.686 -27.302 1.00 84.12 440 ARG A CA 1
ATOM 3544 C C . ARG A 1 440 ? 9.835 -25.177 -28.744 1.00 84.12 440 ARG A C 1
ATOM 3546 O O . ARG A 1 440 ? 8.852 -25.109 -29.468 1.00 84.12 440 ARG A O 1
ATOM 3553 N N . GLY A 1 441 ? 10.971 -25.765 -29.111 1.00 85.06 441 GLY A N 1
ATOM 3554 C CA . GLY A 1 441 ? 11.221 -26.234 -30.475 1.00 85.06 441 GLY A CA 1
ATOM 3555 C C . GLY A 1 441 ? 11.808 -25.163 -31.392 1.00 85.06 441 GLY A C 1
ATOM 3556 O O . GLY A 1 441 ? 12.215 -25.504 -32.498 1.00 85.06 441 GLY A O 1
ATOM 3557 N N . GLU A 1 442 ? 11.917 -23.918 -30.920 1.00 89.00 442 GLU A N 1
ATOM 3558 C CA . GLU A 1 442 ? 12.595 -22.853 -31.650 1.00 89.00 442 GLU A CA 1
ATOM 3559 C C . GLU A 1 442 ? 14.117 -23.055 -31.630 1.00 89.00 442 GLU A C 1
ATOM 3561 O O . GLU A 1 442 ? 14.704 -23.430 -30.609 1.00 89.00 442 GLU A O 1
ATOM 3566 N N . ILE A 1 443 ? 14.767 -22.761 -32.754 1.00 92.25 443 ILE A N 1
ATOM 3567 C CA . ILE A 1 443 ? 16.220 -22.627 -32.860 1.00 92.25 443 ILE A CA 1
ATOM 3568 C C . ILE A 1 443 ? 16.512 -21.129 -32.926 1.00 92.25 443 ILE A C 1
ATOM 3570 O O . ILE A 1 443 ? 16.291 -20.485 -33.952 1.00 92.25 443 ILE A O 1
ATOM 3574 N N . ILE A 1 444 ? 16.966 -20.574 -31.802 1.00 92.06 444 ILE A N 1
ATOM 3575 C CA . ILE A 1 444 ? 17.163 -19.132 -31.631 1.00 92.06 444 ILE A CA 1
ATOM 3576 C C . ILE A 1 444 ? 18.607 -18.766 -31.982 1.00 92.06 444 ILE A C 1
ATOM 3578 O O . ILE A 1 444 ? 19.540 -19.284 -31.365 1.00 92.06 444 ILE A O 1
ATOM 3582 N N . LEU A 1 445 ? 18.790 -17.844 -32.930 1.00 90.62 445 LEU A N 1
ATOM 3583 C CA . LEU A 1 445 ? 20.087 -17.223 -33.194 1.00 90.62 445 LEU A CA 1
ATOM 3584 C C . LEU A 1 445 ? 20.219 -15.918 -32.411 1.00 90.62 445 LEU A C 1
ATOM 3586 O O . LEU A 1 445 ? 19.510 -14.946 -32.663 1.00 90.62 445 LEU A O 1
ATOM 3590 N N . GLU A 1 446 ? 21.158 -15.898 -31.475 1.00 90.94 446 GLU A N 1
ATOM 3591 C CA . GLU A 1 446 ? 21.556 -14.687 -30.768 1.00 90.94 446 GLU A CA 1
ATOM 3592 C C . GLU A 1 446 ? 22.475 -13.831 -31.654 1.00 90.94 446 GLU A C 1
ATOM 3594 O O . GLU A 1 446 ? 23.462 -14.326 -32.204 1.00 90.94 446 GLU A O 1
ATOM 3599 N N . ILE A 1 447 ? 22.145 -12.548 -31.811 1.00 87.56 447 ILE A N 1
ATOM 3600 C CA . ILE A 1 447 ? 22.874 -11.606 -32.661 1.00 87.56 447 ILE A CA 1
ATOM 3601 C C . ILE A 1 447 ? 23.190 -10.339 -31.869 1.00 87.56 447 ILE A C 1
ATOM 3603 O O . ILE A 1 447 ? 22.309 -9.679 -31.319 1.00 87.56 447 ILE A O 1
ATOM 3607 N N . PHE A 1 448 ? 24.465 -9.968 -31.890 1.00 85.69 448 PHE A N 1
ATOM 3608 C CA . PHE A 1 448 ? 24.942 -8.636 -31.541 1.00 85.69 448 PHE A CA 1
ATOM 3609 C C . PHE A 1 448 ? 24.922 -7.773 -32.811 1.00 85.69 448 PHE A C 1
ATOM 3611 O O . PHE A 1 448 ? 25.726 -8.035 -33.711 1.00 85.69 448 PHE A O 1
ATOM 3618 N N . PRO A 1 449 ? 24.002 -6.799 -32.947 1.00 86.38 449 PRO A N 1
ATOM 3619 C CA . PRO A 1 449 ? 23.814 -6.082 -34.208 1.00 86.38 449 PRO A CA 1
ATOM 3620 C C . PRO A 1 449 ? 25.048 -5.292 -34.652 1.00 86.38 449 PRO A C 1
ATOM 3622 O O . PRO A 1 449 ? 25.378 -5.283 -35.829 1.00 86.38 449 PRO A O 1
ATOM 3625 N N . ASP A 1 450 ? 25.771 -4.697 -33.706 1.00 79.44 450 ASP A N 1
ATOM 3626 C CA . ASP A 1 450 ? 26.961 -3.865 -33.928 1.00 79.44 450 ASP A CA 1
ATOM 3627 C C . ASP A 1 450 ? 28.174 -4.626 -34.481 1.00 79.44 450 ASP A C 1
ATOM 3629 O O . ASP A 1 450 ? 29.042 -4.017 -35.106 1.00 79.44 450 ASP A O 1
ATOM 3633 N N . ILE A 1 451 ? 28.227 -5.943 -34.283 1.00 76.38 451 ILE A N 1
ATOM 3634 C CA . ILE A 1 451 ? 29.271 -6.822 -34.832 1.00 76.38 451 ILE A CA 1
ATOM 3635 C C . ILE A 1 451 ? 28.720 -7.830 -35.846 1.00 76.38 451 ILE A C 1
ATOM 3637 O O . ILE A 1 451 ? 29.462 -8.685 -36.347 1.00 76.38 451 ILE A O 1
ATOM 3641 N N . HIS A 1 452 ? 27.424 -7.751 -36.162 1.00 78.94 452 HIS A N 1
ATOM 3642 C CA . HIS A 1 452 ? 26.831 -8.565 -37.209 1.00 78.94 452 HIS A CA 1
ATOM 3643 C C . HIS A 1 452 ? 27.493 -8.240 -38.555 1.00 78.94 452 HIS A C 1
ATOM 3645 O O . HIS A 1 452 ? 27.797 -7.089 -38.856 1.00 78.94 452 HIS A O 1
ATOM 3651 N N . GLY A 1 453 ? 27.777 -9.280 -39.339 1.00 64.06 453 GLY A N 1
ATOM 3652 C CA . GLY A 1 453 ? 28.625 -9.199 -40.531 1.00 64.06 453 GLY A CA 1
ATOM 3653 C C . GLY A 1 453 ? 30.023 -9.795 -40.333 1.00 64.06 453 GLY A C 1
ATOM 3654 O O . GLY A 1 453 ? 30.585 -10.314 -41.294 1.00 64.06 453 GLY A O 1
ATOM 3655 N N . HIS A 1 454 ? 30.545 -9.874 -39.095 1.00 59.25 454 HIS A N 1
ATOM 3656 C CA . HIS A 1 454 ? 31.895 -10.396 -38.797 1.00 59.25 454 HIS A CA 1
ATOM 3657 C C . HIS A 1 454 ? 32.139 -11.864 -39.215 1.00 59.25 454 HIS A C 1
ATOM 3659 O O . HIS A 1 454 ? 33.266 -12.359 -39.192 1.00 59.25 454 HIS A O 1
ATOM 3665 N N . THR A 1 455 ? 31.118 -12.596 -39.644 1.00 59.69 455 THR A N 1
ATOM 3666 C CA . THR A 1 455 ? 31.289 -13.933 -40.210 1.00 59.69 455 THR A CA 1
ATOM 3667 C C . THR A 1 455 ? 31.968 -13.863 -41.580 1.00 59.69 455 THR A C 1
ATOM 3669 O O . THR A 1 455 ? 31.410 -13.294 -42.517 1.00 59.69 455 THR A O 1
ATOM 3672 N N . LYS A 1 456 ? 33.121 -14.542 -41.729 1.00 64.44 456 LYS A N 1
ATOM 3673 C CA . LYS A 1 456 ? 33.892 -14.688 -42.990 1.00 64.44 456 LYS A CA 1
ATOM 3674 C C . LYS A 1 456 ? 33.055 -14.969 -44.239 1.00 64.44 456 LYS A C 1
ATOM 3676 O O . LYS A 1 456 ? 33.490 -14.674 -45.346 1.00 64.44 456 LYS A O 1
ATOM 3681 N N . ILE A 1 457 ? 31.889 -15.577 -44.055 1.00 68.75 457 ILE A N 1
ATOM 3682 C CA . ILE A 1 457 ? 30.968 -15.960 -45.116 1.00 68.75 457 ILE A CA 1
ATOM 3683 C C . ILE A 1 457 ? 30.447 -14.767 -45.936 1.00 68.75 457 ILE A C 1
ATOM 3685 O O . ILE A 1 457 ? 30.230 -14.934 -47.129 1.00 68.75 457 ILE A O 1
ATOM 3689 N N . TYR A 1 458 ? 30.346 -13.575 -45.335 1.00 71.81 458 TYR A N 1
ATOM 3690 C CA . TYR A 1 458 ? 29.838 -12.357 -45.986 1.00 71.81 458 TYR A CA 1
ATOM 3691 C C . TYR A 1 458 ? 30.932 -11.308 -46.249 1.00 71.81 458 TYR A C 1
ATOM 3693 O O . TYR A 1 458 ? 30.659 -10.217 -46.733 1.00 71.81 458 TYR A O 1
ATOM 3701 N N . TRP A 1 459 ? 32.201 -11.610 -45.946 1.00 67.25 459 TRP A N 1
ATOM 3702 C CA . TRP A 1 459 ? 33.315 -10.665 -46.153 1.00 67.25 459 TRP A CA 1
ATOM 3703 C C . TRP A 1 459 ? 33.631 -10.414 -47.625 1.00 67.25 459 TRP A C 1
ATOM 3705 O O . TRP A 1 459 ? 34.206 -9.386 -47.967 1.00 67.25 459 TRP A O 1
ATOM 3715 N N . MET A 1 460 ? 33.298 -11.385 -48.471 1.00 63.03 460 MET A N 1
ATOM 3716 C CA . MET A 1 460 ? 33.569 -11.360 -49.907 1.00 63.03 460 MET A CA 1
ATOM 3717 C C . MET A 1 460 ? 32.300 -11.110 -50.725 1.00 63.03 460 MET A C 1
ATOM 3719 O O . MET A 1 460 ? 32.367 -11.154 -51.953 1.00 63.03 460 MET A O 1
ATOM 3723 N N . ASP A 1 461 ? 31.158 -10.895 -50.063 1.00 62.16 461 ASP A N 1
ATOM 3724 C CA . ASP A 1 461 ? 29.926 -10.542 -50.753 1.00 62.16 461 ASP A CA 1
ATOM 3725 C C . ASP A 1 461 ? 30.065 -9.089 -51.219 1.00 62.16 461 ASP A C 1
ATOM 3727 O O . ASP A 1 461 ? 30.133 -8.162 -50.417 1.00 62.16 461 ASP A O 1
ATOM 3731 N N . GLY A 1 462 ? 30.262 -8.892 -52.523 1.00 58.03 462 GLY A N 1
ATOM 3732 C CA . GLY A 1 462 ? 30.561 -7.591 -53.139 1.00 58.03 462 GLY A CA 1
ATOM 3733 C C . GLY A 1 462 ? 29.348 -6.658 -53.229 1.00 58.03 462 GLY A C 1
ATOM 3734 O O . GLY A 1 462 ? 29.240 -5.901 -54.193 1.00 58.03 462 GLY A O 1
ATOM 3735 N N . THR A 1 463 ? 28.417 -6.774 -52.286 1.00 63.50 463 THR A N 1
ATOM 3736 C CA . THR A 1 463 ? 27.150 -6.043 -52.187 1.00 63.50 463 THR A CA 1
ATOM 3737 C C . THR A 1 463 ? 27.311 -4.781 -51.324 1.00 63.50 463 THR A C 1
ATOM 3739 O O . THR A 1 463 ? 28.366 -4.538 -50.737 1.00 63.50 463 THR A O 1
ATOM 3742 N N . GLU A 1 464 ? 26.275 -3.934 -51.258 1.00 58.09 464 GLU A N 1
ATOM 3743 C CA . GLU A 1 464 ? 26.282 -2.688 -50.464 1.00 58.09 464 GLU A CA 1
ATOM 3744 C C . GLU A 1 464 ? 26.348 -2.916 -48.935 1.00 58.09 464 GLU A C 1
ATOM 3746 O O . GLU A 1 464 ? 26.535 -1.956 -48.186 1.00 58.09 464 GLU A O 1
ATOM 3751 N N . HIS A 1 465 ? 26.267 -4.170 -48.467 1.00 59.72 465 HIS A N 1
ATOM 3752 C CA . HIS A 1 465 ? 26.294 -4.566 -47.053 1.00 59.72 465 HIS A CA 1
ATOM 3753 C C . HIS A 1 465 ? 27.589 -5.337 -46.709 1.00 59.72 465 HIS A C 1
ATOM 3755 O O . HIS A 1 465 ? 27.603 -6.568 -46.690 1.00 59.72 465 HIS A O 1
ATOM 3761 N N . PRO A 1 466 ? 28.725 -4.655 -46.443 1.00 59.59 466 PRO A N 1
ATOM 3762 C CA . PRO A 1 466 ? 30.018 -5.329 -46.312 1.00 59.59 466 PRO A CA 1
ATOM 3763 C C . PRO A 1 466 ? 30.186 -6.005 -44.946 1.00 59.59 466 PRO A C 1
ATOM 3765 O O . PRO A 1 466 ? 30.154 -5.328 -43.922 1.00 59.59 466 PRO A O 1
ATOM 3768 N N . GLY A 1 467 ? 30.468 -7.310 -44.898 1.00 58.41 467 GLY A N 1
ATOM 3769 C CA . GLY A 1 467 ? 30.653 -8.050 -43.635 1.00 58.41 467 GLY A CA 1
ATOM 3770 C C . GLY A 1 467 ? 31.861 -7.635 -42.764 1.00 58.41 467 GLY A C 1
ATOM 3771 O O . GLY A 1 467 ? 32.015 -8.087 -41.631 1.00 58.41 467 GLY A O 1
ATOM 3772 N N . LEU A 1 468 ? 32.758 -6.771 -43.238 1.00 60.44 468 LEU A N 1
ATOM 3773 C CA . LEU A 1 468 ? 33.914 -6.332 -42.447 1.00 60.44 468 LEU A CA 1
ATOM 3774 C C . LEU A 1 468 ? 33.570 -5.131 -41.554 1.00 60.44 468 LEU A C 1
ATOM 3776 O O . LEU A 1 468 ? 33.497 -3.993 -42.010 1.00 60.44 468 LEU A O 1
ATOM 3780 N N . VAL A 1 469 ? 33.405 -5.405 -40.259 1.00 68.38 469 VAL A N 1
ATOM 3781 C CA . VAL A 1 469 ? 33.201 -4.400 -39.195 1.00 68.38 469 VAL A CA 1
ATOM 3782 C C . VAL A 1 469 ? 34.509 -3.991 -38.490 1.00 68.38 469 VAL A C 1
ATOM 3784 O O . VAL A 1 469 ? 34.606 -2.884 -37.966 1.00 68.38 469 VAL A O 1
ATOM 3787 N N . TYR A 1 470 ? 35.558 -4.823 -38.560 1.00 69.25 470 TYR A N 1
ATOM 3788 C CA . TYR A 1 470 ? 36.900 -4.544 -38.023 1.00 69.25 470 TYR A CA 1
ATOM 3789 C C . TYR A 1 470 ? 37.982 -4.754 -39.083 1.00 69.25 470 TYR A C 1
ATOM 3791 O O . TYR A 1 470 ? 37.812 -5.585 -39.975 1.00 69.25 470 TYR A O 1
ATOM 3799 N N . ASN A 1 471 ? 39.112 -4.057 -38.964 1.00 70.56 471 ASN A N 1
ATOM 3800 C CA . ASN A 1 471 ? 40.308 -4.362 -39.747 1.00 70.56 471 ASN A CA 1
ATOM 3801 C C . ASN A 1 471 ? 41.140 -5.485 -39.099 1.00 70.56 471 ASN A C 1
ATOM 3803 O O . ASN A 1 471 ? 40.819 -6.004 -38.029 1.00 70.56 471 ASN A O 1
ATOM 3807 N N . GLU A 1 472 ? 42.243 -5.855 -39.747 1.00 69.44 472 GLU A N 1
ATOM 3808 C CA . GLU A 1 472 ? 43.180 -6.891 -39.286 1.00 69.44 472 GLU A CA 1
ATOM 3809 C C . GLU A 1 472 ? 43.888 -6.579 -37.955 1.00 69.44 472 GLU A C 1
ATOM 3811 O O . GLU A 1 472 ? 44.469 -7.475 -37.342 1.00 69.44 472 GLU A O 1
ATOM 3816 N N . HIS A 1 473 ? 43.803 -5.335 -37.478 1.00 69.56 473 HIS A N 1
ATOM 3817 C CA . HIS A 1 473 ? 44.334 -4.881 -36.193 1.00 69.56 473 HIS A CA 1
ATOM 3818 C C . HIS A 1 473 ? 43.264 -4.811 -35.090 1.00 69.56 473 HIS A C 1
ATOM 3820 O O . HIS A 1 473 ? 43.575 -4.423 -33.965 1.00 69.56 473 HIS A O 1
ATOM 3826 N N . GLY A 1 474 ? 42.019 -5.209 -35.382 1.00 66.75 474 GLY A N 1
ATOM 3827 C CA . GLY A 1 474 ? 40.901 -5.133 -34.438 1.00 66.75 474 GLY A CA 1
ATOM 3828 C C . GLY A 1 474 ? 40.328 -3.723 -34.274 1.00 66.75 474 GLY A C 1
ATOM 3829 O O . GLY A 1 474 ? 39.586 -3.471 -33.326 1.00 66.75 474 GLY A O 1
ATOM 3830 N N . GLU A 1 475 ? 40.651 -2.798 -35.179 1.00 70.88 475 GLU A N 1
ATOM 3831 C CA . GLU A 1 475 ? 40.096 -1.444 -35.184 1.00 70.88 475 GLU A CA 1
ATOM 3832 C C . GLU A 1 475 ? 38.747 -1.443 -35.906 1.00 70.88 475 GLU A C 1
ATOM 3834 O O . GLU A 1 475 ? 38.600 -2.061 -36.962 1.00 70.88 475 GLU A O 1
ATOM 3839 N N . VAL A 1 476 ? 37.755 -0.756 -35.337 1.00 70.50 476 VAL A N 1
ATOM 3840 C CA . VAL A 1 476 ? 36.410 -0.642 -35.919 1.00 70.50 476 VAL A CA 1
ATOM 3841 C C . VAL A 1 476 ? 36.493 0.135 -37.239 1.00 70.50 476 VAL A C 1
ATOM 3843 O O . VAL A 1 476 ? 36.892 1.298 -37.243 1.00 70.50 476 VAL A O 1
ATOM 3846 N N . ILE A 1 477 ? 36.091 -0.487 -38.351 1.00 75.12 477 ILE A N 1
ATOM 3847 C CA . ILE A 1 477 ? 35.930 0.175 -39.661 1.00 75.12 477 ILE A CA 1
ATOM 3848 C C . ILE A 1 477 ? 34.522 0.775 -39.760 1.00 75.12 477 ILE A C 1
ATOM 3850 O O . ILE A 1 477 ? 34.347 1.899 -40.230 1.00 75.12 477 ILE A O 1
ATOM 3854 N N . ARG A 1 478 ? 33.518 0.015 -39.307 1.00 77.19 478 ARG A N 1
ATOM 3855 C CA . ARG A 1 478 ? 32.110 0.413 -39.185 1.00 77.19 478 ARG A CA 1
ATOM 3856 C C . ARG A 1 478 ? 31.406 -0.486 -38.167 1.00 77.19 478 ARG A C 1
ATOM 3858 O O . ARG A 1 478 ? 31.893 -1.575 -37.881 1.00 77.19 478 ARG A O 1
ATOM 3865 N N . LEU A 1 479 ? 30.235 -0.074 -37.696 1.00 77.50 479 LEU A N 1
ATOM 3866 C CA . LEU A 1 479 ? 29.338 -0.946 -36.933 1.00 77.50 479 LEU A CA 1
ATOM 3867 C C . LEU A 1 479 ? 28.380 -1.683 -37.878 1.00 77.50 479 LEU A C 1
ATOM 3869 O O . LEU A 1 479 ? 28.049 -1.171 -38.954 1.00 77.50 479 LEU A O 1
ATOM 3873 N N . GLY A 1 480 ? 27.956 -2.877 -37.476 1.00 81.75 480 GLY A N 1
ATOM 3874 C CA . GLY A 1 480 ? 26.815 -3.566 -38.071 1.00 81.75 480 GLY A CA 1
ATOM 3875 C C . GLY A 1 480 ? 25.494 -2.855 -37.752 1.00 81.75 480 GLY A C 1
ATOM 3876 O O . GLY A 1 480 ? 25.396 -2.089 -36.787 1.00 81.75 480 GLY A O 1
ATOM 3877 N N . ARG A 1 481 ? 24.490 -3.069 -38.603 1.00 87.75 481 ARG A N 1
ATOM 3878 C CA . ARG A 1 481 ? 23.169 -2.422 -38.561 1.00 87.75 481 ARG A CA 1
ATOM 3879 C C . ARG A 1 481 ? 22.051 -3.456 -38.697 1.00 87.75 481 ARG A C 1
ATOM 3881 O O . ARG A 1 481 ? 22.300 -4.596 -39.085 1.00 87.75 481 ARG A O 1
ATOM 3888 N N . PHE A 1 482 ? 20.809 -3.070 -38.409 1.00 91.12 482 PHE A N 1
ATOM 3889 C CA . PHE A 1 482 ? 19.656 -3.957 -38.593 1.00 91.12 482 PHE A CA 1
ATOM 3890 C C . PHE A 1 482 ? 19.477 -4.365 -40.056 1.00 91.12 482 PHE A C 1
ATOM 3892 O O . PHE A 1 482 ? 19.257 -5.544 -40.313 1.00 91.12 482 PHE A O 1
ATOM 3899 N N . SER A 1 483 ? 19.696 -3.448 -41.002 1.00 89.06 483 SER A N 1
ATOM 3900 C CA . SER A 1 483 ? 19.694 -3.754 -42.440 1.00 89.06 483 SER A CA 1
ATOM 3901 C C . SER A 1 483 ? 20.683 -4.857 -42.842 1.00 89.06 483 SER A C 1
ATOM 3903 O O . SER A 1 483 ? 20.349 -5.689 -43.684 1.00 89.06 483 SER A O 1
ATOM 3905 N N . ASP A 1 484 ? 21.863 -4.935 -42.208 1.00 86.75 484 ASP A N 1
ATOM 3906 C CA . ASP A 1 484 ? 22.813 -6.031 -42.452 1.00 86.75 484 ASP A CA 1
ATOM 3907 C C . ASP A 1 484 ? 22.215 -7.386 -42.027 1.00 86.75 484 ASP A C 1
ATOM 3909 O O . ASP A 1 484 ? 22.425 -8.399 -42.688 1.00 86.75 484 ASP A O 1
ATOM 3913 N N . ILE A 1 485 ? 21.456 -7.418 -40.925 1.00 89.38 485 ILE A N 1
ATOM 3914 C CA . ILE A 1 485 ? 20.773 -8.633 -40.457 1.00 89.38 485 ILE A CA 1
ATOM 3915 C C . ILE A 1 485 ? 19.636 -8.988 -41.412 1.00 89.38 485 ILE A C 1
ATOM 3917 O O . ILE A 1 485 ? 19.556 -10.140 -41.834 1.00 89.38 485 ILE A O 1
ATOM 3921 N N . THR A 1 486 ? 18.794 -8.015 -41.775 1.00 90.50 486 THR A N 1
ATOM 3922 C CA . THR A 1 486 ? 17.672 -8.195 -42.708 1.00 90.50 486 THR A CA 1
ATOM 3923 C C . THR A 1 486 ? 18.154 -8.802 -44.022 1.00 90.50 486 THR A C 1
ATOM 3925 O O . THR A 1 486 ? 17.585 -9.783 -44.497 1.00 90.50 486 THR A O 1
ATOM 3928 N N . PHE A 1 487 ? 19.265 -8.292 -44.562 1.00 87.38 487 PHE A N 1
ATOM 3929 C CA . PHE A 1 487 ? 19.855 -8.783 -45.805 1.00 87.38 487 PHE A CA 1
ATOM 3930 C C . PHE A 1 487 ? 20.312 -10.251 -45.717 1.00 87.38 487 PHE A C 1
ATOM 3932 O O . PHE A 1 487 ? 20.123 -11.023 -46.658 1.00 87.38 487 PHE A O 1
ATOM 3939 N N . HIS A 1 488 ? 20.876 -10.673 -44.579 1.00 87.12 488 HIS A N 1
ATOM 3940 C CA . HIS A 1 488 ? 21.359 -12.045 -44.382 1.00 87.12 488 HIS A CA 1
ATOM 3941 C C . HIS A 1 488 ? 20.300 -13.016 -43.834 1.00 87.12 488 HIS A C 1
ATOM 3943 O O . HIS A 1 488 ? 20.554 -14.224 -43.785 1.00 87.12 488 HIS A O 1
ATOM 3949 N N . LEU A 1 489 ? 19.132 -12.531 -43.403 1.00 88.62 489 LEU A N 1
ATOM 3950 C CA . LEU A 1 489 ? 18.180 -13.300 -42.597 1.00 88.62 489 LEU A CA 1
ATOM 3951 C C . LEU A 1 489 ? 17.701 -14.582 -43.293 1.00 88.62 489 LEU A C 1
ATOM 3953 O O . LEU A 1 489 ? 17.656 -15.637 -42.659 1.00 88.62 489 LEU A O 1
ATOM 3957 N N . GLU A 1 490 ? 17.415 -14.528 -44.600 1.00 88.88 490 GLU A N 1
ATOM 3958 C CA . GLU A 1 490 ? 17.006 -15.713 -45.368 1.00 88.88 490 GLU A CA 1
ATOM 3959 C C . GLU A 1 490 ? 18.095 -16.797 -45.430 1.00 88.88 490 GLU A C 1
ATOM 3961 O O . GLU A 1 490 ? 17.784 -17.987 -45.297 1.00 88.88 490 GLU A O 1
ATOM 3966 N N . ASP A 1 491 ? 19.365 -16.421 -45.634 1.00 88.12 491 ASP A N 1
ATOM 3967 C CA . ASP A 1 491 ? 20.471 -17.389 -45.641 1.00 88.12 491 ASP A CA 1
ATOM 3968 C C . ASP A 1 491 ? 20.675 -17.966 -44.243 1.00 88.12 491 ASP A C 1
ATOM 3970 O O . ASP A 1 491 ? 20.759 -19.184 -44.104 1.00 88.12 491 ASP A O 1
ATOM 3974 N N . LEU A 1 492 ? 20.670 -17.123 -43.204 1.00 87.69 492 LEU A N 1
ATOM 3975 C CA . LEU A 1 492 ? 20.802 -17.561 -41.813 1.00 87.69 492 LEU A CA 1
ATOM 3976 C C . LEU A 1 492 ? 19.705 -18.570 -41.446 1.00 87.69 492 LEU A C 1
ATOM 3978 O O . LEU A 1 492 ? 20.017 -19.647 -40.928 1.00 87.69 492 LEU A O 1
ATOM 3982 N N . ALA A 1 493 ? 18.449 -18.260 -41.781 1.00 91.69 493 ALA A N 1
ATOM 3983 C CA . ALA A 1 493 ? 17.296 -19.138 -41.590 1.00 91.69 493 ALA A CA 1
ATOM 3984 C C . ALA A 1 493 ? 17.486 -20.490 -42.279 1.00 91.69 493 ALA A C 1
ATOM 3986 O O . ALA A 1 493 ? 17.336 -21.536 -41.648 1.00 91.69 493 ALA A O 1
ATOM 3987 N N . ARG A 1 494 ? 17.882 -20.502 -43.556 1.00 92.88 494 ARG A N 1
ATOM 3988 C CA . ARG A 1 494 ? 18.056 -21.751 -44.316 1.00 92.88 494 ARG A CA 1
ATOM 3989 C C . ARG A 1 494 ? 19.278 -22.554 -43.881 1.00 92.88 494 ARG A C 1
ATOM 3991 O O . ARG A 1 494 ? 19.215 -23.779 -43.831 1.00 92.88 494 ARG A O 1
ATOM 3998 N N . ARG A 1 495 ? 20.395 -21.886 -43.599 1.00 88.88 495 ARG A N 1
ATOM 3999 C CA . ARG A 1 495 ? 21.693 -22.507 -43.303 1.00 88.88 495 ARG A CA 1
ATOM 4000 C C . ARG A 1 495 ? 21.737 -23.112 -41.912 1.00 88.88 495 ARG A C 1
ATOM 4002 O O . ARG A 1 495 ? 22.271 -24.206 -41.741 1.00 88.88 495 ARG A O 1
ATOM 4009 N N . TYR A 1 496 ? 21.216 -22.383 -40.931 1.00 89.12 496 TYR A N 1
ATOM 4010 C CA . TYR A 1 496 ? 21.257 -22.780 -39.526 1.00 89.12 496 TYR A CA 1
ATOM 4011 C C . TYR A 1 496 ? 19.928 -23.347 -39.031 1.00 89.12 496 TYR A C 1
ATOM 4013 O O . TYR A 1 496 ? 19.846 -23.748 -37.873 1.00 89.12 496 TYR A O 1
ATOM 4021 N N . PHE A 1 497 ? 18.912 -23.409 -39.900 1.00 92.62 497 PHE A N 1
ATOM 4022 C CA . PHE A 1 497 ? 17.550 -23.814 -39.550 1.00 92.62 497 PHE A CA 1
ATOM 4023 C C . PHE A 1 497 ? 16.985 -22.989 -38.389 1.00 92.62 497 PHE A C 1
ATOM 4025 O O . PHE A 1 497 ? 16.216 -23.503 -37.580 1.00 92.62 497 PHE A O 1
ATOM 4032 N N . ILE A 1 498 ? 17.403 -21.723 -38.278 1.00 93.25 498 ILE A N 1
ATOM 4033 C CA . ILE A 1 498 ? 16.931 -20.845 -37.210 1.00 93.25 498 ILE A CA 1
ATOM 4034 C C . ILE A 1 498 ? 15.475 -20.486 -37.478 1.00 93.25 498 ILE A C 1
ATOM 4036 O O . ILE A 1 498 ? 15.063 -20.289 -38.622 1.00 93.25 498 ILE A O 1
ATOM 4040 N N . THR A 1 499 ? 14.702 -20.413 -36.409 1.00 91.62 499 THR A N 1
ATOM 4041 C CA . THR A 1 499 ? 13.268 -20.108 -36.454 1.00 91.62 499 THR A CA 1
ATOM 4042 C C . THR A 1 499 ? 12.941 -18.822 -35.698 1.00 91.62 499 THR A C 1
ATOM 4044 O O . THR A 1 499 ? 11.868 -18.258 -35.882 1.00 91.62 499 THR A O 1
ATOM 4047 N N . ALA A 1 500 ? 13.897 -18.309 -34.915 1.00 91.19 500 ALA A N 1
ATOM 4048 C CA . ALA A 1 500 ? 13.799 -17.038 -34.215 1.00 91.19 500 ALA A CA 1
ATOM 4049 C C . ALA A 1 500 ? 15.174 -16.364 -34.067 1.00 91.19 500 ALA A C 1
ATOM 4051 O O . ALA A 1 500 ? 16.219 -17.020 -34.089 1.00 91.19 500 ALA A O 1
ATOM 4052 N N . ILE A 1 501 ? 15.162 -15.045 -33.868 1.00 91.38 501 ILE A N 1
ATOM 4053 C CA . ILE A 1 501 ? 16.349 -14.235 -33.572 1.00 91.38 501 ILE A CA 1
ATOM 4054 C C . ILE A 1 501 ? 16.224 -13.578 -32.195 1.00 91.38 501 ILE A C 1
ATOM 4056 O O . ILE A 1 501 ? 15.135 -13.192 -31.773 1.00 91.38 501 ILE A O 1
ATOM 4060 N N . TYR A 1 502 ? 17.350 -13.434 -31.500 1.00 90.50 502 TYR A N 1
ATOM 4061 C CA . TYR A 1 502 ? 17.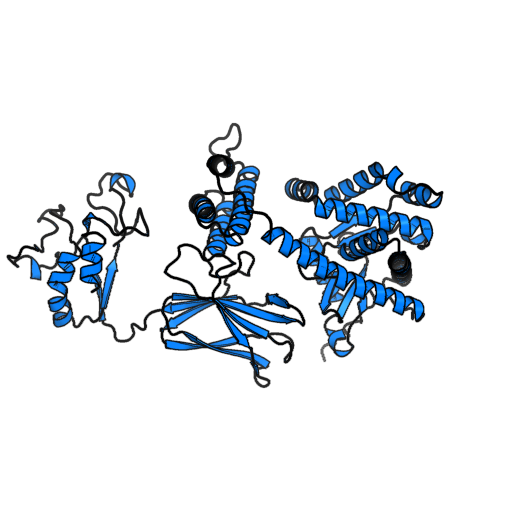456 -12.677 -30.255 1.00 90.50 502 TYR A CA 1
ATOM 4062 C C . TYR A 1 502 ? 18.510 -11.582 -30.418 1.00 90.50 502 TYR A C 1
ATOM 4064 O O . TYR A 1 502 ? 19.689 -11.871 -30.605 1.00 90.50 502 TYR A O 1
ATOM 4072 N N . LEU A 1 503 ? 18.075 -10.322 -30.388 1.00 91.19 503 LEU A N 1
ATOM 4073 C CA . LEU A 1 503 ? 18.931 -9.162 -30.637 1.00 91.19 503 LEU A CA 1
ATOM 4074 C C . LEU A 1 503 ? 19.411 -8.554 -29.318 1.00 91.19 503 LEU A C 1
ATOM 4076 O O . LEU A 1 503 ? 18.596 -8.190 -28.467 1.00 91.19 503 LEU A O 1
ATOM 4080 N N . LEU A 1 504 ? 20.724 -8.393 -29.160 1.00 87.19 504 LEU A N 1
ATOM 4081 C CA . LEU A 1 504 ? 21.310 -7.755 -27.978 1.00 87.19 504 LEU A CA 1
ATOM 4082 C C . LEU A 1 504 ? 21.577 -6.267 -28.176 1.00 87.19 504 LEU A C 1
ATOM 4084 O O . LEU A 1 504 ? 22.087 -5.844 -29.208 1.00 87.19 504 LEU A O 1
ATOM 4088 N N . GLY A 1 505 ? 21.330 -5.483 -27.124 1.00 84.38 505 GLY A N 1
ATOM 4089 C CA . GLY A 1 505 ? 21.801 -4.098 -27.038 1.00 84.38 505 GLY A CA 1
ATOM 4090 C C . GLY A 1 505 ? 21.275 -3.197 -28.152 1.00 84.38 505 GLY A C 1
ATOM 4091 O O . GLY A 1 505 ? 22.033 -2.417 -28.726 1.00 84.38 505 GLY A O 1
ATOM 4092 N N . VAL A 1 506 ? 19.992 -3.338 -28.487 1.00 89.25 506 VAL A N 1
ATOM 4093 C CA . VAL A 1 506 ? 19.323 -2.553 -29.538 1.00 89.25 506 VAL A CA 1
ATOM 4094 C C . VAL A 1 506 ? 19.025 -1.119 -29.103 1.00 89.25 506 VAL A C 1
ATOM 4096 O O . VAL A 1 506 ? 18.794 -0.248 -29.936 1.00 89.25 506 VAL A O 1
ATOM 4099 N N . GLN A 1 507 ? 19.001 -0.874 -27.795 1.00 88.31 507 GLN A N 1
ATOM 4100 C CA . GLN A 1 507 ? 18.663 0.417 -27.222 1.00 88.31 507 GLN A CA 1
ATOM 4101 C C . GLN A 1 507 ? 19.814 1.418 -27.342 1.00 88.31 507 GLN A C 1
ATOM 4103 O O . GLN A 1 507 ? 20.984 1.035 -27.357 1.00 88.31 507 GLN A O 1
ATOM 4108 N N . LYS A 1 508 ? 19.467 2.708 -27.367 1.00 85.25 508 LYS A N 1
ATOM 4109 C CA . LYS A 1 508 ? 20.417 3.818 -27.452 1.00 85.25 508 LYS A CA 1
ATOM 4110 C C . LYS A 1 508 ? 21.482 3.748 -26.363 1.00 85.25 508 LYS A C 1
ATOM 4112 O O . LYS A 1 508 ? 21.160 3.664 -25.174 1.00 85.25 508 LYS A O 1
ATOM 4117 N N . ARG A 1 509 ? 22.738 3.846 -26.782 1.00 78.69 509 ARG A N 1
ATOM 4118 C CA . ARG A 1 509 ? 23.939 3.665 -25.963 1.00 78.69 509 ARG A CA 1
ATOM 4119 C C . ARG A 1 509 ? 24.591 5.009 -25.640 1.00 78.69 509 ARG A C 1
ATOM 4121 O O . ARG A 1 509 ? 24.275 6.033 -26.252 1.00 78.69 509 ARG A O 1
ATOM 4128 N N . GLY A 1 510 ? 25.461 5.014 -24.635 1.00 67.94 510 GLY A N 1
ATOM 4129 C CA . GLY A 1 510 ? 26.309 6.160 -24.325 1.00 67.94 510 GLY A CA 1
ATOM 4130 C C . GLY A 1 510 ? 27.504 6.252 -25.261 1.00 67.94 510 GLY A C 1
ATOM 4131 O O . GLY A 1 510 ? 27.706 5.427 -26.151 1.00 67.94 510 GLY A O 1
ATOM 4132 N N . SER A 1 511 ? 28.311 7.292 -25.074 1.00 64.56 511 SER A N 1
ATOM 4133 C CA . SER A 1 511 ? 29.651 7.336 -25.660 1.00 64.56 511 SER A CA 1
ATOM 4134 C C . SER A 1 511 ? 30.666 6.635 -24.748 1.00 64.56 511 SER A C 1
ATOM 4136 O O . SER A 1 511 ? 30.485 6.573 -23.535 1.00 64.56 511 SER A O 1
ATOM 4138 N N . ASN A 1 512 ? 31.806 6.185 -25.287 1.00 60.62 512 ASN A N 1
ATOM 4139 C CA . ASN A 1 512 ? 32.874 5.546 -24.489 1.00 60.62 512 ASN A CA 1
ATOM 4140 C C . ASN A 1 512 ? 33.375 6.423 -23.327 1.00 60.62 512 ASN A C 1
ATOM 4142 O O . ASN A 1 512 ? 33.834 5.923 -22.303 1.00 60.62 512 ASN A O 1
ATOM 4146 N N . ARG A 1 513 ? 33.249 7.749 -23.474 1.00 53.09 513 ARG A N 1
ATOM 4147 C CA . ARG A 1 513 ? 33.581 8.743 -22.446 1.00 53.09 513 ARG A CA 1
ATOM 4148 C C . ARG A 1 513 ? 32.590 8.764 -21.278 1.00 53.09 513 ARG A C 1
ATOM 4150 O O . ARG A 1 513 ? 32.947 9.234 -20.203 1.00 53.09 513 ARG A O 1
ATOM 4157 N N . GLU A 1 514 ? 31.370 8.303 -21.513 1.00 53.38 514 GLU A N 1
ATOM 4158 C CA . GLU A 1 514 ? 30.257 8.269 -20.564 1.00 53.38 514 GLU A CA 1
ATOM 4159 C C . GLU A 1 514 ? 30.040 6.863 -19.985 1.00 53.38 514 GLU A C 1
ATOM 4161 O O . GLU A 1 514 ? 29.540 6.752 -18.869 1.00 53.38 514 GLU A O 1
ATOM 4166 N N . ASP A 1 515 ? 30.446 5.808 -20.703 1.00 52.47 515 ASP A N 1
ATOM 4167 C CA . ASP A 1 515 ? 30.056 4.436 -20.371 1.00 52.47 515 ASP A CA 1
ATOM 4168 C C . ASP A 1 515 ? 30.935 3.746 -19.315 1.00 52.47 515 ASP A C 1
ATOM 4170 O O . ASP A 1 515 ? 30.369 2.977 -18.544 1.00 52.47 515 ASP A O 1
ATOM 4174 N N . TRP A 1 516 ? 32.272 3.946 -19.265 1.00 51.53 516 TRP A N 1
ATOM 4175 C CA . TRP A 1 516 ? 33.146 3.323 -18.233 1.00 51.53 516 TRP A CA 1
ATOM 4176 C C . TRP A 1 516 ? 34.672 3.513 -18.384 1.00 51.53 516 TRP A C 1
ATOM 4178 O O . TRP A 1 516 ? 35.362 3.515 -17.364 1.00 51.53 516 TRP A O 1
ATOM 4188 N N . ALA A 1 517 ? 35.226 3.618 -19.602 1.00 53.75 517 ALA A N 1
ATOM 4189 C CA . ALA A 1 517 ? 36.680 3.557 -19.826 1.00 53.75 517 ALA A CA 1
ATOM 4190 C C . ALA A 1 517 ? 37.149 4.478 -20.976 1.00 53.75 517 ALA A C 1
ATOM 4192 O O . ALA A 1 517 ? 36.680 4.314 -22.106 1.00 53.75 517 ALA A O 1
ATOM 4193 N N . PRO A 1 518 ? 38.100 5.408 -20.738 1.00 60.16 518 PRO A N 1
ATOM 4194 C CA . PRO A 1 518 ? 38.625 6.315 -21.765 1.00 60.16 518 PRO A CA 1
ATOM 4195 C C . PRO A 1 518 ? 39.256 5.612 -22.973 1.00 60.16 518 PRO A C 1
ATOM 4197 O O . PRO A 1 518 ? 39.322 6.204 -24.049 1.00 60.16 518 PRO A O 1
ATOM 4200 N N . GLU A 1 519 ? 39.739 4.381 -22.794 1.00 63.06 519 GLU A N 1
ATOM 4201 C CA . GLU A 1 519 ? 40.418 3.590 -23.823 1.00 63.06 519 GLU A CA 1
ATOM 4202 C C . GLU A 1 519 ? 39.469 2.711 -24.652 1.00 63.06 519 GLU A C 1
ATOM 4204 O O . GLU A 1 519 ? 39.900 2.109 -25.637 1.00 63.06 519 GLU A O 1
ATOM 4209 N N . ALA A 1 520 ? 38.186 2.614 -24.283 1.00 59.75 520 ALA A N 1
ATOM 4210 C CA . ALA A 1 520 ? 37.218 1.859 -25.070 1.00 59.75 520 ALA A CA 1
ATOM 4211 C C . ALA A 1 520 ? 36.970 2.559 -26.416 1.00 59.75 520 ALA A C 1
ATOM 4213 O O . ALA A 1 520 ? 36.767 3.773 -26.478 1.00 59.75 520 ALA A O 1
ATOM 4214 N N . SER A 1 521 ? 36.975 1.787 -27.505 1.00 59.09 521 SER A N 1
ATOM 4215 C CA . SER A 1 521 ? 36.724 2.268 -28.872 1.00 59.09 521 SER A CA 1
ATOM 4216 C C . SER A 1 521 ? 35.302 1.976 -29.367 1.00 59.09 521 SER A C 1
ATOM 4218 O O . SER A 1 521 ? 34.864 2.607 -30.325 1.00 59.09 521 SER A O 1
ATOM 4220 N N . SER A 1 522 ? 34.546 1.114 -28.677 1.00 59.34 522 SER A N 1
ATOM 4221 C CA . SER A 1 522 ? 33.162 0.749 -29.011 1.00 59.34 522 SER A CA 1
ATOM 4222 C C . SER A 1 522 ? 32.217 0.947 -27.817 1.00 59.34 522 SER A C 1
ATOM 4224 O O . SER A 1 522 ? 32.560 0.490 -26.720 1.00 59.34 522 SER A O 1
ATOM 4226 N N . PRO A 1 523 ? 31.034 1.563 -28.016 1.00 63.62 523 PRO A N 1
ATOM 4227 C CA . PRO A 1 523 ? 30.050 1.768 -26.954 1.00 63.62 523 PRO A CA 1
ATOM 4228 C C . PRO A 1 523 ? 29.463 0.436 -26.479 1.00 63.62 523 PRO A C 1
ATOM 4230 O O . PRO A 1 523 ? 29.234 -0.476 -27.281 1.00 63.62 523 PRO A O 1
ATOM 4233 N N . SER A 1 524 ? 29.221 0.313 -25.171 1.00 67.50 524 SER A N 1
ATOM 4234 C CA . SER A 1 524 ? 28.782 -0.953 -24.571 1.00 67.50 524 SER A CA 1
ATOM 4235 C C . SER A 1 524 ? 27.315 -1.241 -24.920 1.00 67.50 524 SER A C 1
ATOM 4237 O O . SER A 1 524 ? 26.448 -0.432 -24.583 1.00 67.50 524 SER A O 1
ATOM 4239 N N . PRO A 1 525 ? 26.975 -2.407 -25.509 1.00 69.69 525 PRO A N 1
ATOM 4240 C CA . PRO A 1 525 ? 25.579 -2.801 -25.739 1.00 69.69 525 PRO A CA 1
ATOM 4241 C C . PRO A 1 525 ? 24.794 -3.048 -24.442 1.00 69.69 525 PRO A C 1
ATOM 4243 O O . PRO A 1 525 ? 23.574 -3.188 -24.477 1.00 69.69 525 PRO A O 1
ATOM 4246 N N . PHE A 1 526 ? 25.480 -3.119 -23.299 1.00 70.62 526 PHE A N 1
ATOM 4247 C CA . PHE A 1 526 ? 24.901 -3.473 -22.004 1.00 70.62 526 PHE A CA 1
ATOM 4248 C C . PHE A 1 526 ? 24.644 -2.267 -21.088 1.00 70.62 526 PHE A C 1
ATOM 4250 O O . PHE A 1 526 ? 24.154 -2.451 -19.974 1.00 70.62 526 PHE A O 1
ATOM 4257 N N . SER A 1 527 ? 24.938 -1.049 -21.555 1.00 69.00 527 SER A N 1
ATOM 4258 C CA . SER A 1 527 ? 24.776 0.202 -20.800 1.00 69.00 527 SER A CA 1
ATOM 4259 C C . SER A 1 527 ? 23.848 1.178 -21.543 1.00 69.00 527 SER A C 1
ATOM 4261 O O . SER A 1 527 ? 24.311 2.169 -22.106 1.00 69.00 527 SER A O 1
ATOM 4263 N N . PRO A 1 528 ? 22.531 0.911 -21.613 1.00 72.69 528 PRO A N 1
ATOM 4264 C CA . PRO A 1 528 ? 21.619 1.765 -22.365 1.00 72.69 528 PRO A CA 1
ATOM 4265 C C . PRO A 1 528 ? 21.434 3.135 -21.692 1.00 72.69 528 PRO A C 1
ATOM 4267 O O . PRO A 1 528 ? 21.100 3.225 -20.510 1.00 72.69 528 PRO A O 1
ATOM 4270 N N . MET A 1 529 ? 21.566 4.207 -22.474 1.00 73.38 529 MET A N 1
ATOM 4271 C CA . MET A 1 529 ? 21.248 5.587 -22.074 1.00 73.38 529 MET A CA 1
ATOM 4272 C C . MET A 1 529 ? 19.760 5.917 -22.234 1.00 73.38 529 MET A C 1
ATOM 4274 O O . MET A 1 529 ? 19.266 6.896 -21.670 1.00 73.38 529 MET A O 1
ATOM 4278 N N . SER A 1 530 ? 19.027 5.102 -22.993 1.00 75.12 530 SER A N 1
ATOM 4279 C CA . SER A 1 530 ? 17.569 5.149 -23.096 1.00 75.12 530 SER A CA 1
ATOM 4280 C C . SER A 1 530 ? 17.020 3.732 -23.172 1.00 75.12 530 SER A C 1
ATOM 4282 O O . SER A 1 530 ? 17.600 2.893 -23.841 1.00 75.12 530 SER A O 1
ATOM 4284 N N . LEU A 1 531 ? 15.891 3.458 -22.515 1.00 75.12 531 LEU A N 1
ATOM 4285 C CA . LEU A 1 531 ? 15.188 2.167 -22.616 1.00 75.12 531 LEU A CA 1
ATOM 4286 C C . LEU A 1 531 ? 14.084 2.167 -23.684 1.00 75.12 531 LEU A C 1
ATOM 4288 O O . LEU A 1 531 ? 13.427 1.149 -23.878 1.00 75.12 531 LEU A O 1
ATOM 4292 N N . VAL A 1 532 ? 13.841 3.312 -24.329 1.00 76.50 532 VAL A N 1
ATOM 4293 C CA . VAL A 1 532 ? 12.719 3.511 -25.266 1.00 76.50 532 VAL A CA 1
ATOM 4294 C C . VAL A 1 532 ? 13.160 3.951 -26.658 1.00 76.50 532 VAL A C 1
ATOM 4296 O O . VAL A 1 532 ? 12.362 3.892 -27.583 1.00 76.50 532 VAL A O 1
ATOM 4299 N N . GLU A 1 533 ? 14.402 4.410 -26.806 1.00 83.56 533 GLU A N 1
ATOM 4300 C CA . GLU A 1 533 ? 14.974 4.781 -28.100 1.00 83.56 533 GLU A CA 1
ATOM 4301 C C . GLU A 1 533 ? 15.838 3.626 -28.608 1.00 83.56 533 GLU A C 1
ATOM 4303 O O . GLU A 1 533 ? 16.703 3.139 -27.873 1.00 83.56 533 GLU A O 1
ATOM 4308 N N . ILE A 1 534 ? 15.625 3.218 -29.858 1.00 90.12 534 ILE A N 1
ATOM 4309 C CA . ILE A 1 534 ? 16.528 2.319 -30.579 1.00 90.12 534 ILE A CA 1
ATOM 4310 C C . ILE A 1 534 ? 17.781 3.096 -31.002 1.00 90.12 534 ILE A C 1
ATOM 4312 O O . ILE A 1 534 ? 17.703 4.269 -31.370 1.00 90.12 534 ILE A O 1
ATOM 4316 N N . GLU A 1 535 ? 18.948 2.456 -30.922 1.00 88.50 535 GLU A N 1
ATOM 4317 C CA . GLU A 1 535 ? 20.244 3.065 -31.220 1.00 88.50 535 GLU A CA 1
ATOM 4318 C C . GLU A 1 535 ? 20.318 3.552 -32.682 1.00 88.50 535 GLU A C 1
ATOM 4320 O O . GLU A 1 535 ? 20.294 2.731 -33.608 1.00 88.50 535 GLU A O 1
ATOM 4325 N N . PRO A 1 536 ? 20.444 4.874 -32.925 1.00 88.50 536 PRO A N 1
ATOM 4326 C CA . PRO A 1 536 ? 20.477 5.413 -34.283 1.00 88.50 536 PRO A CA 1
ATOM 4327 C C . PRO A 1 536 ? 21.625 4.858 -35.131 1.00 88.50 536 PRO A C 1
ATOM 4329 O O . PRO A 1 536 ? 21.447 4.646 -36.331 1.00 88.50 536 PRO A O 1
ATOM 4332 N N . SER A 1 537 ? 22.788 4.579 -34.527 1.00 83.12 537 SER A N 1
ATOM 4333 C CA . SER A 1 537 ? 23.932 4.010 -35.255 1.00 83.12 537 SER A CA 1
ATOM 4334 C C . SER A 1 537 ? 23.694 2.582 -35.762 1.00 83.12 537 SER A C 1
ATOM 4336 O O . SER A 1 537 ? 24.333 2.182 -36.733 1.00 83.12 537 SER A O 1
ATOM 4338 N N . LEU A 1 538 ? 22.727 1.851 -35.192 1.00 87.44 538 LEU A N 1
ATOM 4339 C CA . LEU A 1 538 ? 22.302 0.532 -35.673 1.00 87.44 538 LEU A CA 1
ATOM 4340 C C . LEU A 1 538 ? 21.247 0.601 -36.791 1.00 87.44 538 LEU A C 1
ATOM 4342 O O . LEU A 1 538 ? 20.839 -0.442 -37.285 1.00 87.44 538 LEU A O 1
ATOM 4346 N N . GLY A 1 539 ? 20.798 1.795 -37.198 1.00 88.12 539 GLY A N 1
ATOM 4347 C CA . GLY A 1 539 ? 19.694 1.969 -38.156 1.00 88.12 539 GLY A CA 1
ATOM 4348 C C . GLY A 1 539 ? 18.415 2.562 -37.557 1.00 88.12 539 GLY A C 1
ATOM 4349 O O . GLY A 1 539 ? 17.521 2.953 -38.304 1.00 88.12 539 GLY A O 1
ATOM 4350 N N . GLY A 1 540 ? 18.347 2.711 -36.229 1.00 91.56 540 GLY A N 1
ATOM 4351 C CA . GLY A 1 540 ? 17.209 3.326 -35.543 1.00 91.56 540 GLY A CA 1
ATOM 4352 C C . GLY A 1 540 ? 15.898 2.541 -35.680 1.00 91.56 540 GLY A C 1
ATOM 4353 O O . GLY A 1 540 ? 15.887 1.363 -36.034 1.00 91.56 540 GLY A O 1
ATOM 4354 N N . ASP A 1 541 ? 14.779 3.207 -35.380 1.00 91.50 541 ASP A N 1
ATOM 4355 C CA . ASP A 1 541 ? 13.445 2.585 -35.370 1.00 91.50 541 ASP A CA 1
ATOM 4356 C C . ASP A 1 541 ? 12.988 2.082 -36.749 1.00 91.50 541 ASP A C 1
ATOM 4358 O O . ASP A 1 541 ? 12.177 1.163 -36.819 1.00 91.50 541 ASP A O 1
ATOM 4362 N N . GLU A 1 542 ? 13.449 2.705 -37.837 1.00 93.81 542 GLU A N 1
ATOM 4363 C CA . GLU A 1 542 ? 13.018 2.378 -39.202 1.00 93.81 542 GLU A CA 1
ATOM 4364 C C . GLU A 1 542 ? 13.563 1.016 -39.643 1.00 93.81 542 GLU A C 1
ATOM 4366 O O . GLU A 1 542 ? 12.774 0.106 -39.888 1.00 93.81 542 GLU A O 1
ATOM 4371 N N . GLU A 1 543 ? 14.887 0.832 -39.627 1.00 93.12 543 GLU A N 1
ATOM 4372 C CA . GLU A 1 543 ? 15.496 -0.456 -39.991 1.00 93.12 543 GLU A CA 1
ATOM 4373 C C . GLU A 1 543 ? 15.148 -1.562 -38.983 1.00 93.12 543 GLU A C 1
ATOM 4375 O O . GLU A 1 543 ? 15.066 -2.732 -39.346 1.00 93.12 543 GLU A O 1
ATOM 4380 N N . PHE A 1 544 ? 14.914 -1.213 -37.710 1.00 94.06 544 PHE A N 1
ATOM 4381 C CA . PHE A 1 544 ? 14.448 -2.189 -36.725 1.00 94.06 544 PHE A CA 1
ATOM 4382 C C . PHE A 1 544 ? 13.044 -2.708 -37.053 1.00 94.06 544 PHE A C 1
ATOM 4384 O O . PHE A 1 544 ? 12.802 -3.905 -36.929 1.00 94.06 544 PHE A O 1
ATOM 4391 N N . ARG A 1 545 ? 12.117 -1.835 -37.477 1.00 92.81 545 ARG A N 1
ATOM 4392 C CA . ARG A 1 545 ? 10.782 -2.271 -37.919 1.00 92.81 545 ARG A CA 1
ATOM 4393 C C . ARG A 1 545 ? 10.864 -3.125 -39.173 1.00 92.81 545 ARG A C 1
ATOM 4395 O O . ARG A 1 545 ? 10.218 -4.160 -39.204 1.00 92.81 545 ARG A O 1
ATOM 4402 N N . GLU A 1 546 ? 11.686 -2.734 -40.142 1.00 93.62 546 GLU A N 1
ATOM 4403 C CA . GLU A 1 546 ? 11.899 -3.518 -41.363 1.00 93.62 546 GLU A CA 1
ATOM 4404 C C . GLU A 1 546 ? 12.457 -4.919 -41.071 1.00 93.62 546 GLU A C 1
ATOM 4406 O O . GLU A 1 546 ? 12.061 -5.874 -41.718 1.00 93.62 546 GLU A O 1
ATOM 4411 N N . LEU A 1 547 ? 13.343 -5.070 -40.081 1.00 93.00 547 LEU A N 1
ATOM 4412 C CA . LEU A 1 547 ? 13.828 -6.386 -39.647 1.00 93.00 547 LEU A CA 1
ATOM 4413 C C . LEU A 1 547 ? 12.738 -7.245 -38.971 1.00 93.00 547 LEU A C 1
ATOM 4415 O O . LEU A 1 547 ? 12.846 -8.471 -38.948 1.00 93.00 547 LEU A O 1
ATOM 4419 N N . VAL A 1 548 ? 11.746 -6.611 -38.339 1.00 90.56 548 VAL A N 1
ATOM 4420 C CA . VAL A 1 548 ? 10.661 -7.292 -37.611 1.00 90.56 548 VAL A CA 1
ATOM 4421 C C . VAL A 1 548 ? 9.514 -7.708 -38.539 1.00 90.56 548 VAL A C 1
ATOM 4423 O O . VAL A 1 548 ? 8.871 -8.724 -38.262 1.00 90.56 548 VAL A O 1
ATOM 4426 N N . GLU A 1 549 ? 9.230 -6.908 -39.569 1.00 89.06 549 GLU A N 1
ATOM 4427 C CA . GLU A 1 549 ? 8.224 -7.172 -40.613 1.00 89.06 549 GLU A CA 1
ATOM 4428 C C . GLU A 1 549 ? 8.676 -8.263 -41.593 1.00 89.06 549 GLU A C 1
ATOM 4430 O O . GLU A 1 549 ? 7.798 -9.077 -41.978 1.00 89.06 549 GLU A O 1
#